Protein AF-A0A917XSL2-F1 (afdb_monomer_lite)

Sequence (457 aa):
MDDREVFEEFDVKAFSDDLQSTLEAFSRYLSEVQGLKAETVDQHVKRIFFYGGSYVEYIGGMIREFDADHIIEFLGDYYIRKVLDSTERDIGPYLTTFKRFAKFLYDNGDLREEDLTEINMVCKQKEYFHHRFETYFSSDDIEAWYFDNDLDHYLEEMERAYQLEESDALDVDPNFVRLLNERNVKAPIAVNAFTSFLEKIQQEKYAKLTSGRQNITRKFWQELDHALDLGLFTKPTLNQEDIGLFHFFYVAGIHLRLYRIKGNRLEPTEFLNAYQKLTDEEKFVLLMDVLWNQLSWKKVQPSNRGGRVEFTQSKRANIAEVLSQFPVDKEIKLREDRLGVMLVNQTFQGITDYVFKYIMPIMEYFGLFQLKLWYTEDDKQYYMGIDSIRINSFGLFVFNQLKKMGNQLPEHTPTDPMTELFMQMTERSTPIIKENKVGRNDPCPCGSGKKYKRCCM

pLDDT: mean 79.96, std 18.3, range [29.22, 98.5]

Organism: NCBI:txid1004261

Secondary structure (DSSP, 8-state):
--TTGGGS-S------HHHHHHHHHHHHIIIIIS---HHHHHHHHHHHHHHIIIIIHHHT--TTS--HHHHHHIIIIIHHHH-TT--GGGHHHHHHHHHHHHHHHHHTTSS-HHHHHHHHHHTT-HHHHHHHHHHHTT-S-HHHHHHT--HHHHHHHHHHHHHHT---S----HHHHHHHHTTTPPPPHHHHHHHHHHHHHHHHSSEEBPTTT-PBPHHHHHHHHHHHT-----STT--GGGSHHHHHHHHHHHHTTSEEE-SSEEEE-THHHHHHHS-HHHHHHHHHHIIIIIS-GGGGS-TT-----SHHHHTHHHHHHHHTTSPTT-EEETTTSHHHHHHHHHH--SS--HIIIIIHHHHHHTTSEEEEEEEEEETTEEEEEEEEEEE-HHHHHHHHHHTTS---S-S-PPPPHHHHHHHHHHTT--------PPPTTSBPTTSSSSBGGGTT-

Structure (mmCIF, N/CA/C/O backbone):
data_AF-A0A917XSL2-F1
#
_entry.id   AF-A0A917XSL2-F1
#
loop_
_atom_site.group_PDB
_atom_site.id
_atom_site.type_symbol
_atom_site.label_atom_id
_atom_site.label_alt_id
_atom_site.label_comp_id
_atom_site.label_asym_id
_atom_site.label_entity_id
_atom_site.label_seq_id
_atom_site.pdbx_PDB_ins_code
_atom_site.Cartn_x
_atom_site.Cartn_y
_atom_site.Cartn_z
_atom_site.occupancy
_atom_site.B_iso_or_equiv
_atom_site.auth_seq_id
_atom_site.auth_comp_id
_atom_site.auth_asym_id
_atom_site.auth_atom_id
_atom_site.pdbx_PDB_model_num
ATOM 1 N N . MET A 1 1 ? 16.273 30.776 38.670 1.00 34.25 1 MET A N 1
ATOM 2 C CA . MET A 1 1 ? 14.804 30.883 38.679 1.00 34.25 1 MET A CA 1
ATOM 3 C C . MET A 1 1 ? 14.402 30.479 37.278 1.00 34.25 1 MET A C 1
ATOM 5 O O . MET A 1 1 ? 14.597 31.280 36.384 1.00 34.25 1 MET A O 1
ATOM 9 N N . ASP A 1 2 ? 14.538 29.189 36.980 1.00 31.36 2 ASP A N 1
ATOM 10 C CA . ASP A 1 2 ? 13.557 28.097 37.150 1.00 31.36 2 ASP A CA 1
ATOM 11 C C . ASP A 1 2 ? 12.396 28.263 36.164 1.00 31.36 2 ASP A C 1
ATOM 13 O O . ASP A 1 2 ? 11.429 28.963 36.435 1.00 31.36 2 ASP A O 1
ATOM 17 N N . ASP A 1 3 ? 12.544 27.610 35.009 1.00 35.84 3 ASP A N 1
ATOM 18 C CA . ASP A 1 3 ? 11.613 27.550 33.873 1.00 35.84 3 ASP A CA 1
ATOM 19 C C . ASP A 1 3 ? 10.332 26.742 34.189 1.00 35.84 3 ASP A C 1
ATOM 21 O O . ASP A 1 3 ? 9.747 26.100 33.318 1.00 35.84 3 ASP A O 1
ATOM 25 N N . ARG A 1 4 ? 9.901 26.734 35.456 1.00 30.84 4 ARG A N 1
ATOM 26 C CA . ARG A 1 4 ? 8.682 26.059 35.928 1.00 30.84 4 ARG A CA 1
ATOM 27 C C . ARG A 1 4 ? 7.478 26.985 36.046 1.00 30.84 4 ARG A C 1
ATOM 29 O O . ARG A 1 4 ? 6.365 26.484 36.088 1.00 30.84 4 ARG A O 1
ATOM 36 N N . GLU A 1 5 ? 7.678 28.300 36.032 1.00 32.31 5 GLU A N 1
ATOM 37 C CA . GLU A 1 5 ? 6.580 29.267 36.199 1.00 32.31 5 GLU A CA 1
ATOM 38 C C . GLU A 1 5 ? 5.858 29.619 34.884 1.00 32.31 5 GLU A C 1
ATOM 40 O O . GLU A 1 5 ? 4.766 30.168 34.919 1.00 32.31 5 GLU A O 1
ATOM 45 N N . VAL A 1 6 ? 6.389 29.254 33.709 1.00 34.03 6 VAL A N 1
ATOM 46 C CA . VAL A 1 6 ? 5.734 29.572 32.415 1.00 34.03 6 VAL A CA 1
ATOM 47 C C . VAL A 1 6 ? 4.654 28.543 32.026 1.00 34.03 6 VAL A C 1
ATOM 49 O O . VAL A 1 6 ? 3.880 28.771 31.102 1.00 34.03 6 VAL A O 1
ATOM 52 N N . PHE A 1 7 ? 4.540 27.429 32.758 1.00 29.22 7 PHE A N 1
ATOM 53 C CA . PHE A 1 7 ? 3.478 26.429 32.566 1.00 29.22 7 PHE A CA 1
ATOM 54 C C . PHE A 1 7 ? 2.334 26.527 33.593 1.00 29.22 7 PHE A C 1
ATOM 56 O O . PHE A 1 7 ? 1.394 25.741 33.507 1.00 29.22 7 PHE A O 1
ATOM 63 N N . GLU A 1 8 ? 2.376 27.481 34.530 1.00 32.16 8 GLU A N 1
ATOM 64 C CA . GLU A 1 8 ? 1.337 27.660 35.563 1.00 32.16 8 GLU A CA 1
ATOM 65 C C . GLU A 1 8 ? 0.285 28.740 35.227 1.00 32.16 8 GLU A C 1
ATOM 67 O O . GLU A 1 8 ? -0.674 28.898 35.973 1.00 32.16 8 GLU A O 1
ATOM 72 N N . GLU A 1 9 ? 0.380 29.420 34.076 1.00 30.44 9 GLU A N 1
ATOM 73 C CA . GLU A 1 9 ? -0.571 30.476 33.658 1.00 30.44 9 GLU A CA 1
ATOM 74 C C . GLU A 1 9 ? -1.352 30.167 32.362 1.00 30.44 9 GLU A C 1
ATOM 76 O O . GLU A 1 9 ? -1.882 31.067 31.712 1.00 30.44 9 GLU A O 1
ATOM 81 N N . PHE A 1 10 ? -1.529 28.890 32.002 1.00 33.25 10 PHE A N 1
ATOM 82 C CA . PHE A 1 10 ? -2.764 28.507 31.299 1.00 33.25 10 PHE A CA 1
ATOM 83 C C . PHE A 1 10 ? -3.842 28.299 32.358 1.00 33.25 10 PHE A C 1
ATOM 85 O O . PHE A 1 10 ? -4.158 27.179 32.755 1.00 33.25 10 PHE A O 1
ATOM 92 N N . ASP A 1 11 ? -4.321 29.433 32.862 1.00 33.81 11 ASP A N 1
ATOM 93 C CA . ASP A 1 11 ? -5.403 29.542 33.824 1.00 33.81 11 ASP A CA 1
ATOM 94 C C . ASP A 1 11 ? -6.568 28.655 33.370 1.00 33.81 11 ASP A C 1
ATOM 96 O O . ASP A 1 11 ? -7.123 28.812 32.274 1.00 33.81 11 ASP A O 1
ATOM 100 N N . VAL A 1 12 ? -6.868 27.665 34.210 1.00 38.72 12 VAL A N 1
ATOM 101 C CA . VAL A 1 12 ? -7.992 26.746 34.094 1.00 38.72 12 VAL A CA 1
ATOM 102 C C . VAL A 1 12 ? -9.249 27.597 34.197 1.00 38.72 12 VAL A C 1
ATOM 104 O O . VAL A 1 12 ? -9.817 27.801 35.269 1.00 38.72 12 VAL A O 1
ATOM 107 N N . LYS A 1 13 ? -9.685 28.121 33.051 1.00 44.59 13 LYS A N 1
ATOM 108 C CA . LYS A 1 13 ? -11.057 28.567 32.847 1.00 44.59 13 LYS A CA 1
ATOM 109 C C . LYS A 1 13 ? -11.922 27.426 33.364 1.00 44.59 13 LYS A C 1
ATOM 111 O O . LYS A 1 13 ? -11.718 26.296 32.933 1.00 44.59 13 LYS A O 1
ATOM 116 N N . ALA A 1 14 ? -12.785 27.699 34.340 1.00 47.91 14 ALA A N 1
ATOM 117 C CA . ALA A 1 14 ? -13.661 26.694 34.923 1.00 47.91 14 ALA A CA 1
ATOM 118 C C . ALA A 1 14 ? -14.331 25.901 33.790 1.00 47.91 14 ALA A C 1
ATOM 120 O O . ALA A 1 14 ? -15.192 26.439 33.091 1.00 47.91 14 ALA A O 1
ATOM 121 N N . PHE A 1 15 ? -13.854 24.673 33.560 1.00 59.59 15 PHE A N 1
ATOM 122 C CA . PHE A 1 15 ? -14.454 23.751 32.605 1.00 59.59 15 PHE A CA 1
ATOM 123 C C . PHE A 1 15 ? -15.908 23.563 33.011 1.00 59.59 15 PHE A C 1
ATOM 125 O O . PHE A 1 15 ? -16.226 23.627 34.203 1.00 59.59 15 PHE A O 1
ATOM 132 N N . SER A 1 16 ? -16.798 23.354 32.044 1.00 72.06 16 SER A N 1
ATOM 133 C CA . SER A 1 16 ? -18.202 23.149 32.399 1.00 72.06 16 SER A CA 1
ATOM 134 C C . SER A 1 16 ? -18.340 21.985 33.395 1.00 72.06 16 SER A C 1
ATOM 136 O O . SER A 1 16 ? -17.720 20.929 33.228 1.00 72.06 16 SER A O 1
ATOM 138 N N . ASP A 1 17 ? -19.168 22.162 34.430 1.00 81.44 17 ASP A N 1
ATOM 139 C CA . ASP A 1 17 ? -19.463 21.105 35.413 1.00 81.44 17 ASP A CA 1
ATOM 140 C C . ASP A 1 17 ? -19.966 19.817 34.718 1.00 81.44 17 ASP A C 1
ATOM 142 O O . ASP A 1 17 ? -19.748 18.693 35.188 1.00 81.44 17 ASP A O 1
ATOM 146 N N . ASP A 1 18 ? -20.602 19.970 33.551 1.00 84.38 18 ASP A N 1
ATOM 147 C CA . ASP A 1 18 ? -21.044 18.875 32.687 1.00 84.38 18 ASP A CA 1
ATOM 148 C C . ASP A 1 18 ? -19.872 18.063 32.105 1.00 84.38 18 ASP A C 1
ATOM 150 O O . ASP A 1 18 ? -19.880 16.833 32.197 1.00 84.38 18 ASP A O 1
ATOM 154 N N . LEU A 1 19 ? -18.819 18.710 31.587 1.00 87.88 19 LEU A N 1
ATOM 155 C CA . LEU A 1 19 ? -17.634 18.017 31.071 1.00 87.88 19 LEU A CA 1
ATOM 156 C C . LEU A 1 19 ? -16.941 17.209 32.170 1.00 87.88 19 LEU A C 1
ATOM 158 O O . LEU A 1 19 ? -16.639 16.029 31.979 1.00 87.88 19 LEU A O 1
ATOM 162 N N . GLN A 1 20 ? -16.720 17.818 33.336 1.00 89.19 20 GLN A N 1
ATOM 163 C CA . GLN A 1 20 ? -16.033 17.148 34.437 1.00 89.19 20 GLN A CA 1
ATOM 164 C C . GLN A 1 20 ? -16.830 15.939 34.944 1.00 89.19 20 GLN A C 1
ATOM 166 O O . GLN A 1 20 ? -16.293 14.830 35.031 1.00 89.19 20 GLN A O 1
ATOM 171 N N . SER A 1 21 ? -18.123 16.125 35.222 1.00 92.56 21 SER A N 1
ATOM 172 C CA . SER A 1 21 ? -18.981 15.037 35.703 1.00 92.56 21 SER A CA 1
ATOM 173 C C . SER A 1 21 ? -19.116 13.903 34.677 1.00 92.56 21 SER A C 1
ATOM 175 O O . SER A 1 21 ? -19.112 12.722 35.046 1.00 92.56 21 SER A O 1
ATOM 177 N N . THR A 1 22 ? -19.153 14.234 33.383 1.00 95.00 22 THR A N 1
ATOM 178 C CA . THR A 1 22 ? -19.191 13.253 32.293 1.00 95.00 22 THR A CA 1
ATOM 179 C C . THR A 1 22 ? -17.882 12.467 32.187 1.00 95.00 22 THR A C 1
ATOM 181 O O . THR A 1 22 ? -17.918 11.244 32.049 1.00 95.00 22 THR A O 1
ATOM 184 N N . LEU A 1 23 ? -16.718 13.112 32.324 1.00 95.62 23 LEU A N 1
ATOM 185 C CA . LEU A 1 23 ? -15.415 12.433 32.307 1.00 95.62 23 LEU A CA 1
ATOM 186 C C . LEU A 1 23 ? -15.237 11.476 33.490 1.00 95.62 23 LEU A C 1
ATOM 188 O O . LEU A 1 23 ? -14.718 10.371 33.316 1.00 95.62 23 LEU A O 1
ATOM 192 N N . GLU A 1 24 ? -15.695 11.859 34.682 1.00 95.81 24 GLU A N 1
ATOM 193 C CA . GLU A 1 24 ? -15.670 10.994 35.866 1.00 95.81 24 GLU A CA 1
ATOM 194 C C . GLU A 1 24 ? -16.569 9.762 35.692 1.00 95.81 24 GLU A C 1
ATOM 196 O O . GLU A 1 24 ? -16.186 8.645 36.058 1.00 95.81 24 GLU A O 1
ATOM 201 N N . ALA A 1 25 ? -17.760 9.943 35.116 1.00 97.31 25 ALA A N 1
ATOM 202 C CA . ALA A 1 25 ? -18.666 8.845 34.792 1.00 97.31 25 ALA A CA 1
ATOM 203 C C . ALA A 1 25 ? -18.091 7.931 33.699 1.00 97.31 25 ALA A C 1
ATOM 205 O O . ALA A 1 25 ? -18.114 6.707 33.848 1.00 97.31 25 ALA A O 1
ATOM 206 N N . PHE A 1 26 ? -17.509 8.506 32.645 1.00 98.12 26 PHE A N 1
ATOM 207 C CA . PHE A 1 26 ? -16.883 7.752 31.564 1.00 98.12 26 PHE A CA 1
ATOM 208 C C . PHE A 1 26 ? -15.672 6.950 32.052 1.00 98.12 26 PHE A C 1
ATOM 210 O O . PHE A 1 26 ? -15.530 5.774 31.718 1.00 98.12 26 PHE A O 1
ATOM 217 N N . SER A 1 27 ? -14.833 7.541 32.907 1.00 97.62 27 SER A N 1
ATOM 218 C CA . SER A 1 27 ? -13.691 6.863 33.531 1.00 97.62 27 SER A CA 1
ATOM 219 C C . SER A 1 27 ? -14.124 5.624 34.324 1.00 97.62 27 SER A C 1
ATOM 221 O O . SER A 1 27 ? -13.582 4.536 34.110 1.00 97.62 27 SER A O 1
ATOM 223 N N . ARG A 1 28 ? -15.159 5.759 35.172 1.00 97.62 28 ARG A N 1
ATOM 224 C CA . ARG A 1 28 ? -15.756 4.635 35.920 1.00 97.62 28 ARG A CA 1
ATOM 225 C C . ARG A 1 28 ? -16.340 3.574 34.996 1.00 97.62 28 ARG A C 1
ATOM 227 O O . ARG A 1 28 ? -16.113 2.389 35.201 1.00 97.62 28 ARG A O 1
ATOM 234 N N . TYR A 1 29 ? -17.036 3.980 33.940 1.00 98.25 29 TYR A N 1
ATOM 235 C CA . TYR A 1 29 ? -17.575 3.046 32.957 1.00 98.25 29 TYR A CA 1
ATOM 236 C C . TYR A 1 29 ? -16.466 2.220 32.276 1.00 98.25 29 TYR A C 1
ATOM 238 O O . TYR A 1 29 ? -16.565 0.995 32.167 1.00 98.25 29 TYR A O 1
ATOM 246 N N . LEU A 1 30 ? -15.366 2.853 31.861 1.00 97.25 30 LEU A N 1
ATOM 247 C CA . LEU A 1 30 ? -14.255 2.146 31.224 1.00 97.25 30 LEU A CA 1
ATOM 248 C C . LEU A 1 30 ? -13.554 1.155 32.168 1.00 97.25 30 LEU A C 1
ATOM 250 O O . LEU A 1 30 ? -13.126 0.086 31.721 1.00 97.25 30 LEU A O 1
ATOM 254 N N . SER A 1 31 ? -13.421 1.490 33.451 1.00 96.50 31 SER A N 1
ATOM 255 C CA . SER A 1 31 ? -12.752 0.635 34.435 1.00 96.50 31 SER A CA 1
ATOM 256 C C . SER A 1 31 ? -13.659 -0.477 34.969 1.00 96.50 31 SER A C 1
ATOM 258 O O . SER A 1 31 ? -13.252 -1.637 34.983 1.00 96.50 31 SER A O 1
ATOM 260 N N . GLU A 1 32 ? -14.885 -0.152 35.374 1.00 96.00 32 GLU A N 1
ATOM 261 C CA . GLU A 1 32 ? -15.792 -1.062 36.083 1.00 96.00 32 GLU A CA 1
ATOM 262 C C . GLU A 1 32 ? -16.650 -1.895 35.127 1.00 96.00 32 GLU A C 1
ATOM 264 O O . GLU A 1 32 ? -16.868 -3.080 35.375 1.00 96.00 32 GLU A O 1
ATOM 269 N N . VAL A 1 33 ? -17.105 -1.306 34.014 1.00 94.50 33 VAL A N 1
ATOM 270 C CA . VAL A 1 33 ? -17.979 -1.987 33.043 1.00 94.50 33 VAL A CA 1
ATOM 271 C C . VAL A 1 33 ? -17.160 -2.636 31.931 1.00 94.50 33 VAL A C 1
ATOM 273 O O . VAL A 1 33 ? -17.368 -3.804 31.608 1.00 94.50 33 VAL A O 1
ATOM 276 N N . GLN A 1 34 ? -16.201 -1.909 31.346 1.00 93.19 34 GLN A N 1
ATOM 277 C CA . GLN A 1 34 ? -15.366 -2.445 30.261 1.00 93.19 34 GLN A CA 1
ATOM 278 C C . GLN A 1 34 ? -14.090 -3.153 30.743 1.00 93.19 34 GLN A C 1
ATOM 280 O O . GLN A 1 34 ? -13.403 -3.776 29.929 1.00 93.19 34 GLN A O 1
ATOM 285 N N . GLY A 1 35 ? -13.767 -3.087 32.040 1.00 94.81 35 GLY A N 1
ATOM 286 C CA . GLY A 1 35 ? -12.642 -3.816 32.633 1.00 94.81 35 GLY A CA 1
ATOM 287 C C . GLY A 1 35 ? -11.268 -3.394 32.103 1.00 94.81 35 GLY A C 1
ATOM 288 O O . GLY A 1 35 ? -10.349 -4.216 32.051 1.00 94.81 35 GLY A O 1
ATOM 289 N N . LEU A 1 36 ? -11.116 -2.148 31.639 1.00 95.31 36 LEU A N 1
ATOM 290 C CA . LEU A 1 36 ? -9.862 -1.674 31.054 1.00 95.31 36 LEU A CA 1
ATOM 291 C C . LEU A 1 36 ? -8.808 -1.363 32.125 1.00 95.31 36 LEU A C 1
ATOM 293 O O . LEU A 1 36 ? -9.106 -0.952 33.244 1.00 95.31 36 LEU A O 1
ATOM 297 N N . LYS A 1 37 ? -7.532 -1.521 31.753 1.00 96.31 37 LYS A N 1
ATOM 298 C CA . LYS A 1 37 ? -6.398 -1.142 32.608 1.00 96.31 37 LYS A CA 1
ATOM 299 C C . LYS A 1 37 ? -6.358 0.374 32.799 1.00 96.31 37 LYS A C 1
ATOM 301 O O . LYS A 1 37 ? -6.605 1.108 31.846 1.00 96.31 37 LYS A O 1
ATOM 306 N N . ALA A 1 38 ? -5.933 0.824 33.980 1.00 93.00 38 ALA A N 1
ATOM 307 C CA . ALA A 1 38 ? -5.879 2.242 34.349 1.00 93.00 38 ALA A CA 1
ATOM 308 C C . ALA A 1 38 ? -5.164 3.130 33.312 1.00 93.00 38 ALA A C 1
ATOM 310 O O . ALA A 1 38 ? -5.682 4.177 32.947 1.00 93.00 38 ALA A O 1
ATOM 311 N N . GLU A 1 39 ? -4.025 2.685 32.772 1.00 90.19 39 GLU A N 1
ATOM 312 C CA . GLU A 1 39 ? -3.295 3.422 31.727 1.00 90.19 39 GLU A CA 1
ATOM 313 C C . GLU A 1 39 ? -4.123 3.587 30.441 1.00 90.19 39 GLU A C 1
ATOM 315 O O . GLU A 1 39 ? -4.133 4.647 29.827 1.00 90.19 39 GLU A O 1
ATOM 320 N N . THR A 1 40 ? -4.872 2.557 30.042 1.00 90.50 40 THR A N 1
ATOM 321 C CA . THR A 1 40 ? -5.766 2.624 28.878 1.00 90.50 40 THR A CA 1
ATOM 322 C C . THR A 1 40 ? -6.972 3.526 29.144 1.00 90.50 40 THR A C 1
ATOM 324 O O . THR A 1 40 ? -7.387 4.258 28.248 1.00 90.50 40 THR A O 1
ATOM 327 N N . VAL A 1 41 ? -7.516 3.502 30.365 1.00 94.06 41 VAL A N 1
ATOM 328 C CA . VAL A 1 41 ? -8.599 4.405 30.792 1.00 94.06 41 VAL A CA 1
ATOM 329 C C . VAL A 1 41 ? -8.136 5.859 30.707 1.00 94.06 41 VAL A C 1
ATOM 331 O O . VAL A 1 41 ? -8.786 6.658 30.041 1.00 94.06 41 VAL A O 1
ATOM 334 N N . ASP A 1 42 ? -6.981 6.181 31.292 1.00 89.38 42 ASP A N 1
ATOM 335 C CA . ASP A 1 42 ? -6.384 7.523 31.275 1.00 89.38 42 ASP A CA 1
ATOM 336 C C . ASP A 1 42 ? -6.221 8.062 29.845 1.00 89.38 42 ASP A C 1
ATOM 338 O O . ASP A 1 42 ? -6.599 9.192 29.546 1.00 89.38 42 ASP A O 1
ATOM 342 N N . GLN A 1 43 ? -5.752 7.222 28.922 1.00 92.31 43 GLN A N 1
ATOM 343 C CA . GLN A 1 43 ? -5.595 7.585 27.513 1.00 92.31 43 GLN A CA 1
ATOM 344 C C . GLN A 1 43 ? -6.918 7.901 26.801 1.00 92.31 43 GLN A C 1
ATOM 346 O O . GLN A 1 43 ? -6.953 8.781 25.937 1.00 92.31 43 GLN A O 1
ATOM 351 N N . HIS A 1 44 ? -7.998 7.193 27.126 1.00 97.12 44 HIS A N 1
ATOM 352 C CA . HIS A 1 44 ? -9.323 7.477 26.573 1.00 97.12 44 HIS A CA 1
ATOM 353 C C . HIS A 1 44 ? -9.933 8.739 27.194 1.00 97.12 44 HIS A C 1
ATOM 355 O O . HIS A 1 44 ? -10.434 9.594 26.467 1.00 97.12 44 HIS A O 1
ATOM 361 N N . VAL A 1 45 ? -9.828 8.892 28.515 1.00 95.69 45 VAL A N 1
ATOM 362 C CA . VAL A 1 45 ? -10.326 10.068 29.243 1.00 95.69 45 VAL A CA 1
ATOM 363 C C . VAL A 1 45 ? -9.626 11.338 28.762 1.00 95.69 45 VAL A C 1
ATOM 365 O O . VAL A 1 45 ? -10.303 12.311 28.455 1.00 95.69 45 VAL A O 1
ATOM 368 N N . LYS A 1 46 ? -8.298 11.320 28.586 1.00 93.94 46 LYS A N 1
ATOM 369 C CA . LYS A 1 46 ? -7.533 12.463 28.054 1.00 93.94 46 LYS A CA 1
ATOM 370 C C . LYS A 1 46 ? -7.991 12.903 26.666 1.00 93.94 46 LYS A C 1
ATOM 372 O O . LYS A 1 46 ? -8.019 14.096 26.389 1.00 93.94 46 LYS A O 1
ATOM 377 N N . ARG A 1 47 ? -8.363 11.957 25.800 1.00 96.75 47 ARG A N 1
ATOM 378 C CA . ARG A 1 47 ? -8.861 12.263 24.451 1.00 96.75 47 ARG A CA 1
ATOM 379 C C . ARG A 1 47 ? -10.247 12.896 24.478 1.00 96.75 47 ARG A C 1
ATOM 381 O O . ARG A 1 47 ? -10.452 13.870 23.767 1.00 96.75 47 ARG A O 1
ATOM 388 N N . ILE A 1 48 ? -11.166 12.391 25.308 1.00 97.56 48 ILE A N 1
ATOM 389 C CA . ILE A 1 48 ? -12.489 13.020 25.478 1.00 97.56 48 ILE A CA 1
ATOM 390 C C . ILE A 1 48 ? -12.368 14.374 26.174 1.00 97.56 48 ILE A C 1
ATOM 392 O O . ILE A 1 48 ? -13.040 15.312 25.771 1.00 97.56 48 ILE A O 1
ATOM 396 N N . PHE A 1 49 ? -11.471 14.508 27.151 1.00 93.62 49 PHE A N 1
ATOM 397 C CA . PHE A 1 49 ? -11.173 15.791 27.784 1.00 93.62 49 PHE A CA 1
ATOM 398 C C . PHE A 1 49 ? -10.673 16.809 26.759 1.00 93.62 49 PHE A C 1
ATOM 400 O O . PHE A 1 49 ? -11.192 17.917 26.700 1.00 93.62 49 PHE A O 1
ATOM 407 N N . PHE A 1 50 ? -9.712 16.423 25.916 1.00 90.50 50 PHE A N 1
ATOM 408 C CA . PHE A 1 50 ? -9.210 17.299 24.866 1.00 90.50 50 PHE A CA 1
ATOM 409 C C . PHE A 1 50 ? -10.306 17.651 23.855 1.00 90.50 50 PHE A C 1
ATOM 411 O O . PHE A 1 50 ? -10.507 18.824 23.571 1.00 90.50 50 PHE A O 1
ATOM 418 N N . TYR A 1 51 ? -11.046 16.667 23.346 1.00 94.69 51 TYR A N 1
ATOM 419 C CA . TYR A 1 51 ? -12.165 16.893 22.429 1.00 94.69 51 TYR A CA 1
ATOM 420 C C . TYR A 1 51 ? -13.217 17.847 23.028 1.00 94.69 51 TYR A C 1
ATOM 422 O O . TYR A 1 51 ? -13.564 18.851 22.409 1.00 94.69 51 TYR A O 1
ATOM 430 N N . GLY A 1 52 ? -13.655 17.594 24.262 1.00 89.38 52 GLY A N 1
ATOM 431 C CA . GLY A 1 52 ? -14.655 18.410 24.942 1.00 89.38 52 GLY A CA 1
ATOM 432 C C . GLY A 1 52 ? -14.166 19.824 25.245 1.00 89.38 52 GLY A C 1
ATOM 433 O O . GLY A 1 52 ? -14.802 20.797 24.854 1.00 89.38 52 GLY A O 1
ATOM 434 N N . GLY A 1 53 ? -13.000 19.942 25.879 1.00 84.62 53 GLY A N 1
ATOM 435 C CA . GLY A 1 53 ? -12.448 21.231 26.298 1.00 84.62 53 GLY A CA 1
ATOM 436 C C . GLY A 1 53 ? -11.881 22.078 25.156 1.00 84.62 53 GLY A C 1
ATOM 437 O O . GLY A 1 53 ? -11.765 23.288 25.304 1.00 84.62 53 GLY A O 1
ATOM 438 N N . SER A 1 54 ? -11.512 21.480 24.017 1.00 82.38 54 SER A N 1
ATOM 439 C CA . SER A 1 54 ? -10.977 22.242 22.877 1.00 82.38 54 SER A CA 1
ATOM 440 C C . SER A 1 54 ? -12.006 22.521 21.793 1.00 82.38 54 SER A C 1
ATOM 442 O O . SER A 1 54 ? -11.979 23.612 21.234 1.00 82.38 54 SER A O 1
ATOM 444 N N . TYR A 1 55 ? -12.879 21.567 21.465 1.00 88.06 55 TYR A N 1
ATOM 445 C CA . TYR A 1 55 ? -13.782 21.679 20.321 1.00 88.06 55 TYR A CA 1
ATOM 446 C C . TYR A 1 55 ? -15.233 21.880 20.746 1.00 88.06 55 TYR A C 1
ATOM 448 O O . TYR A 1 55 ? -15.843 22.846 20.299 1.00 88.06 55 TYR A O 1
ATOM 456 N N . VAL A 1 56 ? -15.766 21.058 21.657 1.00 88.50 56 VAL A N 1
ATOM 457 C CA . VAL A 1 56 ? -17.170 21.196 22.097 1.00 88.50 56 VAL A CA 1
ATOM 458 C C . VAL A 1 56 ? -17.404 22.552 22.766 1.00 88.50 56 VAL A C 1
ATOM 460 O O . VAL A 1 56 ? -18.356 23.254 22.433 1.00 88.50 56 VAL A O 1
ATOM 463 N N . GLU A 1 57 ? -16.491 22.986 23.638 1.00 83.94 57 GLU A N 1
ATOM 464 C CA . GLU A 1 57 ? -16.554 24.330 24.225 1.00 83.94 57 GLU A CA 1
ATOM 465 C C . GLU A 1 57 ? -16.366 25.445 23.182 1.00 83.94 57 GLU A C 1
ATOM 467 O O . GLU A 1 57 ? -16.980 26.505 23.300 1.00 83.94 57 GLU A O 1
ATOM 472 N N . TYR A 1 58 ? -15.554 25.215 22.142 1.00 80.31 58 TYR A N 1
ATOM 473 C CA . TYR A 1 58 ? -15.331 26.187 21.065 1.00 80.31 58 TYR A CA 1
ATOM 474 C C . TYR A 1 58 ? -16.596 26.429 20.232 1.00 80.31 58 TYR A C 1
ATOM 476 O O . TYR A 1 58 ? -16.881 27.576 19.886 1.00 80.31 58 TYR A O 1
ATOM 484 N N . ILE A 1 59 ? -17.370 25.376 19.956 1.00 82.88 59 ILE A N 1
ATOM 485 C CA . ILE A 1 59 ? -18.659 25.478 19.253 1.00 82.88 59 ILE A CA 1
ATOM 486 C C . ILE A 1 59 ? -19.827 25.833 20.190 1.00 82.88 59 ILE A C 1
ATOM 488 O O . ILE A 1 59 ? -20.942 26.046 19.724 1.00 82.88 59 ILE A O 1
ATOM 492 N N . GLY A 1 60 ? -19.584 25.929 21.503 1.00 83.25 60 GLY A N 1
ATOM 493 C CA . GLY A 1 60 ? -20.610 26.223 22.508 1.00 83.25 60 GLY A CA 1
ATOM 494 C C . GLY A 1 60 ? -21.616 25.087 22.730 1.00 83.25 60 GLY A C 1
ATOM 495 O O . GLY A 1 60 ? -22.748 25.364 23.123 1.00 83.25 60 GLY A O 1
ATOM 496 N N . GLY A 1 61 ? -21.223 23.840 22.455 1.00 84.88 61 GLY A N 1
ATOM 497 C CA . GLY A 1 61 ? -22.064 22.647 22.587 1.00 84.88 61 GLY A CA 1
ATOM 498 C C . GLY A 1 61 ? -22.001 21.990 23.970 1.00 84.88 61 GLY A C 1
ATOM 499 O O . GLY A 1 61 ? -21.292 22.445 24.872 1.00 84.88 61 GLY A O 1
ATOM 500 N N . MET A 1 62 ? -22.728 20.882 24.128 1.00 88.25 62 MET A N 1
ATOM 501 C CA . MET A 1 62 ? -22.698 20.028 25.322 1.00 88.25 62 MET A CA 1
ATOM 502 C C . MET A 1 62 ? -22.040 18.683 25.007 1.00 88.25 62 MET A C 1
ATOM 504 O O . MET A 1 62 ? -22.350 18.055 24.001 1.00 88.25 62 MET A O 1
ATOM 508 N N . ILE A 1 63 ? -21.161 18.184 25.888 1.00 91.75 63 ILE A N 1
ATOM 509 C CA . ILE A 1 63 ? -20.381 16.959 25.610 1.00 91.75 63 ILE A CA 1
ATOM 510 C C . ILE A 1 63 ? -21.265 15.713 25.447 1.00 91.75 63 ILE A C 1
ATOM 512 O O . ILE A 1 63 ? -20.852 14.727 24.838 1.00 91.75 63 ILE A O 1
ATOM 516 N N . ARG A 1 64 ? -22.477 15.747 26.013 1.00 89.56 64 ARG A N 1
ATOM 517 C CA . ARG A 1 64 ? -23.469 14.671 25.912 1.00 89.56 64 ARG A CA 1
ATOM 518 C C . ARG A 1 64 ? -24.271 14.695 24.615 1.00 89.56 64 ARG A C 1
ATOM 520 O O . ARG A 1 64 ? -24.822 13.662 24.262 1.00 89.56 64 ARG A O 1
ATOM 527 N N . GLU A 1 65 ? -24.287 15.808 23.886 1.00 89.44 65 GLU A N 1
ATOM 528 C CA . GLU A 1 65 ? -24.893 15.914 22.548 1.00 89.44 65 GLU A CA 1
ATOM 529 C C . GLU A 1 65 ? -23.954 15.350 21.467 1.00 89.44 65 GLU A C 1
ATOM 531 O O . GLU A 1 65 ? -23.894 15.839 20.350 1.00 89.44 65 GLU A O 1
ATOM 536 N N . PHE A 1 66 ? -23.178 14.322 21.815 1.00 94.75 66 PHE A N 1
ATOM 537 C CA . PHE A 1 66 ? -22.184 13.715 20.945 1.00 94.75 66 PHE A CA 1
ATOM 538 C C . PHE A 1 66 ? -22.849 12.897 19.835 1.00 94.75 66 PHE A C 1
ATOM 540 O O . PHE A 1 66 ? -23.520 11.902 20.115 1.00 94.75 66 PHE A O 1
ATOM 547 N N . ASP A 1 67 ? -22.588 13.265 18.586 1.00 91.56 67 ASP A N 1
ATOM 548 C CA . ASP A 1 67 ? -23.117 12.600 17.394 1.00 91.56 67 ASP A CA 1
ATOM 549 C C . ASP A 1 67 ? -22.013 12.310 16.356 1.00 91.56 67 ASP A C 1
ATOM 551 O O . ASP A 1 67 ? -20.808 12.391 16.629 1.00 91.56 67 ASP A O 1
ATOM 555 N N . ALA A 1 68 ? -22.434 11.878 15.170 1.00 90.12 68 ALA A N 1
ATOM 556 C CA . ALA A 1 68 ? -21.552 11.548 14.064 1.00 90.12 68 ALA A CA 1
ATOM 557 C C . ALA A 1 68 ? -20.877 12.789 13.447 1.00 90.12 68 ALA A C 1
ATOM 559 O O . ALA A 1 68 ? -19.672 12.742 13.169 1.00 90.12 68 ALA A O 1
ATOM 560 N N . ASP A 1 69 ? -21.608 13.896 13.310 1.00 89.12 69 ASP A N 1
ATOM 561 C CA . ASP A 1 69 ? -21.119 15.154 12.735 1.00 89.12 69 ASP A CA 1
ATOM 562 C C . ASP A 1 69 ? -20.005 15.749 13.587 1.00 89.12 69 ASP A C 1
ATOM 564 O O . ASP A 1 69 ? -18.952 16.122 13.068 1.00 89.12 69 ASP A O 1
ATOM 568 N N . HIS A 1 70 ? -20.147 15.702 14.911 1.00 95.44 70 HIS A N 1
ATOM 569 C CA . HIS A 1 70 ? -19.093 16.125 15.824 1.00 95.44 70 HIS A CA 1
ATOM 570 C C . HIS A 1 70 ? -17.764 15.391 15.590 1.00 95.44 70 HIS A C 1
ATOM 572 O O . HIS A 1 70 ? -16.695 15.957 15.821 1.00 95.44 70 HIS A O 1
ATOM 578 N N . ILE A 1 71 ? -17.792 14.126 15.158 1.00 97.38 71 ILE A N 1
ATOM 579 C CA . ILE A 1 71 ? -16.576 13.363 14.842 1.00 97.38 71 ILE A CA 1
ATOM 580 C C . ILE A 1 71 ? -15.997 13.827 13.506 1.00 97.38 71 ILE A C 1
ATOM 582 O O . ILE A 1 71 ? -14.778 13.992 13.404 1.00 97.38 71 ILE A O 1
ATOM 586 N N . ILE A 1 72 ? -16.852 14.020 12.498 1.00 91.75 72 ILE A N 1
ATOM 587 C CA . ILE A 1 72 ? -16.473 14.481 11.156 1.00 91.75 72 ILE A CA 1
ATOM 588 C C . ILE A 1 72 ? -15.841 15.871 11.235 1.00 91.75 72 ILE A C 1
ATOM 590 O O . ILE A 1 72 ? -14.739 16.081 10.730 1.00 91.75 72 ILE A O 1
ATOM 594 N N . GLU A 1 73 ? -16.483 16.800 11.930 1.00 90.94 73 GLU A N 1
ATOM 595 C CA . GLU A 1 73 ? -15.999 18.162 12.118 1.00 90.94 73 GLU A CA 1
ATOM 596 C C . GLU A 1 73 ? -14.777 18.223 13.034 1.00 90.94 73 GLU A C 1
ATOM 598 O O . GLU A 1 73 ? -13.811 18.927 12.739 1.00 90.94 73 GLU A O 1
ATOM 603 N N . PHE A 1 74 ? -14.754 17.468 14.135 1.00 96.19 74 PHE A N 1
ATOM 604 C CA . PHE A 1 74 ? -13.585 17.486 15.002 1.00 96.19 74 PHE A CA 1
ATOM 605 C C . PHE A 1 74 ? -12.372 16.862 14.317 1.00 96.19 74 PHE A C 1
ATOM 607 O O . PHE A 1 74 ? -11.333 17.501 14.196 1.00 96.19 74 PHE A O 1
ATOM 614 N N . LEU A 1 75 ? -12.465 15.602 13.895 1.00 95.56 75 LEU A N 1
ATOM 615 C CA . LEU A 1 75 ? -11.300 14.837 13.455 1.00 95.56 75 LEU A CA 1
ATOM 616 C C . LEU A 1 75 ? -10.980 15.044 11.969 1.00 95.56 75 LEU A C 1
ATOM 618 O O . LEU A 1 75 ? -9.820 14.915 11.585 1.00 95.56 75 LEU A O 1
ATOM 622 N N . GLY A 1 76 ? -11.986 15.358 11.149 1.00 90.50 76 GLY A N 1
ATOM 623 C CA . GLY A 1 76 ? -11.836 15.644 9.718 1.00 90.50 76 GLY A CA 1
ATOM 624 C C . GLY A 1 76 ? -11.502 17.103 9.409 1.00 90.50 76 GLY A C 1
ATOM 625 O O . GLY A 1 76 ? -11.104 17.397 8.280 1.00 90.50 76 GLY A O 1
ATOM 626 N N . ASP A 1 77 ? -11.609 17.994 10.403 1.00 88.12 77 ASP A N 1
ATOM 627 C CA . ASP A 1 77 ? -11.403 19.425 10.204 1.00 88.12 77 ASP A CA 1
ATOM 628 C C . ASP A 1 77 ? -10.701 20.150 11.376 1.00 88.12 77 ASP A C 1
ATOM 630 O O . ASP A 1 77 ? -9.531 20.535 11.254 1.00 88.12 77 ASP A O 1
ATOM 634 N N . TYR A 1 78 ? -11.365 20.337 12.522 1.00 88.38 78 TYR A N 1
ATOM 635 C CA . TYR A 1 78 ? -10.857 21.160 13.631 1.00 88.38 78 TYR A CA 1
ATOM 636 C C . TYR A 1 78 ? -9.491 20.686 14.141 1.00 88.38 78 TYR A C 1
ATOM 638 O O . TYR A 1 78 ? -8.560 21.479 14.281 1.00 88.38 78 TYR A O 1
ATOM 646 N N . TYR A 1 79 ? -9.349 19.384 14.383 1.00 89.44 79 TYR A N 1
ATOM 647 C CA . TYR A 1 79 ? -8.123 18.759 14.864 1.00 89.44 79 TYR A CA 1
ATOM 648 C C . TYR A 1 79 ? -6.965 18.995 13.893 1.00 89.44 79 TYR A C 1
ATOM 650 O O . TYR A 1 79 ? -5.860 19.309 14.315 1.00 89.44 79 TYR A O 1
ATOM 658 N N . ILE A 1 80 ? -7.224 18.918 12.590 1.00 87.31 80 ILE A N 1
ATOM 659 C CA . ILE A 1 80 ? -6.203 19.088 11.554 1.00 87.31 80 ILE A CA 1
ATOM 660 C C . ILE A 1 80 ? -5.743 20.551 11.491 1.00 87.31 80 ILE A C 1
ATOM 662 O O . ILE A 1 80 ? -4.545 20.828 11.487 1.00 87.31 80 ILE A O 1
ATOM 666 N N . ARG A 1 81 ? -6.686 21.501 11.487 1.00 83.31 81 ARG A N 1
ATOM 667 C CA . ARG A 1 81 ? -6.385 22.925 11.262 1.00 83.31 81 ARG A CA 1
ATOM 668 C C . ARG A 1 81 ? -5.990 23.707 12.505 1.00 83.31 81 ARG A C 1
ATOM 670 O O . ARG A 1 81 ? -5.272 24.701 12.397 1.00 83.31 81 ARG A O 1
ATOM 677 N N . LYS A 1 82 ? -6.559 23.361 13.660 1.00 80.12 82 LYS A N 1
ATOM 678 C CA . LYS A 1 82 ? -6.515 24.194 14.875 1.00 80.12 82 LYS A CA 1
ATOM 679 C C . LYS A 1 82 ? -5.618 23.625 15.964 1.00 80.12 82 LYS A C 1
ATOM 681 O O . LYS A 1 82 ? -5.218 24.373 16.852 1.00 80.12 82 LYS A O 1
ATOM 686 N N . VAL A 1 83 ? -5.266 22.342 15.894 1.00 78.00 83 VAL A N 1
ATOM 687 C CA . VAL A 1 83 ? -4.386 21.709 16.880 1.00 78.00 83 VAL A CA 1
ATOM 688 C C . VAL A 1 83 ? -2.961 21.691 16.347 1.00 78.00 83 VAL A C 1
ATOM 690 O O . VAL A 1 83 ? -2.667 21.036 15.352 1.00 78.00 83 VAL A O 1
ATOM 693 N N . LEU A 1 84 ? -2.078 22.425 17.029 1.00 71.88 84 LEU A N 1
ATOM 694 C CA . LEU A 1 84 ? -0.695 22.658 16.601 1.00 71.88 84 LEU A CA 1
ATOM 695 C C . LEU A 1 84 ? 0.106 21.361 16.413 1.00 71.88 84 LEU A C 1
ATOM 697 O O . LEU A 1 84 ? 0.849 21.235 15.446 1.00 71.88 84 LEU A O 1
ATOM 701 N N . ASP A 1 85 ? -0.077 20.401 17.321 1.00 75.06 85 ASP A N 1
ATOM 702 C CA . ASP A 1 85 ? 0.628 19.115 17.323 1.00 75.06 85 ASP A CA 1
ATOM 703 C C . ASP A 1 85 ? -0.258 17.970 16.804 1.00 75.06 85 ASP A C 1
ATOM 705 O O . ASP A 1 85 ? -0.147 16.828 17.257 1.00 75.06 85 ASP A O 1
ATOM 709 N N . SER A 1 86 ? -1.191 18.263 15.893 1.00 79.25 86 SER A N 1
ATOM 710 C CA . SER A 1 86 ? -2.035 17.226 15.304 1.00 79.25 86 SER A CA 1
ATOM 711 C C . SER A 1 86 ? -1.198 16.219 14.516 1.00 79.25 86 SER A C 1
ATOM 713 O O . SER A 1 86 ? -0.276 16.574 13.776 1.00 79.25 86 SER A O 1
ATOM 715 N N . THR A 1 87 ? -1.497 14.927 14.680 1.00 83.69 87 THR A N 1
ATOM 716 C CA . THR A 1 87 ? -0.825 13.881 13.907 1.00 83.69 87 THR A CA 1
ATOM 717 C C . THR A 1 87 ? -1.806 12.883 13.323 1.00 83.69 87 THR A C 1
ATOM 719 O O . THR A 1 87 ? -2.742 12.423 13.974 1.00 83.69 87 THR A O 1
ATOM 722 N N . GLU A 1 88 ? -1.517 12.453 12.099 1.00 84.75 88 GLU A N 1
ATOM 723 C CA . GLU A 1 88 ? -2.254 11.401 11.402 1.00 84.75 88 GLU A CA 1
ATOM 724 C C . GLU A 1 88 ? -2.340 10.095 12.230 1.00 84.75 88 GLU A C 1
ATOM 726 O O . GLU A 1 88 ? -3.295 9.322 12.143 1.00 84.75 88 GLU A O 1
ATOM 731 N N . ARG A 1 89 ? -1.348 9.840 13.097 1.00 85.31 89 ARG A N 1
ATOM 732 C CA . ARG A 1 89 ? -1.298 8.636 13.944 1.00 85.31 89 ARG A CA 1
ATOM 733 C C . ARG A 1 89 ? -2.353 8.640 15.047 1.00 85.31 89 ARG A C 1
ATOM 735 O O . ARG A 1 89 ? -2.688 7.564 15.547 1.00 85.31 89 ARG A O 1
ATOM 742 N N . ASP A 1 90 ? -2.866 9.809 15.420 1.00 87.50 90 ASP A N 1
ATOM 743 C CA . ASP A 1 90 ? -3.854 9.957 16.485 1.00 87.50 90 ASP A CA 1
ATOM 744 C C . ASP A 1 90 ? -5.280 9.630 16.029 1.00 87.50 90 ASP A C 1
ATOM 746 O O . ASP A 1 90 ? -6.114 9.289 16.871 1.00 87.50 90 ASP A O 1
ATOM 750 N N . ILE A 1 91 ? -5.538 9.611 14.713 1.00 91.69 91 ILE A N 1
ATOM 751 C CA . ILE A 1 91 ? -6.851 9.315 14.115 1.00 91.69 91 ILE A CA 1
ATOM 752 C C . ILE A 1 91 ? -7.422 7.999 14.658 1.00 91.69 91 ILE A C 1
ATOM 754 O O . ILE A 1 91 ? -8.498 7.967 15.252 1.00 91.69 91 ILE A O 1
ATOM 758 N N . GLY A 1 92 ? -6.683 6.893 14.525 1.00 91.50 92 GLY A N 1
ATOM 759 C CA . GLY A 1 92 ? -7.135 5.576 14.994 1.00 91.50 92 GLY A CA 1
ATOM 760 C C . GLY A 1 92 ? -7.468 5.529 16.499 1.00 91.50 92 GLY A C 1
ATOM 761 O O . GLY A 1 92 ? -8.546 5.048 16.875 1.00 91.50 92 GLY A O 1
ATOM 762 N N . PRO A 1 93 ? -6.571 6.014 17.380 1.00 95.94 93 PRO A N 1
ATOM 763 C CA . PRO A 1 93 ? -6.847 6.172 18.807 1.00 95.94 93 PRO A CA 1
ATOM 764 C C . PRO A 1 93 ? -8.066 7.050 19.143 1.00 95.94 93 PRO A C 1
ATOM 766 O O . PRO A 1 93 ? -8.830 6.683 20.042 1.00 95.94 93 PRO A O 1
ATOM 769 N N . TYR A 1 94 ? -8.290 8.162 18.434 1.00 98.00 94 TYR A N 1
ATOM 770 C CA . TYR A 1 94 ? -9.488 8.994 18.609 1.00 98.00 94 TYR A CA 1
ATOM 771 C C . TYR A 1 94 ? -10.758 8.243 18.214 1.00 98.00 94 TYR A C 1
ATOM 773 O O . TYR A 1 94 ? -11.639 8.090 19.055 1.00 98.00 94 TYR A O 1
ATOM 781 N N . LEU A 1 95 ? -10.812 7.648 17.018 1.00 97.00 95 LEU A N 1
ATOM 782 C CA . LEU A 1 95 ? -11.969 6.861 16.564 1.00 97.00 95 LEU A CA 1
ATOM 783 C C . LEU A 1 95 ? -12.305 5.707 17.520 1.00 97.00 95 LEU A C 1
ATOM 785 O O . LEU A 1 95 ? -13.468 5.404 17.776 1.00 97.00 95 LEU A O 1
ATOM 789 N N . THR A 1 96 ? -11.286 5.065 18.096 1.00 97.00 96 THR A N 1
ATOM 790 C CA . THR A 1 96 ? -11.489 4.021 19.114 1.00 97.00 96 THR A CA 1
ATOM 791 C C . THR A 1 96 ? -12.092 4.592 20.396 1.00 97.00 96 THR A C 1
ATOM 793 O O . THR A 1 96 ? -12.962 3.968 21.001 1.00 97.00 96 THR A O 1
ATOM 796 N N . THR A 1 97 ? -11.630 5.769 20.817 1.00 98.31 97 THR A N 1
ATOM 797 C CA . THR A 1 97 ? -12.150 6.465 21.998 1.00 98.31 97 THR A CA 1
ATOM 798 C C . THR A 1 97 ? -13.598 6.897 21.784 1.00 98.31 97 THR A C 1
ATOM 800 O O . THR A 1 97 ? -14.432 6.608 22.637 1.00 98.31 97 THR A O 1
ATOM 803 N N . PHE A 1 98 ? -13.916 7.487 20.632 1.00 98.44 98 PHE A N 1
ATOM 804 C CA . PHE A 1 98 ? -15.265 7.923 20.278 1.00 98.44 98 PHE A CA 1
ATOM 805 C C . PHE A 1 98 ? -16.266 6.771 20.235 1.00 98.44 98 PHE A C 1
ATOM 807 O O . PHE A 1 98 ? -17.326 6.880 20.842 1.00 98.44 98 PHE A O 1
ATOM 814 N N . LYS A 1 99 ? -15.902 5.606 19.675 1.00 97.56 99 LYS A N 1
ATOM 815 C CA . LYS A 1 99 ? -16.749 4.398 19.764 1.00 97.56 99 LYS A CA 1
ATOM 816 C C . LYS A 1 99 ? -17.067 4.003 21.207 1.00 97.56 99 LYS A C 1
ATOM 818 O O . LYS A 1 99 ? -18.190 3.605 21.512 1.00 97.56 99 LYS A O 1
ATOM 823 N N . ARG A 1 100 ? -16.078 4.072 22.107 1.00 98.25 100 ARG A N 1
ATOM 824 C CA . ARG A 1 100 ? -16.285 3.745 23.528 1.00 98.25 100 ARG A CA 1
ATOM 825 C C . ARG A 1 100 ? -17.147 4.790 24.227 1.00 98.25 100 ARG A C 1
ATOM 827 O O . ARG A 1 100 ? -17.975 4.409 25.046 1.00 98.25 100 ARG A O 1
ATOM 834 N N . PHE A 1 101 ? -16.947 6.064 23.906 1.00 98.50 101 PHE A N 1
ATOM 835 C CA . PHE A 1 101 ? -17.706 7.171 24.473 1.00 98.50 101 PHE A CA 1
ATOM 836 C C . PHE A 1 101 ? -19.174 7.140 24.032 1.00 98.50 101 PHE A C 1
ATOM 838 O O . PHE A 1 101 ? -20.058 7.172 24.878 1.00 98.50 101 PHE A O 1
ATOM 845 N N . ALA A 1 102 ? -19.439 6.909 22.745 1.00 98.06 102 ALA A N 1
ATOM 846 C CA . ALA A 1 102 ? -20.790 6.706 22.228 1.00 98.06 102 ALA A CA 1
ATOM 847 C C . ALA A 1 102 ? -21.499 5.530 22.910 1.00 98.06 102 ALA A C 1
ATOM 849 O O . ALA A 1 102 ? -22.647 5.643 23.331 1.00 98.06 102 ALA A O 1
ATOM 850 N N . LYS A 1 103 ? -20.797 4.402 23.097 1.00 97.69 103 LYS A N 1
ATOM 851 C CA . LYS A 1 103 ? -21.360 3.264 23.832 1.00 97.69 103 LYS A CA 1
ATOM 852 C C . LYS A 1 103 ? -21.684 3.617 25.290 1.00 97.69 103 LYS A C 1
ATOM 854 O O . LYS A 1 103 ? -22.701 3.165 25.802 1.00 97.69 103 LYS A O 1
ATOM 859 N N . PHE A 1 104 ? -20.829 4.395 25.947 1.00 98.44 104 PHE A N 1
ATOM 860 C CA . PHE A 1 104 ? -21.074 4.888 27.301 1.00 98.44 104 PHE A CA 1
ATOM 861 C C . PHE A 1 104 ? -22.343 5.748 27.374 1.00 98.44 104 PHE A C 1
ATOM 863 O O . PHE A 1 104 ? -23.178 5.501 28.239 1.00 98.44 104 PHE A O 1
ATOM 870 N N . LEU A 1 105 ? -22.515 6.702 26.454 1.00 97.50 105 LEU A N 1
ATOM 871 C CA . LEU A 1 105 ? -23.712 7.546 26.406 1.00 97.50 105 LEU A CA 1
ATOM 872 C C . LEU A 1 105 ? -24.972 6.713 26.133 1.00 97.50 105 LEU A C 1
ATOM 874 O O . LEU A 1 105 ? -25.980 6.878 26.814 1.00 97.50 105 LEU A O 1
ATOM 878 N N . TYR A 1 106 ? -24.895 5.751 25.211 1.00 97.38 106 TYR A N 1
ATOM 879 C CA . TYR A 1 106 ? -26.001 4.837 24.919 1.00 97.38 106 TYR A CA 1
ATOM 880 C C . TYR A 1 106 ? -26.396 3.986 26.130 1.00 97.38 106 TYR A C 1
ATOM 882 O O . TYR A 1 106 ? -27.571 3.926 26.486 1.00 97.38 106 TYR A O 1
ATOM 890 N N . ASP A 1 107 ? -25.423 3.359 26.799 1.00 96.44 107 ASP A N 1
ATOM 891 C CA . ASP A 1 107 ? -25.686 2.511 27.967 1.00 96.44 107 ASP A CA 1
ATOM 892 C C . ASP A 1 107 ? -26.298 3.322 29.136 1.00 96.44 107 ASP A C 1
ATOM 894 O O . ASP A 1 107 ? -27.007 2.753 29.968 1.00 96.44 107 ASP A O 1
ATOM 898 N N . ASN A 1 108 ? -26.071 4.642 29.181 1.00 94.44 108 ASN A N 1
ATOM 899 C CA . ASN A 1 108 ? -26.666 5.561 30.159 1.00 94.44 108 ASN A CA 1
ATOM 900 C C . ASN A 1 108 ? -28.008 6.173 29.720 1.00 94.44 108 ASN A C 1
ATOM 902 O O . ASN A 1 108 ? -28.648 6.853 30.521 1.00 94.44 108 ASN A O 1
ATOM 906 N N . GLY A 1 109 ? -28.452 5.931 28.483 1.00 94.06 109 GLY A N 1
ATOM 907 C CA . GLY A 1 109 ? -29.678 6.506 27.925 1.00 94.06 109 GLY A CA 1
ATOM 908 C C . GLY A 1 109 ? -29.545 7.946 27.417 1.00 94.06 109 GLY A C 1
ATOM 909 O O . GLY A 1 109 ? -30.563 8.568 27.129 1.00 94.06 109 GLY A O 1
ATOM 910 N N . ASP A 1 110 ? -28.319 8.459 27.289 1.00 92.25 110 ASP A N 1
ATOM 911 C CA . ASP A 1 110 ? -28.018 9.793 26.753 1.00 92.25 110 ASP A CA 1
ATOM 912 C C . ASP A 1 110 ? -27.910 9.797 25.209 1.00 92.25 110 ASP A C 1
ATOM 914 O O . ASP A 1 110 ? -27.879 10.860 24.599 1.00 92.25 110 ASP A O 1
ATOM 918 N N . LEU A 1 111 ? -27.865 8.623 24.562 1.00 94.69 111 LEU A N 1
ATOM 919 C CA . LEU A 1 111 ? -27.720 8.469 23.107 1.00 94.69 111 LEU A CA 1
ATOM 920 C C . LEU A 1 111 ? -28.720 7.441 22.562 1.00 94.69 111 LEU A C 1
ATOM 922 O O . LEU A 1 111 ? -28.902 6.376 23.159 1.00 94.69 111 LEU A O 1
ATOM 926 N N . ARG A 1 112 ? -29.353 7.721 21.415 1.00 91.06 112 ARG A N 1
ATOM 927 C CA . ARG A 1 112 ? -30.281 6.772 20.776 1.00 91.06 112 ARG A CA 1
ATOM 928 C C . ARG A 1 112 ? -29.507 5.667 20.052 1.00 91.06 112 ARG A C 1
ATOM 930 O O . ARG A 1 112 ? -28.352 5.828 19.670 1.00 91.06 112 ARG A O 1
ATOM 937 N N . GLU A 1 113 ? -30.157 4.526 19.833 1.00 86.88 113 GLU A N 1
ATOM 938 C CA . GLU A 1 113 ? -29.548 3.394 19.112 1.00 86.88 113 GLU A CA 1
ATOM 939 C C . GLU A 1 113 ? -29.195 3.738 17.654 1.00 86.88 113 GLU A C 1
ATOM 941 O O . GLU A 1 113 ? -28.184 3.267 17.127 1.00 86.88 113 GLU A O 1
ATOM 946 N N . GLU A 1 114 ? -30.013 4.580 17.018 1.00 79.06 114 GLU A N 1
ATOM 947 C CA . GLU A 1 114 ? -29.790 5.093 15.661 1.00 79.06 114 GLU A CA 1
ATOM 948 C C . GLU A 1 114 ? -28.498 5.925 15.604 1.00 79.06 114 GLU A C 1
ATOM 950 O O . GLU A 1 114 ? -27.602 5.594 14.828 1.00 79.06 114 GLU A O 1
ATOM 955 N N . ASP A 1 115 ? -28.337 6.885 16.521 1.00 84.44 115 ASP A N 1
ATOM 956 C CA . ASP A 1 115 ? -27.137 7.733 16.617 1.00 84.44 115 ASP A CA 1
ATOM 957 C C . ASP A 1 115 ? -25.882 6.897 16.935 1.00 84.44 115 ASP A C 1
ATOM 959 O O . ASP A 1 115 ? -24.817 7.078 16.344 1.00 84.44 115 ASP A O 1
ATOM 963 N N . LEU A 1 116 ? -25.996 5.903 17.830 1.00 89.25 116 LEU A N 1
ATOM 964 C CA . LEU A 1 116 ? -24.902 4.965 18.110 1.00 89.25 116 LEU A CA 1
ATOM 965 C C . LEU A 1 116 ? -24.495 4.183 16.852 1.00 89.25 116 LEU A C 1
ATOM 967 O O . LEU A 1 116 ? -23.310 3.889 16.650 1.00 89.25 116 LEU A O 1
ATOM 971 N N . THR A 1 117 ? -25.464 3.789 16.027 1.00 78.94 117 THR A N 1
ATOM 972 C CA . THR A 1 117 ? -25.213 3.065 14.778 1.00 78.94 117 THR A CA 1
ATOM 973 C C . THR A 1 117 ? -24.463 3.950 13.790 1.00 78.94 117 THR A C 1
ATOM 975 O O . THR A 1 117 ? -23.445 3.513 13.249 1.00 78.94 117 THR A O 1
ATOM 978 N N . GLU A 1 118 ? -24.905 5.192 13.626 1.00 75.00 118 GLU A N 1
ATOM 979 C CA . GLU A 1 118 ? -24.297 6.192 12.750 1.00 75.00 118 GLU A CA 1
ATOM 980 C C . GLU A 1 118 ? -22.864 6.540 13.178 1.00 75.00 118 GLU A C 1
ATOM 982 O O . GLU A 1 118 ? -21.924 6.387 12.395 1.00 75.00 118 GLU A O 1
ATOM 987 N N . ILE A 1 119 ? -22.643 6.840 14.463 1.00 91.62 119 ILE A N 1
ATOM 988 C CA . ILE A 1 119 ? -21.300 7.060 15.022 1.00 91.62 119 ILE A CA 1
ATOM 989 C C . ILE A 1 119 ? -20.385 5.862 14.738 1.00 91.62 119 ILE A C 1
ATOM 991 O O . ILE A 1 119 ? -19.220 6.013 14.352 1.00 91.62 119 ILE A O 1
ATOM 995 N N . ASN A 1 120 ? -20.889 4.639 14.916 1.00 82.44 120 ASN A N 1
ATOM 996 C CA . ASN A 1 120 ? -20.116 3.437 14.624 1.00 82.44 120 ASN A CA 1
ATOM 997 C C . ASN A 1 120 ? -19.808 3.275 13.130 1.00 82.44 120 ASN A C 1
ATOM 999 O O . ASN A 1 120 ? -18.772 2.680 12.810 1.00 82.44 120 ASN A O 1
ATOM 1003 N N . MET A 1 121 ? -20.679 3.749 12.234 1.00 73.31 121 MET A N 1
ATOM 1004 C CA . MET A 1 121 ? -20.426 3.797 10.792 1.00 73.31 121 MET A CA 1
ATOM 1005 C C . MET A 1 121 ? -19.319 4.802 10.476 1.00 73.31 121 MET A C 1
ATOM 1007 O O . MET A 1 121 ? -18.302 4.388 9.919 1.00 73.31 121 MET A O 1
ATOM 1011 N N . VAL A 1 122 ? -19.432 6.052 10.933 1.00 83.31 122 VAL A N 1
ATOM 1012 C CA . VAL A 1 122 ? -18.397 7.089 10.757 1.00 83.31 122 VAL A CA 1
ATOM 1013 C C . VAL A 1 122 ? -17.053 6.630 11.311 1.00 83.31 122 VAL A C 1
ATOM 1015 O O . VAL A 1 122 ? -16.033 6.677 10.629 1.00 83.31 122 VAL A O 1
ATOM 1018 N N . CYS A 1 123 ? -17.027 6.045 12.510 1.00 87.50 123 CYS A N 1
ATOM 1019 C CA . CYS A 1 123 ? -15.778 5.581 13.105 1.00 87.50 123 CYS A CA 1
ATOM 1020 C C . CYS A 1 123 ? -15.175 4.327 12.429 1.00 87.50 123 CYS A C 1
ATOM 1022 O O . CYS A 1 123 ? -14.143 3.814 12.885 1.00 87.50 123 CYS A O 1
ATOM 1024 N N . LYS A 1 124 ? -15.818 3.745 11.408 1.00 81.44 124 LYS A N 1
ATOM 1025 C CA . LYS A 1 124 ? -15.197 2.752 10.509 1.00 81.44 124 LYS A CA 1
ATOM 1026 C C . LYS A 1 124 ? -14.523 3.413 9.307 1.00 81.44 124 LYS A C 1
ATOM 1028 O O . LYS A 1 124 ? -13.611 2.799 8.762 1.00 81.44 124 LYS A O 1
ATOM 1033 N N . GLN A 1 125 ? -14.897 4.644 8.958 1.00 83.56 125 GLN A N 1
ATOM 1034 C CA . GLN A 1 125 ? -14.345 5.413 7.840 1.00 83.56 125 GLN A CA 1
ATOM 1035 C C . GLN A 1 125 ? -13.010 6.060 8.203 1.00 83.56 125 GLN A C 1
ATOM 1037 O O . GLN A 1 125 ? -12.789 7.249 8.033 1.00 83.56 125 GLN A O 1
ATOM 1042 N N . LYS A 1 126 ? -12.082 5.263 8.730 1.00 86.94 126 LYS A N 1
ATOM 1043 C CA . LYS A 1 126 ? -10.747 5.731 9.110 1.00 86.94 126 LYS A CA 1
ATOM 1044 C C . LYS A 1 126 ? -10.007 6.365 7.916 1.00 86.94 126 LYS A C 1
ATOM 1046 O O . LYS A 1 126 ? -9.268 7.332 8.091 1.00 86.94 126 LYS A O 1
ATOM 1051 N N . GLU A 1 127 ? -10.274 5.862 6.716 1.00 79.44 127 GLU A N 1
ATOM 1052 C CA . GLU A 1 127 ? -9.561 6.233 5.496 1.00 79.44 127 GLU A CA 1
ATOM 1053 C C . GLU A 1 127 ? -10.001 7.606 4.982 1.00 79.44 127 GLU A C 1
ATOM 1055 O O . GLU A 1 127 ? -9.169 8.344 4.461 1.00 79.44 127 GLU A O 1
ATOM 1060 N N . TYR A 1 128 ? -11.249 7.995 5.259 1.00 86.25 128 TYR A N 1
ATOM 1061 C CA . TYR A 1 128 ? -11.728 9.364 5.089 1.00 86.25 128 TYR A CA 1
ATOM 1062 C C . TYR A 1 128 ? -10.881 10.350 5.901 1.00 86.25 128 TYR A C 1
ATOM 1064 O O . TYR A 1 128 ? -10.293 11.271 5.346 1.00 86.25 128 TYR A O 1
ATOM 1072 N N . PHE A 1 129 ? -10.723 10.121 7.208 1.00 89.81 129 PHE A N 1
ATOM 1073 C CA . PHE A 1 129 ? -9.952 11.024 8.073 1.00 89.81 129 PHE A CA 1
ATOM 1074 C C . PHE A 1 129 ? -8.468 11.091 7.690 1.00 89.81 129 PHE A C 1
ATOM 1076 O O . PHE A 1 129 ? -7.858 12.156 7.768 1.00 89.81 129 PHE A O 1
ATOM 1083 N N . HIS A 1 130 ? -7.883 9.972 7.249 1.00 83.06 130 HIS A N 1
ATOM 1084 C CA . HIS A 1 130 ? -6.527 9.967 6.694 1.00 83.06 130 HIS A CA 1
ATOM 1085 C C . HIS A 1 130 ? -6.434 10.801 5.420 1.00 83.06 130 HIS A C 1
ATOM 1087 O O . HIS A 1 130 ? -5.535 11.628 5.306 1.00 83.06 130 HIS A O 1
ATOM 1093 N N . HIS A 1 131 ? -7.383 10.629 4.497 1.00 83.19 131 HIS A N 1
ATOM 1094 C CA . HIS A 1 131 ? -7.451 11.411 3.270 1.00 83.19 131 HIS A CA 1
ATOM 1095 C C . HIS A 1 131 ? -7.567 12.913 3.562 1.00 83.19 131 HIS A C 1
ATOM 1097 O O . HIS A 1 131 ? -6.824 13.704 2.987 1.00 83.19 131 HIS A O 1
ATOM 1103 N N . ARG A 1 132 ? -8.418 13.309 4.516 1.00 88.00 132 ARG A N 1
ATOM 1104 C CA . ARG A 1 132 ? -8.527 14.695 5.003 1.00 88.00 132 ARG A CA 1
ATOM 1105 C C . ARG A 1 132 ? -7.186 15.219 5.523 1.00 88.00 132 ARG A C 1
ATOM 1107 O O . ARG A 1 132 ? -6.745 16.292 5.122 1.00 88.00 132 ARG A O 1
ATOM 1114 N N . PHE A 1 133 ? -6.512 14.444 6.375 1.00 86.69 133 PHE A N 1
ATOM 1115 C CA . PHE A 1 133 ? -5.210 14.819 6.929 1.00 86.69 133 PHE A CA 1
ATOM 1116 C C . PHE A 1 133 ? -4.154 14.989 5.831 1.00 86.69 133 PHE A C 1
ATOM 1118 O O . PHE A 1 133 ? -3.451 15.993 5.822 1.00 86.69 133 PHE A O 1
ATOM 1125 N N . GLU A 1 134 ? -4.056 14.045 4.891 1.00 81.31 134 GLU A N 1
ATOM 1126 C CA . GLU A 1 134 ? -3.108 14.114 3.773 1.00 81.31 134 GLU A CA 1
ATOM 1127 C C . GLU A 1 134 ? -3.393 15.325 2.865 1.00 81.31 134 GLU A C 1
ATOM 1129 O O . GLU A 1 134 ? -2.469 16.066 2.533 1.00 81.31 134 GLU A O 1
ATOM 1134 N N . THR A 1 135 ? -4.661 15.559 2.507 1.00 82.31 135 THR A N 1
ATOM 1135 C CA . THR A 1 135 ? -5.054 16.615 1.558 1.00 82.31 135 THR A CA 1
ATOM 1136 C C . THR A 1 135 ? -4.914 18.027 2.114 1.00 82.31 135 THR A C 1
ATOM 1138 O O . THR A 1 135 ? -4.561 18.926 1.355 1.00 82.31 135 THR A O 1
ATOM 1141 N N . TYR A 1 136 ? -5.114 18.240 3.419 1.00 81.25 136 TYR A N 1
ATOM 1142 C CA . TYR A 1 136 ? -4.974 19.565 4.032 1.00 81.25 136 TYR A CA 1
ATOM 1143 C C . TYR A 1 136 ? -3.577 20.161 3.831 1.00 81.25 136 TYR A C 1
ATOM 1145 O O . TYR A 1 136 ? -3.438 21.308 3.413 1.00 81.25 136 TYR A O 1
ATOM 1153 N N . PHE A 1 137 ? -2.529 19.372 4.095 1.00 73.19 137 PHE A N 1
ATOM 1154 C CA . PHE A 1 137 ? -1.142 19.837 3.976 1.00 73.19 137 PHE A CA 1
ATOM 1155 C C . PHE A 1 137 ? -0.672 19.980 2.523 1.00 73.19 137 PHE A C 1
ATOM 1157 O O . PHE A 1 137 ? 0.400 20.539 2.290 1.00 73.19 137 PHE A O 1
ATOM 1164 N N . SER A 1 138 ? -1.456 19.483 1.562 1.00 70.50 138 SER A N 1
ATOM 1165 C CA . SER A 1 138 ? -1.180 19.585 0.129 1.00 70.50 138 SER A CA 1
ATOM 1166 C C . SER A 1 138 ? -2.145 20.498 -0.633 1.00 70.50 138 SER A C 1
ATOM 1168 O O . SER A 1 138 ? -2.000 20.607 -1.845 1.00 70.50 138 SER A O 1
ATOM 1170 N N . SER A 1 139 ? -3.151 21.095 0.019 1.00 70.50 139 SER A N 1
ATOM 1171 C CA . SER A 1 139 ? -4.162 21.904 -0.671 1.00 70.50 139 SER A CA 1
ATOM 1172 C C . SER A 1 139 ? -3.673 23.332 -0.911 1.00 70.50 139 SER A C 1
ATOM 1174 O O . SER A 1 139 ? -3.262 24.018 0.026 1.00 70.50 139 SER A O 1
ATOM 1176 N N . ASP A 1 140 ? -3.796 23.800 -2.153 1.00 69.06 140 ASP A N 1
ATOM 1177 C CA . ASP A 1 140 ? -3.595 25.208 -2.520 1.00 69.06 140 ASP A CA 1
ATOM 1178 C C . ASP A 1 140 ? -4.823 26.078 -2.175 1.00 69.06 140 ASP A C 1
ATOM 1180 O O . ASP A 1 140 ? -4.717 27.303 -2.093 1.00 69.06 140 ASP A O 1
ATOM 1184 N N . ASP A 1 141 ? -5.981 25.447 -1.937 1.00 77.88 141 ASP A N 1
ATOM 1185 C CA . ASP A 1 141 ? -7.241 26.090 -1.562 1.00 77.88 141 ASP A CA 1
ATOM 1186 C C . ASP A 1 141 ? -7.785 25.474 -0.264 1.00 77.88 141 ASP A C 1
ATOM 1188 O O . ASP A 1 141 ? -8.456 24.437 -0.236 1.00 77.88 141 ASP A O 1
ATOM 1192 N N . ILE A 1 142 ? -7.435 26.108 0.855 1.00 71.31 142 ILE A N 1
ATOM 1193 C CA . ILE A 1 142 ? -7.854 25.675 2.195 1.00 71.31 142 ILE A CA 1
ATOM 1194 C C . ILE A 1 142 ? -9.353 25.933 2.414 1.00 71.31 142 ILE A C 1
ATOM 1196 O O . ILE A 1 142 ? -9.979 25.254 3.229 1.00 71.31 142 ILE A O 1
ATOM 1200 N N . GLU A 1 143 ? -9.928 26.911 1.712 1.00 73.00 143 GLU A N 1
ATOM 1201 C CA . GLU A 1 143 ? -11.345 27.245 1.828 1.00 73.00 143 GLU A CA 1
ATOM 1202 C C . GLU A 1 143 ? -12.194 26.169 1.145 1.00 73.00 143 GLU A C 1
ATOM 1204 O O . GLU A 1 143 ? -13.090 25.623 1.786 1.00 73.00 143 GLU A O 1
ATOM 1209 N N . ALA A 1 144 ? -11.838 25.772 -0.081 1.00 72.88 144 ALA A N 1
ATOM 1210 C CA . ALA A 1 144 ? -12.449 24.625 -0.754 1.00 72.88 144 ALA A CA 1
ATOM 1211 C C . ALA A 1 144 ? -12.314 23.345 0.084 1.00 72.88 144 ALA A C 1
ATOM 1213 O O . ALA A 1 144 ? -13.316 22.717 0.408 1.00 72.88 144 ALA A O 1
ATOM 1214 N N . TRP A 1 145 ? -11.105 23.033 0.569 1.00 81.88 145 TRP A N 1
ATOM 1215 C CA . TRP A 1 145 ? -10.870 21.855 1.415 1.00 81.88 145 TRP A CA 1
ATOM 1216 C C . TRP A 1 145 ? -11.768 21.818 2.664 1.00 81.88 145 TRP A C 1
ATOM 1218 O O . TRP A 1 145 ? -12.244 20.758 3.079 1.00 81.88 145 TRP A O 1
ATOM 1228 N N . TYR A 1 146 ? -12.002 22.974 3.290 1.00 71.88 146 TYR A N 1
ATOM 1229 C CA . TYR A 1 146 ? -12.893 23.084 4.442 1.00 71.88 146 TYR A CA 1
ATOM 1230 C C . TYR A 1 146 ? -14.345 22.761 4.069 1.00 71.88 146 TYR A C 1
ATOM 1232 O O . TYR A 1 146 ? -14.994 21.996 4.780 1.00 71.88 146 TYR A O 1
ATOM 1240 N N . PHE A 1 147 ? -14.839 23.298 2.951 1.00 75.81 147 PHE A N 1
ATOM 1241 C CA . PHE A 1 147 ? -16.210 23.063 2.492 1.00 75.81 147 PHE A CA 1
ATOM 1242 C C . PHE A 1 147 ? -16.430 21.675 1.882 1.00 75.81 147 PHE A C 1
ATOM 1244 O O . PHE A 1 147 ? -17.543 21.165 1.962 1.00 75.81 147 PHE A O 1
ATOM 1251 N N . ASP A 1 148 ? -15.369 21.008 1.427 1.00 79.25 148 ASP A N 1
ATOM 1252 C CA . ASP A 1 148 ? -15.385 19.599 1.005 1.00 79.25 148 ASP A CA 1
ATOM 1253 C C . ASP A 1 148 ? -15.423 18.621 2.212 1.00 79.25 148 ASP A C 1
ATOM 1255 O O . ASP A 1 148 ? -15.156 17.426 2.081 1.00 79.25 148 ASP A O 1
ATOM 1259 N N . ASN A 1 149 ? -15.730 19.164 3.404 1.00 81.25 149 ASN A N 1
ATOM 1260 C CA . ASN A 1 149 ? -16.181 18.615 4.702 1.00 81.25 149 ASN A CA 1
ATOM 1261 C C . ASN A 1 149 ? -17.021 17.337 4.792 1.00 81.25 149 ASN A C 1
ATOM 1263 O O . ASN A 1 149 ? -17.529 17.049 5.871 1.00 81.25 149 ASN A O 1
ATOM 1267 N N . ASP A 1 150 ? -17.309 16.683 3.676 1.00 83.69 150 ASP A N 1
ATOM 1268 C CA . ASP A 1 150 ? -18.519 15.890 3.507 1.00 83.69 150 ASP A CA 1
ATOM 1269 C C . ASP A 1 150 ? -18.173 14.411 3.319 1.00 83.69 150 ASP A C 1
ATOM 1271 O O . ASP A 1 150 ? -17.639 13.980 2.290 1.00 83.69 150 ASP A O 1
ATOM 1275 N N . LEU A 1 151 ? -18.469 13.627 4.356 1.00 72.81 151 LEU A N 1
ATOM 1276 C CA . LEU A 1 151 ? -18.237 12.192 4.342 1.00 72.81 151 LEU A CA 1
ATOM 1277 C C . LEU A 1 151 ? -19.125 11.494 3.310 1.00 72.81 151 LEU A C 1
ATOM 1279 O O . LEU A 1 151 ? -18.647 10.566 2.664 1.00 72.81 151 LEU A O 1
ATOM 1283 N N . ASP A 1 152 ? -20.376 11.919 3.142 1.00 73.75 152 ASP A N 1
ATOM 1284 C CA . ASP A 1 152 ? -21.283 11.312 2.171 1.00 73.75 152 ASP A CA 1
ATOM 1285 C C . ASP A 1 152 ? -20.801 11.607 0.757 1.00 73.75 152 ASP A C 1
ATOM 1287 O O . ASP A 1 152 ? -20.724 10.692 -0.058 1.00 73.75 152 ASP A O 1
ATOM 1291 N N . HIS A 1 153 ? -20.358 12.837 0.484 1.00 73.88 153 HIS A N 1
ATOM 1292 C CA . HIS A 1 153 ? -19.727 13.169 -0.789 1.00 73.88 153 HIS A CA 1
ATOM 1293 C C . HIS A 1 153 ? -18.466 12.335 -1.036 1.00 73.88 153 HIS A C 1
ATOM 1295 O O . HIS A 1 153 ? -18.333 11.740 -2.101 1.00 73.88 153 HIS A O 1
ATOM 1301 N N . TYR A 1 154 ? -17.570 12.219 -0.052 1.00 74.31 154 TYR A N 1
ATOM 1302 C CA . TYR A 1 154 ? -16.381 11.371 -0.166 1.00 74.31 154 TYR A CA 1
ATOM 1303 C C . TYR A 1 154 ? -16.742 9.904 -0.417 1.00 74.31 154 TYR A C 1
ATOM 1305 O O . TYR A 1 154 ? -16.116 9.240 -1.242 1.00 74.31 154 TYR A O 1
ATOM 1313 N N . LEU A 1 155 ? -17.739 9.372 0.293 1.00 66.12 155 LEU A N 1
ATOM 1314 C CA . LEU A 1 155 ? -18.194 7.999 0.115 1.00 66.12 155 LEU A CA 1
ATOM 1315 C C . LEU A 1 155 ? -18.860 7.814 -1.245 1.00 66.12 155 LEU A C 1
ATOM 1317 O O . LEU A 1 155 ? -18.603 6.798 -1.876 1.00 66.12 155 LEU A O 1
ATOM 1321 N N . GLU A 1 156 ? -19.630 8.786 -1.731 1.00 68.44 156 GLU A N 1
ATOM 1322 C CA . GLU A 1 156 ? -20.184 8.799 -3.083 1.00 68.44 156 GLU A CA 1
ATOM 1323 C C . GLU A 1 156 ? -19.092 8.896 -4.143 1.00 68.44 156 GLU A C 1
ATOM 1325 O O . GLU A 1 156 ? -19.198 8.239 -5.168 1.00 68.44 156 GLU A O 1
ATOM 1330 N N . GLU A 1 157 ? -18.047 9.697 -3.947 1.00 63.69 157 GLU A N 1
ATOM 1331 C CA . GLU A 1 157 ? -16.907 9.772 -4.859 1.00 63.69 157 GLU A CA 1
ATOM 1332 C C . GLU A 1 157 ? -16.103 8.481 -4.840 1.00 63.69 157 GLU A C 1
ATOM 1334 O O . GLU A 1 157 ? -15.655 8.022 -5.887 1.00 63.69 157 GLU A O 1
ATOM 1339 N N . MET A 1 158 ? -15.958 7.855 -3.675 1.00 56.88 158 MET A N 1
ATOM 1340 C CA . MET A 1 158 ? -15.276 6.576 -3.551 1.00 56.88 158 MET A CA 1
ATOM 1341 C C . MET A 1 158 ? -16.105 5.430 -4.102 1.00 56.88 158 MET A C 1
ATOM 1343 O O . MET A 1 158 ? -15.558 4.548 -4.758 1.00 56.88 158 MET A O 1
ATOM 1347 N N . GLU A 1 159 ? -17.417 5.470 -3.914 1.00 50.31 159 GLU A N 1
ATOM 1348 C CA . GLU A 1 159 ? -18.364 4.546 -4.511 1.00 50.31 159 GLU A CA 1
ATOM 1349 C C . GLU A 1 159 ? -18.481 4.790 -6.014 1.00 50.31 159 GLU A C 1
ATOM 1351 O O . GLU A 1 159 ? -18.509 3.827 -6.760 1.00 50.31 159 GLU A O 1
ATOM 1356 N N . ARG A 1 160 ? -18.442 6.033 -6.503 1.00 50.78 160 ARG A N 1
ATOM 1357 C CA . ARG A 1 160 ? -18.363 6.351 -7.935 1.00 50.78 160 ARG A CA 1
ATOM 1358 C C . ARG A 1 160 ? -17.025 5.954 -8.516 1.00 50.78 160 ARG A C 1
ATOM 1360 O O . ARG A 1 160 ? -17.029 5.446 -9.616 1.00 50.78 160 ARG A O 1
ATOM 1367 N N . ALA A 1 161 ? -15.901 6.130 -7.833 1.00 49.47 161 ALA A N 1
ATOM 1368 C CA . ALA A 1 161 ? -14.615 5.603 -8.284 1.00 49.47 161 ALA A CA 1
ATOM 1369 C C . ALA A 1 161 ? -14.662 4.069 -8.342 1.00 49.47 161 ALA A C 1
ATOM 1371 O O . ALA A 1 161 ? -14.179 3.471 -9.295 1.00 49.47 161 ALA A O 1
ATOM 1372 N N . TYR A 1 162 ? -15.339 3.442 -7.378 1.00 44.72 162 TYR A N 1
ATOM 1373 C CA . TYR A 1 162 ? -15.575 2.001 -7.342 1.00 44.72 162 TYR A CA 1
ATOM 1374 C C . TYR A 1 162 ? -16.572 1.513 -8.416 1.00 44.72 162 TYR A C 1
ATOM 1376 O O . TYR A 1 162 ? -16.394 0.429 -8.964 1.00 44.72 162 TYR A O 1
ATOM 1384 N N . GLN A 1 163 ? -17.595 2.307 -8.754 1.00 38.09 163 GLN A N 1
ATOM 1385 C CA . GLN A 1 163 ? -18.626 2.017 -9.763 1.00 38.09 163 GLN A CA 1
ATOM 1386 C C . GLN A 1 163 ? -18.178 2.415 -11.183 1.00 38.09 163 GLN A C 1
ATOM 1388 O O . GLN A 1 163 ? -18.532 1.753 -12.149 1.00 38.09 163 GLN A O 1
ATOM 1393 N N . LEU A 1 164 ? -17.343 3.446 -11.341 1.00 43.97 164 LEU A N 1
ATOM 1394 C CA . LEU A 1 164 ? -16.631 3.793 -12.582 1.00 43.97 164 LEU A CA 1
ATOM 1395 C C . LEU A 1 164 ? -15.512 2.781 -12.878 1.00 43.97 164 LEU A C 1
ATOM 1397 O O . LEU A 1 164 ? -15.044 2.699 -14.011 1.00 43.97 164 LEU A O 1
ATOM 1401 N N . GLU A 1 165 ? -15.137 1.962 -11.891 1.00 46.22 165 GLU A N 1
ATOM 1402 C CA . GLU A 1 165 ? -14.362 0.734 -12.063 1.00 46.22 165 GLU A CA 1
ATOM 1403 C C . GLU A 1 165 ? -15.223 -0.488 -12.482 1.00 46.22 165 GLU A C 1
ATOM 1405 O O . GLU A 1 165 ? -14.715 -1.614 -12.487 1.00 46.22 165 GLU A O 1
ATOM 1410 N N . GLU A 1 166 ? -16.481 -0.325 -12.917 1.00 42.50 166 GLU A N 1
ATOM 1411 C CA . GLU A 1 166 ? -17.192 -1.323 -13.745 1.00 42.50 166 GLU A CA 1
ATOM 1412 C C . GLU A 1 166 ? -16.819 -1.171 -15.232 1.00 42.50 166 GLU A C 1
ATOM 1414 O O . GLU A 1 166 ? -17.627 -0.893 -16.116 1.00 42.50 166 GLU A O 1
ATOM 1419 N N . SER A 1 167 ? -15.543 -1.411 -15.521 1.00 46.31 167 SER A N 1
ATOM 1420 C CA . SER A 1 167 ? -15.182 -2.173 -16.712 1.00 46.31 167 SER A CA 1
ATOM 1421 C C . SER A 1 167 ? -14.946 -3.604 -16.239 1.00 46.31 167 SER A C 1
ATOM 1423 O O . SER A 1 167 ? -13.970 -3.875 -15.541 1.00 46.31 167 SER A O 1
ATOM 1425 N N . ASP A 1 168 ? -15.844 -4.516 -16.618 1.00 51.88 168 ASP A N 1
ATOM 1426 C CA . ASP A 1 168 ? -15.844 -5.956 -16.296 1.00 51.88 168 ASP A CA 1
ATOM 1427 C C . ASP A 1 168 ? -14.609 -6.739 -16.797 1.00 51.88 168 ASP A C 1
ATOM 1429 O O . ASP A 1 168 ? -14.542 -7.967 -16.698 1.00 51.88 168 ASP A O 1
ATOM 1433 N N . ALA A 1 169 ? -13.606 -6.060 -17.351 1.00 63.31 169 ALA A N 1
ATOM 1434 C CA . ALA A 1 169 ? -12.418 -6.679 -17.906 1.00 63.31 169 ALA A CA 1
ATOM 1435 C C . ALA A 1 169 ? -11.153 -6.149 -17.232 1.00 63.31 169 ALA A C 1
ATOM 1437 O O . ALA A 1 169 ? -10.987 -4.949 -17.022 1.00 63.31 169 ALA A O 1
ATOM 1438 N N . LEU A 1 170 ? -10.229 -7.071 -16.952 1.00 77.50 170 LEU A N 1
ATOM 1439 C CA . LEU A 1 170 ? -8.826 -6.726 -16.755 1.00 77.50 170 LEU A CA 1
ATOM 1440 C C . LEU A 1 170 ? -8.362 -6.021 -18.032 1.00 77.50 170 LEU A C 1
ATOM 1442 O O . LEU A 1 170 ? -8.303 -6.654 -19.087 1.00 77.50 170 LEU A O 1
ATOM 1446 N N . ASP A 1 171 ? -8.115 -4.717 -17.943 1.00 80.88 171 ASP A N 1
ATOM 1447 C CA . ASP A 1 171 ? -7.712 -3.915 -19.093 1.00 80.88 171 ASP A CA 1
ATOM 1448 C C . ASP A 1 171 ? -6.245 -4.194 -19.420 1.00 80.88 171 ASP A C 1
ATOM 1450 O O . ASP A 1 171 ? -5.349 -3.986 -18.600 1.00 80.88 171 ASP A O 1
ATOM 1454 N N . VAL A 1 172 ? -6.010 -4.734 -20.611 1.00 84.94 172 VAL A N 1
ATOM 1455 C CA . VAL A 1 172 ? -4.683 -5.104 -21.095 1.00 84.94 172 VAL A CA 1
ATOM 1456 C C . VAL A 1 172 ? -4.462 -4.389 -22.414 1.00 84.94 172 VAL A C 1
ATOM 1458 O O . VAL A 1 172 ? -5.214 -4.619 -23.357 1.00 84.94 172 VAL A O 1
ATOM 1461 N N . ASP A 1 173 ? -3.404 -3.576 -22.513 1.00 86.69 173 ASP A N 1
ATOM 1462 C CA . ASP A 1 173 ? -3.077 -2.857 -23.749 1.00 86.69 173 ASP A CA 1
ATOM 1463 C C . ASP A 1 173 ? -2.827 -3.848 -24.910 1.00 86.69 173 ASP A C 1
ATOM 1465 O O . ASP A 1 173 ? -1.765 -4.492 -24.972 1.00 86.69 173 ASP A O 1
ATOM 1469 N N . PRO A 1 174 ? -3.754 -3.953 -25.886 1.00 86.25 174 PRO A N 1
ATOM 1470 C CA . PRO A 1 174 ? -3.657 -4.939 -26.955 1.00 86.25 174 PRO A CA 1
ATOM 1471 C C . PRO A 1 174 ? -2.507 -4.627 -27.920 1.00 86.25 174 PRO A C 1
ATOM 1473 O O . PRO A 1 174 ? -1.980 -5.530 -28.577 1.00 86.25 174 PRO A O 1
ATOM 1476 N N . ASN A 1 175 ? -2.074 -3.364 -28.012 1.00 87.75 175 ASN A N 1
ATOM 1477 C CA . ASN A 1 175 ? -0.923 -3.001 -28.828 1.00 87.75 175 ASN A CA 1
ATOM 1478 C C . ASN A 1 175 ? 0.367 -3.512 -28.199 1.00 87.75 175 ASN A C 1
ATOM 1480 O O . ASN A 1 175 ? 1.221 -4.034 -28.921 1.00 87.75 175 ASN A O 1
ATOM 1484 N N . PHE A 1 176 ? 0.508 -3.398 -26.877 1.00 89.00 176 PHE A N 1
ATOM 1485 C CA . PHE A 1 176 ? 1.688 -3.912 -26.191 1.00 89.00 176 PHE A CA 1
ATOM 1486 C C . PHE A 1 176 ? 1.739 -5.446 -26.272 1.00 89.00 176 PHE A C 1
ATOM 1488 O O . PHE A 1 176 ? 2.776 -6.003 -26.641 1.00 89.00 176 PHE A O 1
ATOM 1495 N N . VAL A 1 177 ? 0.605 -6.128 -26.078 1.00 89.69 177 VAL A N 1
ATOM 1496 C CA . VAL A 1 177 ? 0.495 -7.589 -26.259 1.00 89.69 177 VAL A CA 1
ATOM 1497 C C . VAL A 1 177 ? 0.904 -8.010 -27.673 1.00 89.69 177 VAL A C 1
ATOM 1499 O O . VAL A 1 177 ? 1.718 -8.919 -27.845 1.00 89.69 177 VAL A O 1
ATOM 1502 N N . ARG A 1 178 ? 0.411 -7.322 -28.711 1.00 90.12 178 ARG A N 1
ATOM 1503 C CA . ARG A 1 178 ? 0.797 -7.602 -30.104 1.00 90.12 178 ARG A CA 1
ATOM 1504 C C . ARG A 1 178 ? 2.309 -7.488 -30.317 1.00 90.12 178 ARG A C 1
ATOM 1506 O O . ARG A 1 178 ? 2.909 -8.388 -30.900 1.00 90.12 178 ARG A O 1
ATOM 1513 N N . LEU A 1 179 ? 2.928 -6.414 -29.825 1.00 87.81 179 LEU A N 1
ATOM 1514 C CA . LEU A 1 179 ? 4.371 -6.189 -29.968 1.00 87.81 179 LEU A CA 1
ATOM 1515 C C . LEU A 1 179 ? 5.218 -7.224 -29.206 1.00 87.81 179 LEU A C 1
ATOM 1517 O O . LEU A 1 179 ? 6.350 -7.500 -29.608 1.00 87.81 179 LEU A O 1
ATOM 1521 N N . LEU A 1 180 ? 4.698 -7.784 -28.109 1.00 87.62 180 LEU A N 1
ATOM 1522 C CA . LEU A 1 180 ? 5.334 -8.886 -27.383 1.00 87.62 180 LEU A CA 1
ATOM 1523 C C . LEU A 1 180 ? 5.255 -10.197 -28.162 1.00 87.62 180 LEU A C 1
ATOM 1525 O O . LEU A 1 180 ? 6.278 -10.863 -28.334 1.00 87.62 180 LEU A O 1
ATOM 1529 N N . ASN A 1 181 ? 4.075 -10.519 -28.693 1.00 87.12 181 ASN A N 1
ATOM 1530 C CA . ASN A 1 181 ? 3.849 -11.719 -29.499 1.00 87.12 181 ASN A CA 1
ATOM 1531 C C . ASN A 1 181 ? 4.762 -11.764 -30.734 1.00 87.12 181 ASN A C 1
ATOM 1533 O O . ASN A 1 181 ? 5.366 -12.794 -31.026 1.00 87.12 181 ASN A O 1
ATOM 1537 N N . GLU A 1 182 ? 4.954 -10.629 -31.414 1.00 87.44 182 GLU A N 1
ATOM 1538 C CA . GLU A 1 182 ? 5.880 -10.505 -32.553 1.00 87.44 182 GLU A CA 1
ATOM 1539 C C . GLU A 1 182 ? 7.343 -10.839 -32.195 1.00 87.44 182 GLU A C 1
ATOM 1541 O O . GLU A 1 182 ? 8.143 -11.164 -33.074 1.00 87.44 182 GLU A O 1
ATOM 1546 N N . ARG A 1 183 ? 7.710 -10.773 -30.909 1.00 84.25 183 ARG A N 1
ATOM 1547 C CA . ARG A 1 183 ? 9.068 -11.029 -30.407 1.00 84.25 183 ARG A CA 1
ATOM 1548 C C . ARG A 1 183 ? 9.259 -12.424 -29.814 1.00 84.25 183 ARG A C 1
ATOM 1550 O O . ARG A 1 183 ? 10.399 -12.763 -29.499 1.00 84.25 183 ARG A O 1
ATOM 1557 N N . ASN A 1 184 ? 8.193 -13.221 -29.689 1.00 79.06 184 ASN A N 1
ATOM 1558 C CA . ASN A 1 184 ? 8.223 -14.585 -29.148 1.00 79.06 184 ASN A CA 1
ATOM 1559 C C . ASN A 1 184 ? 8.947 -14.673 -27.785 1.00 79.06 184 ASN A C 1
ATOM 1561 O O . ASN A 1 184 ? 9.856 -15.486 -27.582 1.00 79.06 184 ASN A O 1
ATOM 1565 N N . VAL A 1 185 ? 8.603 -13.757 -26.876 1.00 74.81 185 VAL A N 1
ATOM 1566 C CA . VAL A 1 185 ? 9.223 -13.647 -25.550 1.00 74.81 185 VAL A CA 1
ATOM 1567 C C . VAL A 1 185 ? 8.611 -14.689 -24.617 1.00 74.81 185 VAL A C 1
ATOM 1569 O O . VAL A 1 185 ? 7.400 -14.836 -24.561 1.00 74.81 185 VAL A O 1
ATOM 1572 N N . LYS A 1 186 ? 9.439 -15.399 -23.846 1.00 77.88 186 LYS A N 1
ATOM 1573 C CA . LYS A 1 186 ? 8.939 -16.311 -22.808 1.00 77.88 186 LYS A CA 1
ATOM 1574 C C . LYS A 1 186 ? 8.402 -15.541 -21.603 1.00 77.88 186 LYS A C 1
ATOM 1576 O O . LYS A 1 186 ? 8.986 -14.529 -21.219 1.00 77.88 186 LYS A O 1
ATOM 1581 N N . ALA A 1 187 ? 7.381 -16.100 -20.956 1.00 77.62 187 ALA A N 1
ATOM 1582 C CA . ALA A 1 187 ? 6.847 -15.615 -19.687 1.00 77.62 187 ALA A CA 1
ATOM 1583 C C . ALA A 1 187 ? 7.968 -15.353 -18.659 1.00 77.62 187 ALA A C 1
ATOM 1585 O O . ALA A 1 187 ? 8.733 -16.274 -18.339 1.00 77.62 187 ALA A O 1
ATOM 1586 N N . PRO A 1 188 ? 8.091 -14.122 -18.131 1.00 89.56 188 PRO A N 1
ATOM 1587 C CA . PRO A 1 188 ? 9.077 -13.827 -17.099 1.00 89.56 188 PRO A CA 1
ATOM 1588 C C . PRO A 1 188 ? 8.792 -14.543 -15.779 1.00 89.56 188 PRO A C 1
ATOM 1590 O O . PRO A 1 188 ? 7.659 -14.929 -15.486 1.00 89.56 188 PRO A O 1
ATOM 1593 N N . ILE A 1 189 ? 9.822 -14.658 -14.935 1.00 93.19 189 ILE A N 1
ATOM 1594 C CA . ILE A 1 189 ? 9.730 -15.324 -13.626 1.00 93.19 189 ILE A CA 1
ATOM 1595 C C . ILE A 1 189 ? 8.619 -14.696 -12.774 1.00 93.19 189 ILE A C 1
ATOM 1597 O O . ILE A 1 189 ? 7.852 -15.424 -12.150 1.00 93.19 189 ILE A O 1
ATOM 1601 N N . ALA A 1 190 ? 8.478 -13.366 -12.801 1.00 95.44 190 ALA A N 1
ATOM 1602 C CA . ALA A 1 190 ? 7.426 -12.650 -12.080 1.00 95.44 190 ALA A CA 1
ATOM 1603 C C . ALA A 1 190 ? 6.008 -13.127 -12.447 1.00 95.44 190 ALA A C 1
ATOM 1605 O O . ALA A 1 190 ? 5.183 -13.291 -11.552 1.00 95.44 190 ALA A O 1
ATOM 1606 N N . VAL A 1 191 ? 5.730 -13.397 -13.729 1.00 96.00 191 VAL A N 1
ATOM 1607 C CA . VAL A 1 191 ? 4.404 -13.844 -14.200 1.00 96.00 191 VAL A CA 1
ATOM 1608 C C . VAL A 1 191 ? 4.090 -15.247 -13.685 1.00 96.00 191 VAL A C 1
ATOM 1610 O O . VAL A 1 191 ? 3.011 -15.486 -13.134 1.00 96.00 191 VAL A O 1
ATOM 1613 N N . ASN A 1 192 ? 5.054 -16.163 -13.794 1.00 94.81 192 ASN A N 1
ATOM 1614 C CA . ASN A 1 192 ? 4.902 -17.541 -13.320 1.00 94.81 192 ASN A CA 1
ATOM 1615 C C . ASN A 1 192 ? 4.768 -17.599 -11.792 1.00 94.81 192 ASN A C 1
ATOM 1617 O O . ASN A 1 192 ? 3.914 -18.310 -11.257 1.00 94.81 192 ASN A O 1
ATOM 1621 N N . ALA A 1 193 ? 5.575 -16.808 -11.082 1.00 96.94 193 ALA A N 1
ATOM 1622 C CA . ALA A 1 193 ? 5.545 -16.727 -9.629 1.00 96.94 193 ALA A CA 1
ATOM 1623 C C . ALA A 1 193 ? 4.242 -16.098 -9.115 1.00 96.94 193 ALA A C 1
ATOM 1625 O O . ALA A 1 193 ? 3.662 -16.606 -8.155 1.00 96.94 193 ALA A O 1
ATOM 1626 N N . PHE A 1 194 ? 3.736 -15.048 -9.773 1.00 97.69 194 PHE A N 1
ATOM 1627 C CA . PHE A 1 194 ? 2.447 -14.456 -9.419 1.00 97.69 194 PHE A CA 1
ATOM 1628 C C . PHE A 1 194 ? 1.284 -15.414 -9.696 1.00 97.69 194 PHE A C 1
ATOM 1630 O O . PHE A 1 194 ? 0.393 -15.556 -8.864 1.00 97.69 194 PHE A O 1
ATOM 1637 N N . THR A 1 195 ? 1.323 -16.145 -10.813 1.00 96.31 195 THR A N 1
ATOM 1638 C CA . THR A 1 195 ? 0.323 -17.181 -11.117 1.00 96.31 195 THR A CA 1
ATOM 1639 C C . THR A 1 195 ? 0.312 -18.268 -10.038 1.00 96.31 195 THR A C 1
ATOM 1641 O O . THR A 1 195 ? -0.741 -18.570 -9.482 1.00 96.31 195 THR A O 1
ATOM 1644 N N . SER A 1 196 ? 1.487 -18.765 -9.641 1.00 96.62 196 SER A N 1
ATOM 1645 C CA . SER A 1 196 ? 1.621 -19.778 -8.581 1.00 96.62 196 SER A CA 1
ATOM 1646 C C . SER A 1 196 ? 1.161 -19.265 -7.209 1.00 96.62 196 SER A C 1
ATOM 1648 O O . SER A 1 196 ? 0.564 -19.999 -6.420 1.00 96.62 196 SER A O 1
ATOM 1650 N N . PHE A 1 197 ? 1.402 -17.983 -6.918 1.00 97.44 197 PHE A N 1
ATOM 1651 C CA . PHE A 1 197 ? 0.877 -17.310 -5.730 1.00 97.44 197 PHE A CA 1
ATOM 1652 C C . PHE A 1 197 ? -0.659 -17.319 -5.700 1.00 97.44 197 PHE A C 1
ATOM 1654 O O . PHE A 1 197 ? -1.251 -17.698 -4.685 1.00 97.44 197 PHE A O 1
ATOM 1661 N N . LEU A 1 198 ? -1.303 -16.943 -6.810 1.00 96.50 198 LEU A N 1
ATOM 1662 C CA . LEU A 1 198 ? -2.762 -16.935 -6.933 1.00 96.50 198 LEU A CA 1
ATOM 1663 C C . LEU A 1 198 ? -3.351 -18.348 -6.827 1.00 96.50 198 LEU A C 1
ATOM 1665 O O . LEU A 1 198 ? -4.339 -18.549 -6.120 1.00 96.50 198 LEU A O 1
ATOM 1669 N N . GLU A 1 199 ? -2.722 -19.336 -7.464 1.00 95.44 199 GLU A N 1
ATOM 1670 C CA . GLU A 1 199 ? -3.121 -20.744 -7.371 1.00 95.44 199 GLU A CA 1
ATOM 1671 C C . GLU A 1 199 ? -3.050 -21.261 -5.932 1.00 95.44 199 GLU A C 1
ATOM 1673 O O . GLU A 1 199 ? -3.981 -21.926 -5.477 1.00 95.44 199 GLU A O 1
ATOM 1678 N N . LYS A 1 200 ? -2.003 -20.906 -5.174 1.00 96.19 200 LYS A N 1
ATOM 1679 C CA . LYS A 1 200 ? -1.893 -21.272 -3.754 1.00 96.19 200 LYS A CA 1
ATOM 1680 C C . LYS A 1 200 ? -3.035 -20.674 -2.926 1.00 96.19 200 LYS A C 1
ATOM 1682 O O . LYS A 1 200 ? -3.633 -21.389 -2.125 1.00 96.19 200 LYS A O 1
ATOM 1687 N N . ILE A 1 201 ? -3.394 -19.402 -3.143 1.00 94.12 201 ILE A N 1
ATOM 1688 C CA . ILE A 1 201 ? -4.556 -18.776 -2.478 1.00 94.12 201 ILE A CA 1
ATOM 1689 C C . ILE A 1 201 ? -5.850 -19.515 -2.832 1.00 94.12 201 ILE A C 1
ATOM 1691 O O . ILE A 1 201 ? -6.664 -19.794 -1.950 1.00 94.12 201 ILE A O 1
ATOM 1695 N N . GLN A 1 202 ? -6.040 -19.844 -4.110 1.00 92.94 202 GLN A N 1
ATOM 1696 C CA . GLN A 1 202 ? -7.239 -20.529 -4.589 1.00 92.94 202 GLN A CA 1
ATOM 1697 C C . GLN A 1 202 ? -7.359 -21.940 -3.988 1.00 92.94 202 GLN A C 1
ATOM 1699 O O . GLN A 1 202 ? -8.437 -22.323 -3.531 1.00 92.94 202 GLN A O 1
ATOM 1704 N N . GLN A 1 203 ? -6.250 -22.683 -3.912 1.00 93.75 203 GLN A N 1
ATOM 1705 C CA . GLN A 1 203 ? -6.179 -24.013 -3.297 1.00 93.75 203 GLN A CA 1
ATOM 1706 C C . GLN A 1 203 ? -6.468 -23.970 -1.788 1.00 93.75 203 GLN A C 1
ATOM 1708 O O . GLN A 1 203 ? -7.217 -24.802 -1.273 1.00 93.75 203 GLN A O 1
ATOM 1713 N N . GLU A 1 204 ? -5.923 -22.981 -1.075 1.00 93.62 204 GLU A N 1
ATOM 1714 C CA . GLU A 1 204 ? -6.139 -22.792 0.368 1.00 93.62 204 GLU A CA 1
ATOM 1715 C C . GLU A 1 204 ? -7.487 -22.125 0.699 1.00 93.62 204 GLU A C 1
ATOM 1717 O O . GLU A 1 204 ? -7.849 -22.002 1.872 1.00 93.62 204 GLU A O 1
ATOM 1722 N N . LYS A 1 205 ? -8.259 -21.719 -0.322 1.00 91.06 205 LYS A N 1
ATOM 1723 C CA . LYS A 1 205 ? -9.493 -20.907 -0.269 1.00 91.06 205 LYS A CA 1
ATOM 1724 C C . LYS A 1 205 ? -9.306 -19.487 0.269 1.00 91.06 205 LYS A C 1
ATOM 1726 O O . LYS A 1 205 ? -10.124 -18.626 -0.038 1.00 91.06 205 LYS A O 1
ATOM 1731 N N . TYR A 1 206 ? -8.289 -19.245 1.088 1.00 91.94 206 TYR A N 1
ATOM 1732 C CA . TYR A 1 206 ? -7.876 -17.926 1.547 1.00 91.94 206 TYR A CA 1
ATOM 1733 C C . TYR A 1 206 ? -6.433 -17.960 2.061 1.00 91.94 206 TYR A C 1
ATOM 1735 O O . TYR A 1 206 ? -5.986 -18.976 2.590 1.00 91.94 206 TYR A O 1
ATOM 1743 N N . ALA A 1 207 ? -5.734 -16.823 2.025 1.00 93.88 207 ALA A N 1
ATOM 1744 C CA . ALA A 1 207 ? -4.489 -16.648 2.776 1.00 93.88 207 ALA A CA 1
ATOM 1745 C C . ALA A 1 207 ? -4.758 -15.983 4.133 1.00 93.88 207 ALA A C 1
ATOM 1747 O O . ALA A 1 207 ? -5.554 -15.049 4.252 1.00 93.88 207 ALA A O 1
ATOM 1748 N N . LYS A 1 208 ? -4.093 -16.458 5.191 1.00 94.19 208 LYS A N 1
ATOM 1749 C CA . LYS A 1 208 ? -4.197 -15.856 6.529 1.00 94.19 208 LYS A CA 1
ATOM 1750 C C . LYS A 1 208 ? -3.411 -14.544 6.589 1.00 94.19 208 LYS A C 1
ATOM 1752 O O . LYS A 1 208 ? -2.235 -14.514 6.221 1.00 94.19 208 LYS A O 1
ATOM 1757 N N . LEU A 1 209 ? -4.036 -13.508 7.141 1.00 85.25 209 LEU A N 1
ATOM 1758 C CA . LEU A 1 209 ? -3.427 -12.200 7.370 1.00 85.25 209 LEU A CA 1
ATOM 1759 C C . LEU A 1 209 ? -3.035 -12.005 8.842 1.00 85.25 209 LEU A C 1
ATOM 1761 O O . LEU A 1 209 ? -3.595 -12.618 9.758 1.00 85.25 209 LEU A O 1
ATOM 1765 N N . THR A 1 210 ? -2.032 -11.163 9.072 1.00 82.56 210 THR A N 1
ATOM 1766 C CA . THR A 1 210 ? -1.608 -10.728 10.410 1.00 82.56 210 THR A CA 1
ATOM 1767 C C . THR A 1 210 ? -2.558 -9.661 10.951 1.00 82.56 210 THR A C 1
ATOM 1769 O O . THR A 1 210 ? -2.952 -8.759 10.226 1.00 82.56 210 THR A O 1
ATOM 1772 N N . SER A 1 211 ? -2.894 -9.712 12.242 1.00 67.06 211 SER A N 1
ATOM 1773 C CA . SER A 1 211 ? -3.870 -8.787 12.846 1.00 67.06 211 SER A CA 1
ATOM 1774 C C . SER A 1 211 ? -3.441 -7.316 12.832 1.00 67.06 211 SER A C 1
ATOM 1776 O O . SER A 1 211 ? -4.297 -6.443 12.895 1.00 67.06 211 SER A O 1
ATOM 1778 N N . GLY A 1 212 ? -2.132 -7.045 12.778 1.00 69.81 212 GLY A N 1
ATOM 1779 C CA . GLY A 1 212 ? -1.579 -5.691 12.769 1.00 69.81 212 GLY A CA 1
ATOM 1780 C C . GLY A 1 212 ? -1.607 -5.051 11.383 1.00 69.81 212 GLY A C 1
ATOM 1781 O O . GLY A 1 212 ? -2.444 -4.204 11.107 1.00 69.81 212 GLY A O 1
ATOM 1782 N N . ARG A 1 213 ? -0.674 -5.451 10.510 1.00 66.50 213 ARG A N 1
ATOM 1783 C CA . ARG A 1 213 ? -0.490 -4.837 9.181 1.00 66.50 213 ARG A CA 1
ATOM 1784 C C . ARG A 1 213 ? -1.347 -5.458 8.078 1.00 66.50 213 ARG A C 1
ATOM 1786 O O . ARG A 1 213 ? -1.202 -5.075 6.929 1.00 66.50 213 ARG A O 1
ATOM 1793 N N . GLN A 1 214 ? -2.168 -6.460 8.401 1.00 79.69 214 GLN A N 1
ATOM 1794 C CA . GLN A 1 214 ? -2.940 -7.232 7.418 1.00 79.69 214 GLN A CA 1
ATOM 1795 C C . GLN A 1 214 ? -2.080 -7.853 6.302 1.00 79.69 214 GLN A C 1
ATOM 1797 O O . GLN A 1 214 ? -2.583 -8.209 5.250 1.00 79.69 214 GLN A O 1
ATOM 1802 N N . ASN A 1 215 ? -0.786 -8.076 6.552 1.00 86.50 215 ASN A N 1
ATOM 1803 C CA . ASN A 1 215 ? 0.091 -8.795 5.625 1.00 86.50 215 ASN A CA 1
ATOM 1804 C C . ASN A 1 215 ? -0.150 -10.302 5.693 1.00 86.50 215 ASN A C 1
ATOM 1806 O O . ASN A 1 215 ? -0.445 -10.831 6.773 1.00 86.50 215 ASN A O 1
ATOM 1810 N N . ILE A 1 216 ? 0.076 -11.000 4.581 1.00 92.25 216 ILE A N 1
ATOM 1811 C CA . ILE A 1 216 ? 0.090 -12.461 4.539 1.00 92.25 216 ILE A CA 1
ATOM 1812 C C . ILE A 1 216 ? 1.225 -12.984 5.432 1.00 92.25 216 ILE A C 1
ATOM 1814 O O . ILE A 1 216 ? 2.313 -12.406 5.525 1.00 92.25 216 ILE A O 1
ATOM 1818 N N . THR A 1 217 ? 0.959 -14.082 6.142 1.00 93.12 217 THR A N 1
ATOM 1819 C CA . THR A 1 217 ? 1.922 -14.638 7.101 1.00 93.12 217 THR A CA 1
ATOM 1820 C C . THR A 1 217 ? 3.257 -15.033 6.461 1.00 93.12 217 THR A C 1
ATOM 1822 O O . THR A 1 217 ? 3.308 -15.532 5.340 1.00 93.12 217 THR A O 1
ATOM 1825 N N . ARG A 1 218 ? 4.348 -14.913 7.231 1.00 93.62 218 ARG A N 1
ATOM 1826 C CA . ARG A 1 218 ? 5.695 -15.338 6.812 1.00 93.62 218 ARG A CA 1
ATOM 1827 C C . ARG A 1 218 ? 5.735 -16.789 6.329 1.00 93.62 218 ARG A C 1
ATOM 1829 O O . ARG A 1 218 ? 6.371 -17.071 5.324 1.00 93.62 218 ARG A O 1
ATOM 1836 N N . LYS A 1 219 ? 5.029 -17.684 7.027 1.00 93.38 219 LYS A N 1
ATOM 1837 C CA . LYS A 1 219 ? 4.963 -19.112 6.693 1.00 93.38 219 LYS A CA 1
ATOM 1838 C C . LYS A 1 219 ? 4.475 -19.336 5.258 1.00 93.38 219 LYS A C 1
ATOM 1840 O O . LYS A 1 219 ? 5.109 -20.076 4.520 1.00 93.38 219 LYS A O 1
ATOM 1845 N N . PHE A 1 220 ? 3.393 -18.664 4.863 1.00 95.75 220 PHE A N 1
ATOM 1846 C CA . PHE A 1 220 ? 2.850 -18.767 3.507 1.00 95.75 220 PHE A CA 1
ATOM 1847 C C . PHE A 1 220 ? 3.897 -18.375 2.456 1.00 95.75 220 PHE A C 1
ATOM 1849 O O . PHE A 1 220 ? 4.103 -19.098 1.484 1.00 95.75 220 PHE A O 1
ATOM 1856 N N . TRP A 1 221 ? 4.593 -17.257 2.677 1.00 95.75 221 TRP A N 1
ATOM 1857 C CA . TRP A 1 221 ? 5.604 -16.773 1.742 1.00 95.75 221 TRP A CA 1
ATOM 1858 C C . TRP A 1 221 ? 6.842 -17.671 1.684 1.00 95.75 221 TRP A C 1
ATOM 1860 O O . TRP A 1 221 ? 7.377 -17.872 0.604 1.00 95.75 221 TRP A O 1
ATOM 1870 N N . GLN A 1 222 ? 7.276 -18.246 2.809 1.00 95.06 222 GLN A N 1
ATOM 1871 C CA . GLN A 1 222 ? 8.390 -19.203 2.839 1.00 95.06 222 GLN A CA 1
ATOM 1872 C C . GLN A 1 222 ? 8.073 -20.485 2.064 1.00 95.06 222 GLN A C 1
ATOM 1874 O O . GLN A 1 222 ? 8.929 -21.005 1.356 1.00 95.06 222 GLN A O 1
ATOM 1879 N N . GLU A 1 223 ? 6.845 -20.991 2.186 1.00 94.75 223 GLU A N 1
ATOM 1880 C CA . GLU A 1 223 ? 6.397 -22.155 1.416 1.00 94.75 223 GLU A CA 1
ATOM 1881 C C . GLU A 1 223 ? 6.375 -21.859 -0.085 1.00 94.75 223 GLU A C 1
ATOM 1883 O O . GLU A 1 223 ? 6.813 -22.695 -0.872 1.00 94.75 223 GLU A O 1
ATOM 1888 N N . LEU A 1 224 ? 5.902 -20.671 -0.479 1.00 95.50 224 LEU A N 1
ATOM 1889 C CA . LEU A 1 224 ? 5.891 -20.248 -1.878 1.00 95.50 224 LEU A CA 1
ATOM 1890 C C . LEU A 1 224 ? 7.314 -20.061 -2.430 1.00 95.50 224 LEU A C 1
ATOM 1892 O O . LEU A 1 224 ? 7.616 -20.562 -3.508 1.00 95.50 224 LEU A O 1
ATOM 1896 N N . ASP A 1 225 ? 8.188 -19.382 -1.684 1.00 95.88 225 ASP A N 1
ATOM 1897 C CA . ASP A 1 225 ? 9.593 -19.153 -2.044 1.00 95.88 225 ASP A CA 1
ATOM 1898 C C . ASP A 1 225 ? 10.338 -20.470 -2.294 1.00 95.88 225 ASP A C 1
ATOM 1900 O O . ASP A 1 225 ? 11.014 -20.622 -3.308 1.00 95.88 225 ASP A O 1
ATOM 1904 N N . HIS A 1 226 ? 10.147 -21.449 -1.403 1.00 95.19 226 HIS A N 1
ATOM 1905 C CA . HIS A 1 226 ? 10.718 -22.786 -1.537 1.00 95.19 226 HIS A CA 1
ATOM 1906 C C . HIS A 1 226 ? 10.120 -23.561 -2.719 1.00 95.19 226 HIS A C 1
ATOM 1908 O O . HIS A 1 226 ? 10.846 -24.244 -3.433 1.00 95.19 226 HIS A O 1
ATOM 1914 N N . ALA A 1 227 ? 8.803 -23.486 -2.933 1.00 95.31 227 ALA A N 1
ATOM 1915 C CA . ALA A 1 227 ? 8.145 -24.192 -4.034 1.00 95.31 227 ALA A CA 1
ATOM 1916 C C . ALA A 1 227 ? 8.590 -23.688 -5.417 1.00 95.31 227 ALA A C 1
ATOM 1918 O O . ALA A 1 227 ? 8.590 -24.459 -6.374 1.00 95.31 227 ALA A O 1
ATOM 1919 N N . LEU A 1 228 ? 8.961 -22.410 -5.509 1.00 94.75 228 LEU A N 1
ATOM 1920 C CA . LEU A 1 228 ? 9.379 -21.752 -6.745 1.00 94.75 228 LEU A CA 1
ATOM 1921 C C . LEU A 1 228 ? 10.900 -21.633 -6.910 1.00 94.75 228 LEU A C 1
ATOM 1923 O O . LEU A 1 228 ? 11.341 -21.137 -7.943 1.00 94.75 228 LEU A O 1
ATOM 1927 N N . ASP A 1 229 ? 11.680 -22.063 -5.914 1.00 94.94 229 ASP A N 1
ATOM 1928 C CA . ASP A 1 229 ? 13.145 -21.940 -5.879 1.00 94.94 229 ASP A CA 1
ATOM 1929 C C . ASP A 1 229 ? 13.641 -20.501 -6.147 1.00 94.94 229 ASP A C 1
ATOM 1931 O O . ASP A 1 229 ? 14.600 -20.270 -6.881 1.00 94.94 229 ASP A O 1
ATOM 1935 N N . LEU A 1 230 ? 12.955 -19.498 -5.576 1.00 92.56 230 LEU A N 1
ATOM 1936 C CA . LEU A 1 230 ? 13.302 -18.081 -5.794 1.00 92.56 230 LEU A CA 1
ATOM 1937 C C . LEU A 1 230 ? 14.439 -17.603 -4.877 1.00 92.56 230 LEU A C 1
ATOM 1939 O O . LEU A 1 230 ? 15.134 -16.641 -5.204 1.00 92.56 230 LEU A O 1
ATOM 1943 N N . GLY A 1 231 ? 14.627 -18.244 -3.720 1.00 91.44 231 GLY A N 1
ATOM 1944 C CA . GLY A 1 231 ? 15.695 -17.915 -2.770 1.00 91.44 231 GLY A CA 1
ATOM 1945 C C . GLY A 1 231 ? 15.579 -16.522 -2.136 1.00 91.44 231 GLY A C 1
ATOM 1946 O O . GLY A 1 231 ? 16.590 -15.940 -1.732 1.00 91.44 231 GLY A O 1
ATOM 1947 N N . LEU A 1 232 ? 14.370 -15.960 -2.041 1.00 89.69 232 LEU A N 1
ATOM 1948 C CA . LEU A 1 232 ? 14.132 -14.605 -1.537 1.00 89.69 232 LEU A CA 1
ATOM 1949 C C . LEU A 1 232 ? 14.176 -14.523 -0.005 1.00 89.69 232 LEU A C 1
ATOM 1951 O O . LEU A 1 232 ? 14.552 -13.482 0.549 1.00 89.69 232 LEU A O 1
ATOM 1955 N N . PHE A 1 233 ? 13.856 -15.606 0.712 1.00 88.25 233 PHE A N 1
ATOM 1956 C CA . PHE A 1 233 ? 13.996 -15.673 2.171 1.00 88.25 233 PHE A CA 1
ATOM 1957 C C . PHE A 1 233 ? 15.440 -15.924 2.614 1.00 88.25 233 PHE A C 1
ATOM 1959 O O . PHE A 1 233 ? 15.780 -16.949 3.201 1.00 88.25 233 PHE A O 1
ATOM 1966 N N . THR A 1 234 ? 16.298 -14.924 2.427 1.00 83.06 234 THR A N 1
ATOM 1967 C CA . THR A 1 234 ? 17.712 -14.994 2.841 1.00 83.06 234 THR A CA 1
ATOM 1968 C C . THR A 1 234 ? 17.913 -15.002 4.361 1.00 83.06 234 THR A C 1
ATOM 1970 O O . THR A 1 234 ? 18.967 -15.415 4.847 1.00 83.06 234 THR A O 1
ATOM 1973 N N . LYS A 1 235 ? 16.921 -14.538 5.140 1.00 82.31 235 LYS A N 1
ATOM 1974 C CA . LYS A 1 235 ? 16.946 -14.542 6.613 1.00 82.31 235 LYS A CA 1
ATOM 1975 C C . LYS A 1 235 ? 15.584 -14.951 7.188 1.00 82.31 235 LYS A C 1
ATOM 1977 O O . LYS A 1 235 ? 14.556 -14.500 6.681 1.00 82.31 235 LYS A O 1
ATOM 1982 N N . PRO A 1 236 ? 15.539 -15.686 8.318 1.00 76.31 236 PRO A N 1
ATOM 1983 C CA . PRO A 1 236 ? 14.279 -16.110 8.943 1.00 76.31 236 PRO A CA 1
ATOM 1984 C C . PRO A 1 236 ? 13.385 -14.964 9.441 1.00 76.31 236 PRO A C 1
ATOM 1986 O O . PRO A 1 236 ? 12.217 -15.185 9.761 1.00 76.31 236 PRO A O 1
ATOM 1989 N N . THR A 1 237 ? 13.938 -13.757 9.577 1.00 82.06 237 THR A N 1
ATOM 1990 C CA . THR A 1 237 ? 13.264 -12.580 10.139 1.00 82.06 237 THR A CA 1
ATOM 1991 C C . THR A 1 237 ? 12.552 -11.714 9.104 1.00 82.06 237 THR A C 1
ATOM 1993 O O . THR A 1 237 ? 11.783 -10.844 9.514 1.00 82.06 237 THR A O 1
ATOM 1996 N N . LEU A 1 238 ? 12.773 -11.943 7.802 1.00 84.38 238 LEU A N 1
ATOM 1997 C CA . LEU A 1 238 ? 12.142 -11.152 6.743 1.00 84.38 238 LEU A CA 1
ATOM 1998 C C . LEU A 1 238 ? 10.619 -11.323 6.771 1.00 84.38 238 LEU A C 1
ATOM 2000 O O . LEU A 1 238 ? 10.096 -12.406 7.044 1.00 84.38 238 LEU A O 1
ATOM 2004 N N . ASN A 1 239 ? 9.895 -10.240 6.516 1.00 87.81 239 ASN A N 1
ATOM 2005 C CA . ASN A 1 239 ? 8.4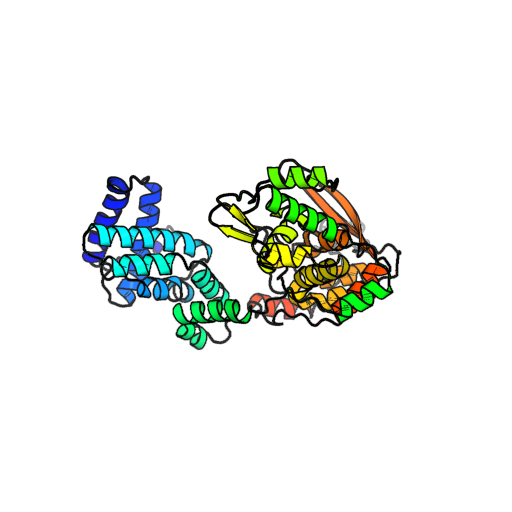46 -10.242 6.343 1.00 87.81 239 ASN A CA 1
ATOM 2006 C C . ASN A 1 239 ? 8.092 -9.888 4.896 1.00 87.81 239 ASN A C 1
ATOM 2008 O O . ASN A 1 239 ? 8.965 -9.520 4.118 1.00 87.81 239 ASN A O 1
ATOM 2012 N N . GLN A 1 240 ? 6.804 -9.971 4.549 1.00 90.81 240 GLN A N 1
ATOM 2013 C CA . GLN A 1 240 ? 6.301 -9.655 3.206 1.00 90.81 240 GLN A CA 1
ATOM 2014 C C . GLN A 1 240 ? 6.857 -8.330 2.664 1.00 90.81 240 GLN A C 1
ATOM 2016 O O . GLN A 1 240 ? 7.417 -8.312 1.580 1.00 90.81 240 GLN A O 1
ATOM 2021 N N . GLU A 1 241 ? 6.753 -7.244 3.435 1.00 85.88 241 GLU A N 1
ATOM 2022 C CA . GLU A 1 241 ? 7.241 -5.907 3.053 1.00 85.88 241 GLU A CA 1
ATOM 2023 C C . GLU A 1 241 ? 8.760 -5.839 2.828 1.00 85.88 241 GLU A C 1
ATOM 2025 O O . GLU A 1 241 ? 9.235 -4.983 2.088 1.00 85.88 241 GLU A O 1
ATOM 2030 N N . ASP A 1 242 ? 9.541 -6.720 3.458 1.00 85.81 242 ASP A N 1
ATOM 2031 C CA . ASP A 1 242 ? 10.995 -6.735 3.285 1.00 85.81 242 ASP A CA 1
ATOM 2032 C C . ASP A 1 242 ? 11.410 -7.354 1.935 1.00 85.81 242 ASP A C 1
ATOM 2034 O O . ASP A 1 242 ? 12.552 -7.170 1.511 1.00 85.81 242 ASP A O 1
ATOM 2038 N N . ILE A 1 243 ? 10.496 -8.063 1.258 1.00 89.94 243 ILE A N 1
ATOM 2039 C CA . ILE A 1 243 ? 10.711 -8.730 -0.030 1.00 89.94 243 ILE A CA 1
ATOM 2040 C C . ILE A 1 243 ? 9.814 -8.066 -1.081 1.00 89.94 243 ILE A C 1
ATOM 2042 O O . ILE A 1 243 ? 8.633 -8.393 -1.208 1.00 89.94 243 ILE A O 1
ATOM 2046 N N . GLY A 1 244 ? 10.391 -7.148 -1.866 1.00 89.81 244 GLY A N 1
ATOM 2047 C CA . GLY A 1 244 ? 9.653 -6.308 -2.820 1.00 89.81 244 GLY A CA 1
ATOM 2048 C C . GLY A 1 244 ? 8.731 -7.089 -3.762 1.00 89.81 244 GLY A C 1
ATOM 2049 O O . GLY A 1 244 ? 7.585 -6.695 -3.939 1.00 89.81 244 GLY A O 1
ATOM 2050 N N . LEU A 1 245 ? 9.180 -8.235 -4.292 1.00 94.44 245 LEU A N 1
ATOM 2051 C CA . LEU A 1 245 ? 8.374 -9.070 -5.193 1.00 94.44 245 LEU A CA 1
ATOM 2052 C C . LEU A 1 245 ? 7.094 -9.601 -4.527 1.00 94.44 245 LEU A C 1
ATOM 2054 O O . LEU A 1 245 ? 6.012 -9.483 -5.093 1.00 94.44 245 LEU A O 1
ATOM 2058 N N . PHE A 1 246 ? 7.190 -10.137 -3.308 1.00 95.12 246 PHE A N 1
ATOM 2059 C CA . PHE A 1 246 ? 6.025 -10.659 -2.585 1.00 95.12 246 PHE A CA 1
ATOM 2060 C C . PHE A 1 246 ? 5.084 -9.550 -2.132 1.00 95.12 246 PHE A C 1
ATOM 2062 O O . PHE A 1 246 ? 3.864 -9.706 -2.204 1.00 95.12 246 PHE A O 1
ATOM 2069 N N . HIS A 1 247 ? 5.627 -8.414 -1.692 1.00 93.75 247 HIS A N 1
ATOM 2070 C CA . HIS A 1 247 ? 4.783 -7.277 -1.355 1.00 93.75 247 HIS A CA 1
ATOM 2071 C C . HIS A 1 247 ? 4.074 -6.716 -2.591 1.00 93.75 247 HIS A C 1
ATOM 2073 O O . HIS A 1 247 ? 2.877 -6.453 -2.520 1.00 93.75 247 HIS A O 1
ATOM 2079 N N . PHE A 1 248 ? 4.765 -6.635 -3.733 1.00 95.25 248 PHE A N 1
ATOM 2080 C CA . PHE A 1 248 ? 4.167 -6.274 -5.015 1.00 95.25 248 PHE A CA 1
ATOM 2081 C C . PHE A 1 248 ? 3.035 -7.223 -5.404 1.00 95.25 248 PHE A C 1
ATOM 2083 O O . PHE A 1 248 ? 1.953 -6.746 -5.718 1.00 95.25 248 PHE A O 1
ATOM 2090 N N . PHE A 1 249 ? 3.230 -8.542 -5.309 1.00 96.94 249 PHE A N 1
ATOM 2091 C CA . PHE A 1 249 ? 2.166 -9.512 -5.583 1.00 96.94 249 PHE A CA 1
ATOM 2092 C C . PHE A 1 249 ? 0.925 -9.242 -4.742 1.00 96.94 249 PHE A C 1
ATOM 2094 O O . PHE A 1 249 ? -0.175 -9.210 -5.287 1.00 96.94 249 PHE A O 1
ATOM 2101 N N . TYR A 1 250 ? 1.109 -8.994 -3.444 1.00 93.50 250 TYR A N 1
ATOM 2102 C CA . TYR A 1 250 ? 0.023 -8.660 -2.529 1.00 93.50 250 TYR A CA 1
ATOM 2103 C C . TYR A 1 250 ? -0.717 -7.366 -2.908 1.00 93.50 250 TYR A C 1
ATOM 2105 O O . TYR A 1 250 ? -1.942 -7.333 -2.901 1.00 93.50 250 TYR A O 1
ATOM 2113 N N . VAL A 1 251 ? -0.012 -6.284 -3.245 1.00 87.88 251 VAL A N 1
ATOM 2114 C CA . VAL A 1 251 ? -0.694 -5.021 -3.582 1.00 87.88 251 VAL A CA 1
ATOM 2115 C C . VAL A 1 251 ? -1.284 -5.030 -4.989 1.00 87.88 251 VAL A C 1
ATOM 2117 O O . VAL A 1 251 ? -2.374 -4.502 -5.190 1.00 87.88 251 VAL A O 1
ATOM 2120 N N . ALA A 1 252 ? -0.619 -5.681 -5.946 1.00 91.50 252 ALA A N 1
ATOM 2121 C CA . ALA A 1 252 ? -1.079 -5.806 -7.323 1.00 91.50 252 ALA A CA 1
ATOM 2122 C C . ALA A 1 252 ? -2.378 -6.606 -7.412 1.00 91.50 252 ALA A C 1
ATOM 2124 O O . ALA A 1 252 ? -3.284 -6.214 -8.135 1.00 91.50 252 ALA A O 1
ATOM 2125 N N . GLY A 1 253 ? -2.512 -7.701 -6.661 1.00 90.25 253 GLY A N 1
ATOM 2126 C CA . GLY A 1 253 ? -3.747 -8.479 -6.705 1.00 90.25 253 GLY A CA 1
ATOM 2127 C C . GLY A 1 253 ? -4.923 -7.837 -5.958 1.00 90.25 253 GLY A C 1
ATOM 2128 O O . GLY A 1 253 ? -6.054 -8.067 -6.374 1.00 90.25 253 GLY A O 1
ATOM 2129 N N . ILE A 1 254 ? -4.690 -6.995 -4.936 1.00 83.50 254 ILE A N 1
ATOM 2130 C CA . ILE A 1 254 ? -5.753 -6.129 -4.373 1.00 83.50 254 ILE A CA 1
ATOM 2131 C C . ILE A 1 254 ? -6.191 -5.111 -5.421 1.00 83.50 254 ILE A C 1
ATOM 2133 O O . ILE A 1 254 ? -7.384 -4.960 -5.660 1.00 83.50 254 ILE A O 1
ATOM 2137 N N . HIS A 1 255 ? -5.226 -4.439 -6.052 1.00 81.56 255 HIS A N 1
ATOM 2138 C CA . HIS A 1 255 ? -5.473 -3.422 -7.074 1.00 81.56 255 HIS A CA 1
ATOM 2139 C C . HIS A 1 255 ? -6.251 -3.981 -8.269 1.00 81.56 255 HIS A C 1
ATOM 2141 O O . HIS A 1 255 ? -7.235 -3.404 -8.704 1.00 81.56 255 HIS A O 1
ATOM 2147 N N . LEU A 1 256 ? -5.880 -5.175 -8.730 1.00 85.12 256 LEU A N 1
ATOM 2148 C CA . LEU A 1 256 ? -6.585 -5.913 -9.781 1.00 85.12 256 LEU A CA 1
ATOM 2149 C C . LEU A 1 256 ? -7.856 -6.623 -9.289 1.00 85.12 256 LEU A C 1
ATOM 2151 O O . LEU A 1 256 ? -8.456 -7.396 -10.035 1.00 85.12 256 LEU A O 1
ATOM 2155 N N . ARG A 1 257 ? -8.244 -6.420 -8.024 1.00 84.88 257 ARG A N 1
ATOM 2156 C CA . ARG A 1 257 ? -9.430 -7.012 -7.393 1.00 84.88 257 ARG A CA 1
ATOM 2157 C C . ARG A 1 257 ? -9.463 -8.541 -7.437 1.00 84.88 257 ARG A C 1
ATOM 2159 O O . ARG A 1 257 ? -10.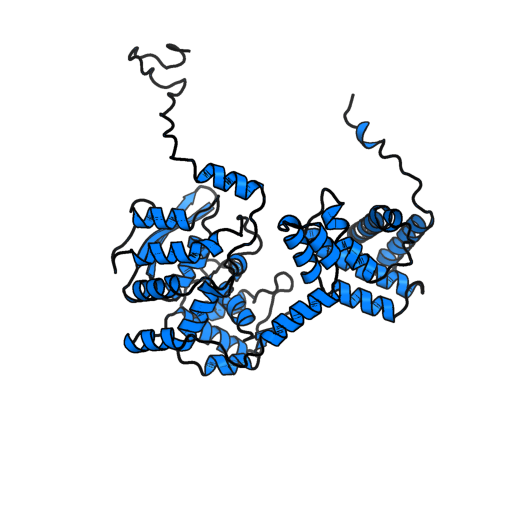527 -9.118 -7.259 1.00 84.88 257 ARG A O 1
ATOM 2166 N N . LEU A 1 258 ? -8.326 -9.222 -7.617 1.00 86.81 258 LEU A N 1
ATOM 2167 C CA . LEU A 1 258 ? -8.221 -10.693 -7.699 1.00 86.81 258 LEU A CA 1
ATOM 2168 C C . LEU A 1 258 ? -8.535 -11.371 -6.360 1.00 86.81 258 LEU A C 1
ATOM 2170 O O . LEU A 1 258 ? -8.894 -12.548 -6.298 1.00 86.81 258 LEU A O 1
ATOM 2174 N N . TYR A 1 259 ? -8.389 -10.625 -5.273 1.00 86.94 259 TYR A N 1
ATOM 2175 C CA . TYR A 1 259 ? -8.759 -11.031 -3.929 1.00 86.94 259 TYR A CA 1
ATOM 2176 C C . TYR A 1 259 ? -9.146 -9.810 -3.098 1.00 86.94 259 TYR A C 1
ATOM 2178 O O . TYR A 1 259 ? -8.781 -8.677 -3.403 1.00 86.94 259 TYR A O 1
ATOM 2186 N N . ARG A 1 260 ? -9.877 -10.058 -2.013 1.00 81.00 260 ARG A N 1
ATOM 2187 C CA . ARG A 1 260 ? -10.325 -9.039 -1.063 1.00 81.00 260 ARG A CA 1
ATOM 2188 C C . ARG A 1 260 ? -9.958 -9.416 0.362 1.00 81.00 260 ARG A C 1
ATOM 2190 O O . ARG A 1 260 ? -9.889 -10.595 0.715 1.00 81.00 260 ARG A O 1
ATOM 2197 N N . ILE A 1 261 ? -9.765 -8.405 1.197 1.00 78.88 261 ILE A N 1
ATOM 2198 C CA . ILE A 1 261 ? -9.537 -8.591 2.627 1.00 78.88 261 ILE A CA 1
ATOM 2199 C C . ILE A 1 261 ? -10.893 -8.725 3.327 1.00 78.88 261 ILE A C 1
ATOM 2201 O O . ILE A 1 261 ? -11.755 -7.860 3.200 1.00 78.88 261 ILE A O 1
ATOM 2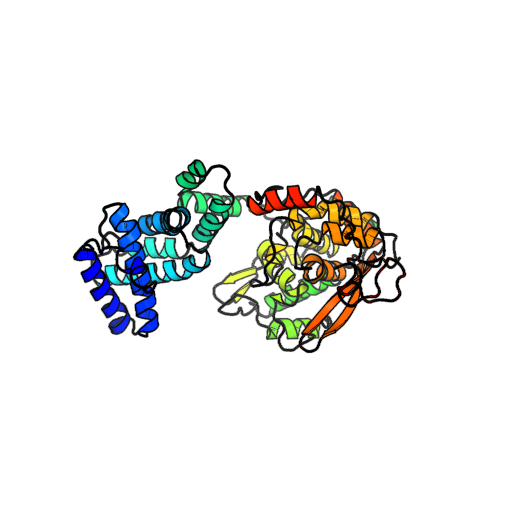205 N N . LYS A 1 262 ? -11.082 -9.803 4.091 1.00 76.56 262 LYS A N 1
ATOM 2206 C CA . LYS A 1 262 ? -12.264 -10.033 4.931 1.00 76.56 262 LYS A CA 1
ATOM 2207 C C . LYS A 1 262 ? -11.836 -10.468 6.329 1.00 76.56 262 LYS A C 1
ATOM 2209 O O . LYS A 1 262 ? -11.534 -11.635 6.584 1.00 76.56 262 LYS A O 1
ATOM 2214 N N . GLY A 1 263 ? -11.798 -9.514 7.259 1.00 77.88 263 GLY A N 1
ATOM 2215 C CA . GLY A 1 263 ? -11.169 -9.731 8.563 1.00 77.88 263 GLY A CA 1
ATOM 2216 C C . GLY A 1 263 ? -9.688 -10.076 8.383 1.00 77.88 263 GLY A C 1
ATOM 2217 O O . GLY A 1 263 ? -9.001 -9.422 7.616 1.00 77.88 263 GLY A O 1
ATOM 2218 N N . ASN A 1 264 ? -9.204 -11.142 9.027 1.00 82.94 264 ASN A N 1
ATOM 2219 C CA . ASN A 1 264 ? -7.807 -11.594 8.904 1.00 82.94 264 ASN A CA 1
ATOM 2220 C C . ASN A 1 264 ? -7.596 -12.615 7.767 1.00 82.94 264 ASN A C 1
ATOM 2222 O O . ASN A 1 264 ? -6.819 -13.568 7.915 1.00 82.94 264 ASN A O 1
ATOM 2226 N N . ARG A 1 265 ? -8.338 -12.484 6.665 1.00 87.31 265 ARG A N 1
ATOM 2227 C CA . ARG A 1 265 ? -8.280 -13.396 5.516 1.00 87.31 265 ARG A CA 1
ATOM 2228 C C . ARG A 1 265 ? -8.215 -12.617 4.214 1.00 87.31 265 ARG A C 1
ATOM 2230 O O . ARG A 1 265 ? -8.906 -11.617 4.064 1.00 87.31 265 ARG A O 1
ATOM 2237 N N . LEU A 1 266 ? -7.422 -13.129 3.285 1.00 86.94 266 LEU A N 1
ATOM 2238 C CA . LEU A 1 266 ? -7.374 -12.708 1.895 1.00 86.94 266 LEU A CA 1
ATOM 2239 C C . LEU A 1 266 ? -8.122 -13.751 1.064 1.00 86.94 266 LEU A C 1
ATOM 2241 O O . LEU A 1 266 ? -7.637 -14.873 0.920 1.00 86.94 266 LEU A O 1
ATOM 2245 N N . GLU A 1 267 ? -9.319 -13.416 0.598 1.00 88.25 267 GLU A N 1
ATOM 2246 C CA . GLU A 1 267 ? -10.219 -14.339 -0.104 1.00 88.25 267 GLU A CA 1
ATOM 2247 C C . GLU A 1 267 ? -10.227 -14.029 -1.610 1.00 88.25 267 GLU A C 1
ATOM 2249 O O . GLU A 1 267 ? -10.329 -12.853 -1.965 1.00 88.25 267 GLU A O 1
ATOM 2254 N N . PRO A 1 268 ? -10.140 -15.036 -2.500 1.00 91.19 268 PRO A N 1
ATOM 2255 C CA . PRO A 1 268 ? -10.203 -14.824 -3.943 1.00 91.19 268 PRO A CA 1
ATOM 2256 C C . PRO A 1 268 ? -11.575 -14.285 -4.369 1.00 91.19 268 PRO A C 1
ATOM 2258 O O . PRO A 1 268 ? -12.597 -14.577 -3.742 1.00 91.19 268 PRO A O 1
ATOM 2261 N N . THR A 1 269 ? -11.601 -13.512 -5.450 1.00 85.19 269 THR A N 1
ATOM 2262 C CA . THR A 1 269 ? -12.828 -13.013 -6.092 1.00 85.19 269 THR A CA 1
ATOM 2263 C C . THR A 1 269 ? -13.076 -13.727 -7.424 1.00 85.19 269 THR A C 1
ATOM 2265 O O . THR A 1 269 ? -12.304 -14.588 -7.849 1.00 85.19 269 THR A O 1
ATOM 2268 N N . GLU A 1 270 ? -14.149 -13.354 -8.121 1.00 81.88 270 GLU A N 1
ATOM 2269 C CA . GLU A 1 270 ? -14.412 -13.821 -9.485 1.00 81.88 270 GLU A CA 1
ATOM 2270 C C . GLU A 1 270 ? -13.380 -13.332 -10.517 1.00 81.88 270 GLU A C 1
ATOM 2272 O O . GLU A 1 270 ? -13.095 -14.056 -11.475 1.00 81.88 270 GLU A O 1
ATOM 2277 N N . PHE A 1 271 ? -12.736 -12.182 -10.279 1.00 85.31 271 PHE A N 1
ATOM 2278 C CA . PHE A 1 271 ? -11.701 -11.613 -11.152 1.00 85.31 271 PHE A CA 1
ATOM 2279 C C . PHE A 1 271 ? -10.443 -12.484 -11.234 1.00 85.31 271 PHE A C 1
ATOM 2281 O O . PHE A 1 271 ? -9.754 -12.480 -12.254 1.00 85.31 271 PHE A O 1
ATOM 2288 N N . LEU A 1 272 ? -10.168 -13.305 -10.213 1.00 89.69 272 LEU A N 1
ATOM 2289 C CA . LEU A 1 272 ? -9.072 -14.277 -10.262 1.00 89.69 272 LEU A CA 1
ATOM 2290 C C . LEU A 1 272 ? -9.242 -15.260 -11.430 1.00 89.69 272 LEU A C 1
ATOM 2292 O O . LEU A 1 272 ? -8.271 -15.570 -12.119 1.00 89.69 272 LEU A O 1
ATOM 2296 N N . ASN A 1 273 ? -10.474 -15.698 -11.707 1.00 86.75 273 ASN A N 1
ATOM 2297 C CA . ASN A 1 273 ? -10.750 -16.603 -12.824 1.00 86.75 273 ASN A CA 1
ATOM 2298 C C . ASN A 1 273 ? -10.568 -15.907 -14.179 1.00 86.75 273 ASN A C 1
ATOM 2300 O O . ASN A 1 273 ? -10.175 -16.553 -15.148 1.00 86.75 273 ASN A O 1
ATOM 2304 N N . ALA A 1 274 ? -10.869 -14.606 -14.265 1.00 88.25 274 ALA A N 1
ATOM 2305 C CA . ALA A 1 274 ? -10.611 -13.815 -15.466 1.00 88.25 274 ALA A CA 1
ATOM 2306 C C . ALA A 1 274 ? -9.101 -13.696 -15.719 1.00 88.25 274 ALA A C 1
ATOM 2308 O O . ALA A 1 274 ? -8.645 -13.988 -16.821 1.00 88.25 274 ALA A O 1
ATOM 2309 N N . TYR A 1 275 ? -8.316 -13.399 -14.678 1.00 93.19 275 TYR A N 1
ATOM 2310 C CA . TYR A 1 275 ? -6.855 -13.335 -14.762 1.00 93.19 275 TYR A CA 1
ATOM 2311 C C . TYR A 1 275 ? -6.234 -14.666 -15.202 1.00 93.19 275 TYR A C 1
ATOM 2313 O O . TYR A 1 275 ? -5.333 -14.697 -16.037 1.00 93.19 275 TYR A O 1
ATOM 2321 N N . GLN A 1 276 ? -6.726 -15.790 -14.675 1.00 91.31 276 GLN A N 1
ATOM 2322 C CA . GLN A 1 276 ? -6.218 -17.119 -15.029 1.00 91.31 276 GLN A CA 1
ATOM 2323 C C . GLN A 1 276 ? -6.405 -17.470 -16.512 1.00 91.31 276 GLN A C 1
ATOM 2325 O O . GLN A 1 276 ? -5.624 -18.260 -17.040 1.00 91.31 276 GLN A O 1
ATOM 2330 N N . LYS A 1 277 ? -7.406 -16.885 -17.184 1.00 92.38 277 LYS A N 1
ATOM 2331 C CA . LYS A 1 277 ? -7.664 -17.095 -18.618 1.00 92.38 277 LYS A CA 1
ATOM 2332 C C . LYS A 1 277 ? -6.737 -16.294 -19.529 1.00 92.38 277 LYS A C 1
ATOM 2334 O O . LYS A 1 277 ? -6.675 -16.611 -20.714 1.00 92.38 277 LYS A O 1
ATOM 2339 N N . LEU A 1 278 ? -6.052 -15.281 -19.000 1.00 93.06 278 LEU A N 1
ATOM 2340 C CA . LEU A 1 278 ? -5.101 -14.486 -19.767 1.00 93.06 278 LEU A CA 1
ATOM 2341 C C . LEU A 1 278 ? -3.898 -15.337 -20.192 1.00 93.06 278 LEU A C 1
ATOM 2343 O O . LEU A 1 278 ? -3.423 -16.207 -19.450 1.00 93.06 278 LEU A O 1
ATOM 2347 N N . THR A 1 279 ? -3.386 -15.042 -21.379 1.00 93.38 279 THR A N 1
ATOM 2348 C CA . THR A 1 279 ? -2.080 -15.502 -21.861 1.00 93.38 279 THR A CA 1
ATOM 2349 C C . THR A 1 279 ? -0.954 -14.938 -20.995 1.00 93.38 279 THR A C 1
ATOM 2351 O O . THR A 1 279 ? -1.1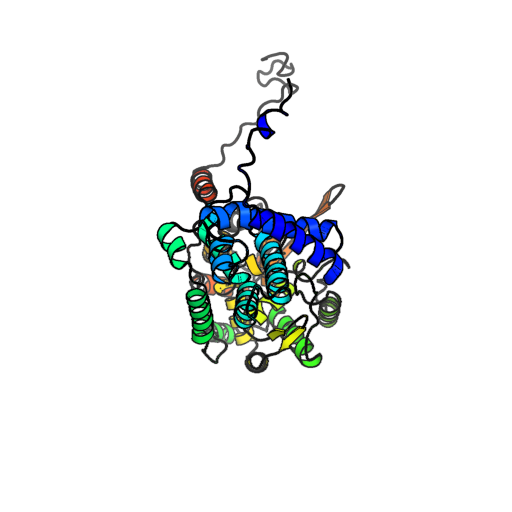39 -13.975 -20.245 1.00 93.38 279 THR A O 1
ATOM 2354 N N . ASP A 1 280 ? 0.236 -15.528 -21.071 1.00 93.12 280 ASP A N 1
ATOM 2355 C CA . ASP A 1 280 ? 1.370 -15.054 -20.275 1.00 93.12 280 ASP A CA 1
ATOM 2356 C C . ASP A 1 280 ? 1.828 -13.654 -20.708 1.00 93.12 280 ASP A C 1
ATOM 2358 O O . ASP A 1 280 ? 2.266 -12.858 -19.875 1.00 93.12 280 ASP A O 1
ATOM 2362 N N . GLU A 1 281 ? 1.668 -13.319 -21.988 1.00 92.69 281 GLU A N 1
ATOM 2363 C CA . GLU A 1 281 ? 1.918 -11.993 -22.544 1.00 92.69 281 GLU A CA 1
ATOM 2364 C C . GLU A 1 281 ? 0.923 -10.960 -22.004 1.00 92.69 281 GLU A C 1
ATOM 2366 O O . GLU A 1 281 ? 1.331 -9.874 -21.593 1.00 92.69 281 GLU A O 1
ATOM 2371 N N . GLU A 1 282 ? -0.367 -11.297 -21.940 1.00 93.50 282 GLU A N 1
ATOM 2372 C CA . GLU A 1 282 ? -1.389 -10.425 -21.347 1.00 93.50 282 GLU A CA 1
ATOM 2373 C C . GLU A 1 282 ? -1.148 -10.216 -19.849 1.00 93.50 282 GLU A C 1
ATOM 2375 O O . GLU A 1 282 ? -1.194 -9.085 -19.368 1.00 93.50 282 GLU A O 1
ATOM 2380 N N . LYS A 1 283 ? -0.806 -11.283 -19.115 1.00 95.44 283 LYS A N 1
ATOM 2381 C CA . LYS A 1 283 ? -0.430 -11.197 -17.695 1.00 95.44 283 LYS A CA 1
ATOM 2382 C C . LYS A 1 283 ? 0.800 -10.322 -17.489 1.00 95.44 283 LYS A C 1
ATOM 2384 O O . LYS A 1 283 ? 0.836 -9.531 -16.549 1.00 95.44 283 LYS A O 1
ATOM 2389 N N . PHE A 1 284 ? 1.804 -10.449 -18.357 1.00 95.19 284 PHE A N 1
ATOM 2390 C CA . PHE A 1 284 ? 2.987 -9.598 -18.318 1.00 95.19 284 PHE A CA 1
ATOM 2391 C C . PHE A 1 284 ? 2.617 -8.125 -18.504 1.00 95.19 284 PHE A C 1
ATOM 2393 O O . PHE A 1 284 ? 3.014 -7.305 -17.678 1.00 95.19 284 PHE A O 1
ATOM 2400 N N . VAL A 1 285 ? 1.859 -7.794 -19.557 1.00 92.75 285 VAL A N 1
ATOM 2401 C CA . VAL A 1 285 ? 1.451 -6.410 -19.848 1.00 92.75 285 VAL A CA 1
ATOM 2402 C C . VAL A 1 285 ? 0.650 -5.838 -18.689 1.00 92.75 285 VAL A C 1
ATOM 2404 O O . VAL A 1 285 ? 0.991 -4.765 -18.205 1.00 92.75 285 VAL A O 1
ATOM 2407 N N . LEU A 1 286 ? -0.341 -6.582 -18.195 1.00 93.06 286 LEU A N 1
ATOM 2408 C CA . LEU A 1 286 ? -1.177 -6.168 -17.073 1.00 93.06 286 LEU A CA 1
ATOM 2409 C C . LEU A 1 286 ? -0.343 -5.889 -15.820 1.00 93.06 286 LEU A C 1
ATOM 2411 O O . LEU A 1 286 ? -0.456 -4.827 -15.219 1.00 93.06 286 LEU A O 1
ATOM 2415 N N . LEU A 1 287 ? 0.527 -6.818 -15.419 1.00 95.00 287 LEU A N 1
ATOM 2416 C CA . LEU A 1 287 ? 1.341 -6.640 -14.217 1.00 95.00 287 LEU A CA 1
ATOM 2417 C C . LEU A 1 287 ? 2.377 -5.522 -14.365 1.00 95.00 287 LEU A C 1
ATOM 2419 O O . LEU A 1 287 ? 2.659 -4.820 -13.391 1.00 95.00 287 LEU A O 1
ATOM 2423 N N . MET A 1 288 ? 2.941 -5.347 -15.561 1.00 92.88 288 MET A N 1
ATOM 2424 C CA . MET A 1 288 ? 3.839 -4.232 -15.840 1.00 92.88 288 MET A CA 1
ATOM 2425 C C . MET A 1 288 ? 3.111 -2.897 -15.784 1.00 92.88 288 MET A C 1
ATOM 2427 O O . MET A 1 288 ? 3.646 -1.955 -15.203 1.00 92.88 288 MET A O 1
ATOM 2431 N N . ASP A 1 289 ? 1.900 -2.819 -16.328 1.00 90.00 289 ASP A N 1
ATOM 2432 C CA . ASP A 1 289 ? 1.075 -1.618 -16.270 1.00 90.00 289 ASP A CA 1
ATOM 2433 C C . ASP A 1 289 ? 0.659 -1.298 -14.827 1.00 90.00 289 ASP A C 1
ATOM 2435 O O . ASP A 1 289 ? 0.798 -0.167 -14.366 1.00 90.00 289 ASP A O 1
ATOM 2439 N N . VAL A 1 290 ? 0.301 -2.315 -14.040 1.00 89.88 290 VAL A N 1
ATOM 2440 C CA . VAL A 1 290 ? 0.040 -2.167 -12.602 1.00 89.88 290 VAL A CA 1
ATOM 2441 C C . VAL A 1 290 ? 1.266 -1.635 -11.861 1.00 89.88 290 VAL A C 1
ATOM 2443 O O . VAL A 1 290 ? 1.159 -0.665 -11.112 1.00 89.88 290 VAL A O 1
ATOM 2446 N N . LEU A 1 291 ? 2.447 -2.223 -12.070 1.00 90.75 291 LEU A N 1
ATOM 2447 C CA . LEU A 1 291 ? 3.685 -1.773 -11.427 1.00 90.75 291 LEU A CA 1
ATOM 2448 C C . LEU A 1 291 ? 4.082 -0.353 -11.852 1.00 90.75 291 LEU A C 1
ATOM 2450 O O . LEU A 1 291 ? 4.605 0.409 -11.034 1.00 90.75 291 LEU A O 1
ATOM 2454 N N . TRP A 1 292 ? 3.916 -0.024 -13.133 1.00 88.75 292 TRP A N 1
ATOM 2455 C CA . TRP A 1 292 ? 4.519 1.155 -13.749 1.00 88.75 292 TRP A CA 1
ATOM 2456 C C . TRP A 1 292 ? 3.574 2.342 -13.903 1.00 88.75 292 TRP A C 1
ATOM 2458 O O . TRP A 1 292 ? 4.042 3.475 -13.857 1.00 88.75 292 TRP A O 1
ATOM 2468 N N . ASN A 1 293 ? 2.270 2.129 -14.025 1.00 81.62 293 ASN A N 1
ATOM 2469 C CA . ASN A 1 293 ? 1.303 3.191 -14.301 1.00 81.62 293 ASN A CA 1
ATOM 2470 C C . ASN A 1 293 ? 0.194 3.273 -13.258 1.00 81.62 293 ASN A C 1
ATOM 2472 O O . ASN A 1 293 ? -0.163 4.382 -12.887 1.00 81.62 293 ASN A O 1
ATOM 2476 N N . GLN A 1 294 ? -0.301 2.147 -12.737 1.00 78.44 294 GLN A N 1
ATOM 2477 C CA . GLN A 1 294 ? -1.507 2.170 -11.898 1.00 78.44 294 GLN A CA 1
ATOM 2478 C C . GLN A 1 294 ? -1.214 2.245 -10.390 1.00 78.44 294 GLN A C 1
ATOM 2480 O O . GLN A 1 294 ? -1.940 2.891 -9.636 1.00 78.44 294 GLN A O 1
ATOM 2485 N N . LEU A 1 295 ? -0.131 1.620 -9.916 1.00 77.06 295 LEU A N 1
ATOM 2486 C CA . LEU A 1 295 ? 0.255 1.687 -8.507 1.00 77.06 295 LEU A CA 1
ATOM 2487 C C . LEU A 1 295 ? 1.235 2.817 -8.246 1.00 77.06 295 LEU A C 1
ATOM 2489 O O . LEU A 1 295 ? 2.260 2.930 -8.917 1.00 77.06 295 LEU A O 1
ATOM 2493 N N . SER A 1 296 ? 1.003 3.571 -7.170 1.00 77.00 296 SER A N 1
ATOM 2494 C CA . SER A 1 296 ? 2.066 4.363 -6.553 1.00 77.00 296 SER A CA 1
ATOM 2495 C C . SER A 1 296 ? 3.152 3.429 -6.027 1.00 77.00 296 SER A C 1
ATOM 2497 O O . SER A 1 296 ? 2.866 2.500 -5.264 1.00 77.00 296 SER A O 1
ATOM 2499 N N . TRP A 1 297 ? 4.418 3.701 -6.360 1.00 80.56 297 TRP A N 1
ATOM 2500 C CA . TRP A 1 297 ? 5.525 2.921 -5.797 1.00 80.56 297 TRP A CA 1
ATOM 2501 C C . TRP A 1 297 ? 5.614 3.056 -4.264 1.00 80.56 297 TRP A C 1
ATOM 2503 O O . TRP A 1 297 ? 6.210 2.176 -3.651 1.00 80.56 297 TRP A O 1
ATOM 2513 N N . LYS A 1 298 ? 4.950 4.040 -3.621 1.00 74.44 298 LYS A N 1
ATOM 2514 C CA . LYS A 1 298 ? 4.755 4.108 -2.151 1.00 74.44 298 LYS A CA 1
ATOM 2515 C C . LYS A 1 298 ? 4.123 2.823 -1.616 1.00 74.44 298 LYS A C 1
ATOM 2517 O O . LYS A 1 298 ? 4.539 2.327 -0.579 1.00 74.44 298 LYS A O 1
ATOM 2522 N N . LYS A 1 299 ? 3.139 2.261 -2.326 1.00 75.75 299 LYS A N 1
ATOM 2523 C CA . LYS A 1 299 ? 2.412 1.061 -1.881 1.00 75.75 299 LYS A CA 1
ATOM 2524 C C . LYS A 1 299 ? 3.276 -0.203 -1.914 1.00 75.75 299 LYS A C 1
ATOM 2526 O O . LYS A 1 299 ? 2.901 -1.194 -1.315 1.00 75.75 299 LYS A O 1
ATOM 2531 N N . VAL A 1 300 ? 4.424 -0.175 -2.596 1.00 79.75 300 VAL A N 1
ATOM 2532 C CA . VAL A 1 300 ? 5.352 -1.314 -2.683 1.00 79.75 300 VAL A CA 1
ATOM 2533 C C . VAL A 1 300 ? 6.411 -1.276 -1.555 1.00 79.75 300 VAL A C 1
ATOM 2535 O O . VAL A 1 300 ? 7.153 -2.240 -1.365 1.00 79.75 300 VAL A O 1
ATOM 2538 N N . GLN A 1 301 ? 6.465 -0.197 -0.760 1.00 71.94 301 GLN A N 1
ATOM 2539 C CA . GLN A 1 301 ? 7.474 0.008 0.286 1.00 71.94 301 GLN A CA 1
ATOM 2540 C C . GLN A 1 301 ? 7.011 -0.431 1.686 1.00 71.94 301 GLN A C 1
ATOM 2542 O O . GLN A 1 301 ? 5.825 -0.333 1.998 1.00 71.94 301 GLN A O 1
ATOM 2547 N N . PRO A 1 302 ? 7.935 -0.816 2.594 1.00 68.38 302 PRO A N 1
ATOM 2548 C CA . PRO A 1 302 ? 7.588 -1.067 3.991 1.00 68.38 302 PRO A CA 1
ATOM 2549 C C . PRO A 1 302 ? 7.031 0.178 4.685 1.00 68.38 302 PRO A C 1
ATOM 2551 O O . PRO A 1 302 ? 7.619 1.257 4.591 1.00 68.38 302 PRO A O 1
ATOM 2554 N N . SER A 1 303 ? 5.991 0.004 5.502 1.00 56.53 303 SER A N 1
ATOM 2555 C CA . SER A 1 303 ? 5.212 1.094 6.119 1.00 56.53 303 SER A CA 1
ATOM 2556 C C . SER A 1 303 ? 6.002 2.040 7.045 1.00 56.53 303 SER A C 1
ATOM 2558 O O . SER A 1 303 ? 5.498 3.085 7.438 1.00 56.53 303 SER A O 1
ATOM 2560 N N . ASN A 1 304 ? 7.232 1.678 7.431 1.00 51.03 304 ASN A N 1
ATOM 2561 C CA . ASN A 1 304 ? 8.006 2.342 8.488 1.00 51.03 304 ASN A CA 1
ATOM 2562 C C . ASN A 1 304 ? 9.360 2.907 8.019 1.00 51.03 304 ASN A C 1
ATOM 2564 O O . ASN A 1 304 ? 10.231 3.163 8.855 1.00 51.03 304 ASN A O 1
ATOM 2568 N N . ARG A 1 305 ? 9.606 3.058 6.712 1.00 50.12 305 ARG A N 1
ATOM 2569 C CA . ARG A 1 305 ? 10.875 3.621 6.219 1.00 50.12 305 ARG A CA 1
ATOM 2570 C C . ARG A 1 305 ? 10.630 4.977 5.565 1.00 50.12 305 ARG A C 1
ATOM 2572 O O . ARG A 1 305 ? 9.994 5.054 4.527 1.00 50.12 305 ARG A O 1
ATOM 2579 N N . GLY A 1 306 ? 11.129 6.031 6.211 1.00 38.56 306 GLY A N 1
ATOM 2580 C CA . GLY A 1 306 ? 11.012 7.407 5.735 1.00 38.56 306 GLY A CA 1
ATOM 2581 C C . GLY A 1 306 ? 11.652 7.640 4.361 1.00 38.56 306 GLY A C 1
ATOM 2582 O O . GLY A 1 306 ? 12.661 7.030 4.000 1.00 38.56 306 GLY A O 1
ATOM 2583 N N . GLY A 1 307 ? 11.045 8.563 3.626 1.00 44.06 307 GLY A N 1
ATOM 2584 C CA . GLY A 1 307 ? 11.445 9.094 2.325 1.00 44.06 307 GLY A CA 1
ATOM 2585 C C . GLY A 1 307 ? 10.330 10.032 1.858 1.00 44.06 307 GLY A C 1
ATOM 2586 O O . GLY A 1 307 ? 9.168 9.731 2.117 1.00 44.06 307 GLY A O 1
ATOM 2587 N N . ARG A 1 308 ? 10.660 11.185 1.261 1.00 45.12 308 ARG A N 1
ATOM 2588 C CA . ARG A 1 308 ? 9.644 12.087 0.688 1.00 45.12 308 ARG A CA 1
ATOM 2589 C C . ARG A 1 308 ? 9.081 11.435 -0.574 1.00 45.12 308 ARG A C 1
ATOM 2591 O O . ARG A 1 308 ? 9.843 10.948 -1.409 1.00 45.12 308 ARG A O 1
ATOM 2598 N N . VAL A 1 309 ? 7.762 11.315 -0.625 1.00 46.53 309 VAL A N 1
ATOM 2599 C CA . VAL A 1 309 ? 7.040 10.266 -1.359 1.00 46.53 309 VAL A CA 1
ATOM 2600 C C . VAL A 1 309 ? 6.608 10.730 -2.751 1.00 46.53 309 VAL A C 1
ATOM 2602 O O . VAL A 1 309 ? 6.395 9.906 -3.640 1.00 46.53 309 VAL A O 1
ATOM 2605 N N . GLU A 1 310 ? 6.532 12.040 -2.964 1.00 45.16 310 GLU A N 1
ATOM 2606 C CA . GLU A 1 310 ? 5.879 12.645 -4.124 1.00 45.16 310 GLU A CA 1
ATOM 2607 C C . GLU A 1 310 ? 6.737 12.585 -5.411 1.00 45.16 310 GLU A C 1
ATOM 2609 O O . GLU A 1 310 ? 6.220 12.726 -6.518 1.00 45.16 310 GLU A O 1
ATOM 2614 N N . PHE A 1 311 ? 8.049 12.320 -5.314 1.00 53.09 311 PHE A N 1
ATOM 2615 C CA . PHE A 1 311 ? 8.976 12.571 -6.431 1.00 53.09 311 PHE A CA 1
ATOM 2616 C C . PHE A 1 311 ? 9.226 11.434 -7.397 1.00 53.09 311 PHE A C 1
ATOM 2618 O O . PHE A 1 311 ? 9.401 11.669 -8.588 1.00 53.09 311 PHE A O 1
ATOM 2625 N N . THR A 1 312 ? 9.327 10.195 -6.928 1.00 60.31 312 THR A N 1
ATOM 2626 C CA . THR A 1 312 ? 9.781 9.118 -7.818 1.00 60.31 312 THR A CA 1
ATOM 2627 C C . THR A 1 312 ? 8.718 8.744 -8.850 1.00 60.31 312 THR A C 1
ATOM 2629 O O . THR A 1 312 ? 9.047 8.352 -9.969 1.00 60.31 312 THR A O 1
ATOM 2632 N N . GLN A 1 313 ? 7.445 8.913 -8.491 1.00 67.00 313 GLN A N 1
ATOM 2633 C CA . GLN A 1 313 ? 6.309 8.667 -9.370 1.00 67.00 313 GLN A CA 1
ATOM 2634 C C . GLN A 1 313 ? 6.386 9.517 -10.648 1.00 67.00 313 GLN A C 1
ATOM 2636 O O . GLN A 1 313 ? 6.343 8.974 -11.749 1.00 67.00 313 GLN A O 1
ATOM 2641 N N . SER A 1 314 ? 6.606 10.828 -10.508 1.00 67.38 314 SER A N 1
ATOM 2642 C CA . SER A 1 314 ? 6.732 11.760 -11.639 1.00 67.38 314 SER A CA 1
ATOM 2643 C C . SER A 1 314 ? 8.014 11.558 -12.456 1.00 67.38 314 SER A C 1
ATOM 2645 O O . SER A 1 314 ? 8.107 11.997 -13.600 1.00 67.38 314 SER A O 1
ATOM 2647 N N . LYS A 1 315 ? 9.015 10.848 -11.917 1.00 76.81 315 LYS A N 1
ATOM 2648 C CA . LYS A 1 315 ? 10.273 10.551 -12.621 1.00 76.81 315 LYS A CA 1
ATOM 2649 C C . LYS A 1 315 ? 10.250 9.244 -13.414 1.00 76.81 315 LYS A C 1
ATOM 2651 O O . LYS A 1 315 ? 11.231 8.976 -14.103 1.00 76.81 315 LYS A O 1
ATOM 2656 N N . ARG A 1 316 ? 9.172 8.446 -13.390 1.00 84.62 316 ARG A N 1
ATOM 2657 C CA . ARG A 1 316 ? 9.093 7.161 -14.121 1.00 84.62 316 ARG A CA 1
ATOM 2658 C C . ARG A 1 316 ? 9.456 7.299 -15.598 1.00 84.62 316 ARG A C 1
ATOM 2660 O O . ARG A 1 316 ? 10.333 6.579 -16.068 1.00 84.62 316 ARG A O 1
ATOM 2667 N N . ALA A 1 317 ? 8.884 8.274 -16.304 1.00 83.75 317 ALA A N 1
ATOM 2668 C CA . ALA A 1 317 ? 9.209 8.522 -17.711 1.00 83.75 317 ALA A CA 1
ATOM 2669 C C . ALA A 1 317 ? 10.707 8.812 -17.925 1.00 83.75 317 ALA A C 1
ATOM 2671 O O . ALA A 1 317 ? 11.326 8.238 -18.820 1.00 83.75 317 ALA A O 1
ATOM 2672 N N . ASN A 1 318 ? 11.325 9.614 -17.051 1.00 85.44 318 ASN A N 1
ATOM 2673 C CA . ASN A 1 318 ? 12.760 9.902 -17.112 1.00 85.44 318 ASN A CA 1
ATOM 2674 C C . ASN A 1 318 ? 13.616 8.666 -16.802 1.00 85.44 318 ASN A C 1
ATOM 2676 O O . ASN A 1 318 ? 14.655 8.464 -17.427 1.00 85.44 318 ASN A O 1
ATOM 2680 N N . ILE A 1 319 ? 13.192 7.832 -15.847 1.00 89.62 319 ILE A N 1
ATOM 2681 C CA . ILE A 1 319 ? 13.857 6.566 -15.516 1.00 89.62 319 ILE A CA 1
ATOM 2682 C C . ILE A 1 319 ? 13.820 5.634 -16.734 1.00 89.62 319 ILE A C 1
ATOM 2684 O O . ILE A 1 319 ? 14.865 5.120 -17.132 1.00 89.62 319 ILE A O 1
ATOM 2688 N N . ALA A 1 320 ? 12.653 5.461 -17.365 1.00 91.06 320 ALA A N 1
ATOM 2689 C CA . ALA A 1 320 ? 12.526 4.679 -18.595 1.00 91.06 320 ALA A CA 1
ATOM 2690 C C . ALA A 1 320 ? 13.364 5.262 -19.737 1.00 91.06 320 ALA A C 1
ATOM 2692 O O . ALA A 1 320 ? 14.013 4.503 -20.451 1.00 91.06 320 ALA A O 1
ATOM 2693 N N . GLU A 1 321 ? 13.402 6.586 -19.893 1.00 90.62 321 GLU A N 1
ATOM 2694 C CA . GLU A 1 321 ? 14.209 7.241 -20.923 1.00 90.62 321 GLU A CA 1
ATOM 2695 C C . GLU A 1 321 ? 15.700 6.943 -20.730 1.00 90.62 321 GLU A C 1
ATOM 2697 O O . GLU A 1 321 ? 16.351 6.479 -21.666 1.00 90.62 321 GLU A O 1
ATOM 2702 N N . VAL A 1 322 ? 16.224 7.100 -19.509 1.00 92.50 322 VAL A N 1
ATOM 2703 C CA . VAL A 1 322 ? 17.622 6.774 -19.193 1.00 92.50 322 VAL A CA 1
ATOM 2704 C C . VAL A 1 322 ? 17.913 5.291 -19.425 1.00 92.50 322 VAL A C 1
ATOM 2706 O O . VAL A 1 322 ? 18.890 4.970 -20.100 1.00 92.50 322 VAL A O 1
ATOM 2709 N N . LEU A 1 323 ? 17.067 4.383 -18.926 1.00 93.88 323 LEU A N 1
ATOM 2710 C CA . LEU A 1 323 ? 17.227 2.939 -19.140 1.00 93.88 323 LEU A CA 1
ATOM 2711 C C . LEU A 1 323 ? 17.152 2.574 -20.631 1.00 93.88 323 LEU A C 1
ATOM 2713 O O . LEU A 1 323 ? 17.880 1.696 -21.088 1.00 93.88 323 LEU A O 1
ATOM 2717 N N . SER A 1 324 ? 16.352 3.292 -21.424 1.00 93.56 324 SER A N 1
ATOM 2718 C CA . SER A 1 324 ? 16.239 3.068 -22.870 1.00 93.56 324 SER A CA 1
ATOM 2719 C C . SER A 1 324 ? 17.493 3.457 -23.667 1.00 93.56 324 SER A C 1
ATOM 2721 O O . SER A 1 324 ? 17.596 3.127 -24.848 1.00 93.56 324 SER A O 1
ATOM 2723 N N . GLN A 1 325 ? 18.455 4.134 -23.034 1.00 94.69 325 GLN A N 1
ATOM 2724 C CA . GLN A 1 325 ? 19.742 4.500 -23.631 1.00 94.69 325 GLN A CA 1
ATOM 2725 C C . GLN A 1 325 ? 20.862 3.510 -23.278 1.00 94.69 325 GLN A C 1
ATOM 2727 O O . GLN A 1 325 ? 21.983 3.652 -23.775 1.00 94.69 325 GLN A O 1
ATOM 2732 N N . PHE A 1 326 ? 20.601 2.515 -22.421 1.00 95.88 326 PHE A N 1
ATOM 2733 C CA . PHE A 1 326 ? 21.630 1.557 -22.026 1.00 95.88 326 PHE A CA 1
ATOM 2734 C C . PHE A 1 326 ? 21.993 0.645 -23.208 1.00 95.88 326 PHE A C 1
ATOM 2736 O O . PHE A 1 326 ? 21.107 0.116 -23.885 1.00 95.88 326 PHE A O 1
ATOM 2743 N N . PRO A 1 327 ? 23.293 0.418 -23.456 1.00 95.56 327 PRO A N 1
ATOM 2744 C CA . PRO A 1 327 ? 23.727 -0.563 -24.439 1.00 95.56 327 PRO A CA 1
ATOM 2745 C C . PRO A 1 327 ? 23.320 -1.978 -24.012 1.00 95.56 327 PRO A C 1
ATOM 2747 O O . PRO A 1 327 ? 23.562 -2.384 -22.874 1.00 95.56 327 PRO A O 1
ATOM 2750 N N . VAL A 1 328 ? 22.738 -2.729 -24.950 1.00 95.50 328 VAL A N 1
ATOM 2751 C CA . VAL A 1 328 ? 22.284 -4.109 -24.731 1.00 95.50 328 VAL A CA 1
ATOM 2752 C C . VAL A 1 328 ? 23.445 -4.996 -24.283 1.00 95.50 328 VAL A C 1
ATOM 2754 O O . VAL A 1 328 ? 24.534 -4.941 -24.853 1.00 95.50 328 VAL A O 1
ATOM 2757 N N . ASP A 1 329 ? 23.191 -5.801 -23.253 1.00 94.38 329 ASP A N 1
ATOM 2758 C CA . ASP A 1 329 ? 24.075 -6.813 -22.667 1.00 94.38 329 ASP A CA 1
ATOM 2759 C C . ASP A 1 329 ? 25.430 -6.293 -22.158 1.00 94.38 329 ASP A C 1
ATOM 2761 O O . ASP A 1 329 ? 26.294 -7.072 -21.747 1.00 94.38 329 ASP A O 1
ATOM 2765 N N . LYS A 1 330 ? 25.608 -4.970 -22.094 1.00 96.38 330 LYS A N 1
ATOM 2766 C CA . LYS A 1 330 ? 26.772 -4.343 -21.474 1.00 96.38 330 LYS A CA 1
ATOM 2767 C C . LYS A 1 330 ? 26.468 -4.012 -20.017 1.00 96.38 330 LYS A C 1
ATOM 2769 O O . LYS A 1 330 ? 25.427 -3.458 -19.680 1.00 96.38 330 LYS A O 1
ATOM 2774 N N . GLU A 1 331 ? 27.412 -4.351 -19.151 1.00 96.88 331 GLU A N 1
ATOM 2775 C CA . GLU A 1 331 ? 27.360 -3.989 -17.738 1.00 96.88 331 GLU A CA 1
ATOM 2776 C C . GLU A 1 331 ? 27.641 -2.490 -17.562 1.00 96.88 331 GLU A C 1
ATOM 2778 O O . GLU A 1 331 ? 28.647 -1.989 -18.066 1.00 96.88 331 GLU A O 1
ATOM 2783 N N . ILE A 1 332 ? 26.738 -1.794 -16.867 1.00 96.56 332 ILE A N 1
ATOM 2784 C CA . ILE A 1 332 ? 26.821 -0.364 -16.555 1.00 96.56 332 ILE A CA 1
ATOM 2785 C C . ILE A 1 332 ? 26.892 -0.191 -15.038 1.00 96.56 332 ILE A C 1
ATOM 2787 O O . ILE A 1 332 ? 25.968 -0.573 -14.319 1.00 96.56 332 ILE A O 1
ATOM 2791 N N . LYS A 1 333 ? 27.980 0.398 -14.550 1.00 94.88 333 LYS A N 1
ATOM 2792 C CA . LYS A 1 333 ? 28.235 0.712 -13.141 1.00 94.88 333 LYS A CA 1
ATOM 2793 C C . LYS A 1 333 ? 27.451 1.943 -12.709 1.00 94.88 333 LYS A C 1
ATOM 2795 O O . LYS A 1 333 ? 27.639 3.027 -13.258 1.00 94.88 333 LYS A O 1
ATOM 2800 N N . LEU A 1 334 ? 26.624 1.810 -11.672 1.00 89.06 334 LEU A N 1
ATOM 2801 C CA . LEU A 1 334 ? 25.718 2.883 -11.242 1.00 89.06 334 LEU A CA 1
ATOM 2802 C C . LEU A 1 334 ? 26.428 4.155 -10.766 1.00 89.06 334 LEU A C 1
ATOM 2804 O O . LEU A 1 334 ? 25.876 5.242 -10.883 1.00 89.06 334 LEU A O 1
ATOM 2808 N N . ARG A 1 335 ? 27.645 4.034 -10.229 1.00 87.50 335 ARG A N 1
ATOM 2809 C CA . ARG A 1 335 ? 28.384 5.159 -9.628 1.00 87.50 335 ARG A CA 1
ATOM 2810 C C . ARG A 1 335 ? 29.597 5.619 -10.436 1.00 87.50 335 ARG A C 1
ATOM 2812 O O . ARG A 1 335 ? 30.274 6.551 -10.017 1.00 87.50 335 ARG A O 1
ATOM 2819 N N . GLU A 1 336 ? 29.869 4.981 -11.571 1.00 90.12 336 GLU A N 1
ATOM 2820 C CA . GLU A 1 336 ? 31.072 5.235 -12.378 1.00 90.12 336 GLU A CA 1
ATOM 2821 C C . GLU A 1 336 ? 30.711 5.590 -13.821 1.00 90.12 336 GLU A C 1
ATOM 2823 O O . GLU A 1 336 ? 31.220 6.567 -14.372 1.00 90.12 336 GLU A O 1
ATOM 2828 N N . ASP A 1 337 ? 29.798 4.834 -14.434 1.00 92.44 337 ASP A N 1
ATOM 2829 C CA . ASP A 1 337 ? 29.396 5.067 -15.813 1.00 92.44 337 ASP A CA 1
ATOM 2830 C C . ASP A 1 337 ? 28.393 6.215 -15.910 1.00 92.44 337 ASP A C 1
ATOM 2832 O O . ASP A 1 337 ? 27.451 6.314 -15.124 1.00 92.44 337 ASP A O 1
ATOM 2836 N N . ARG A 1 338 ? 28.527 7.045 -16.953 1.00 93.56 338 ARG A N 1
ATOM 2837 C CA . ARG A 1 338 ? 27.651 8.206 -17.191 1.00 93.56 338 ARG A CA 1
ATOM 2838 C C . ARG A 1 338 ? 26.161 7.855 -17.112 1.00 93.56 338 ARG A C 1
ATOM 2840 O O . ARG A 1 338 ? 25.411 8.561 -16.449 1.00 93.56 338 ARG A O 1
ATOM 2847 N N . LEU A 1 339 ? 25.736 6.789 -17.792 1.00 90.69 339 LEU A N 1
ATOM 2848 C CA . LEU A 1 339 ? 24.335 6.352 -17.802 1.00 90.69 339 LEU A CA 1
ATOM 2849 C C . LEU A 1 339 ? 23.885 5.811 -16.437 1.00 90.69 339 LEU A C 1
ATOM 2851 O O . LEU A 1 339 ? 22.752 6.054 -16.031 1.00 90.69 339 LEU A O 1
ATOM 2855 N N . GLY A 1 340 ? 24.783 5.143 -15.707 1.00 88.88 340 GLY A N 1
ATOM 2856 C CA . GLY A 1 340 ? 24.538 4.701 -14.337 1.00 88.88 340 GLY A CA 1
ATOM 2857 C C . GLY A 1 340 ? 24.317 5.881 -13.392 1.00 88.88 340 GLY A C 1
ATOM 2858 O O . GLY A 1 340 ? 23.314 5.923 -12.686 1.00 88.88 340 GLY A O 1
ATOM 2859 N N . VAL A 1 341 ? 25.186 6.892 -13.460 1.00 89.00 341 VAL A N 1
ATOM 2860 C CA . VAL A 1 341 ? 25.067 8.119 -12.657 1.00 89.00 341 VAL A CA 1
ATOM 2861 C C . VAL A 1 341 ? 23.798 8.893 -13.018 1.00 89.00 341 VAL A C 1
ATOM 2863 O O . VAL A 1 341 ? 23.103 9.387 -12.134 1.00 89.00 341 VAL A O 1
ATOM 2866 N N . MET A 1 342 ? 23.449 8.970 -14.307 1.00 89.88 342 MET A N 1
ATOM 2867 C CA . MET A 1 342 ? 22.187 9.575 -14.747 1.00 89.88 342 MET A CA 1
ATOM 2868 C C . MET A 1 342 ? 20.978 8.854 -14.151 1.00 89.88 342 MET A C 1
ATOM 2870 O O . MET A 1 342 ? 20.063 9.519 -13.672 1.00 89.88 342 MET A O 1
ATOM 2874 N N . LEU A 1 343 ? 20.986 7.519 -14.147 1.00 89.06 343 LEU A N 1
ATOM 2875 C CA . LEU A 1 343 ? 19.916 6.719 -13.560 1.00 89.06 343 LEU A CA 1
ATOM 2876 C C . LEU A 1 343 ? 19.804 6.977 -12.058 1.00 89.06 343 LEU A C 1
ATOM 2878 O O . LEU A 1 343 ? 18.715 7.298 -11.588 1.00 89.06 343 LEU A O 1
ATOM 2882 N N . VAL A 1 344 ? 20.930 6.933 -11.335 1.00 86.69 344 VAL A N 1
ATOM 2883 C CA . VAL A 1 344 ? 20.984 7.280 -9.908 1.00 86.69 344 VAL A CA 1
ATOM 2884 C C . VAL A 1 344 ? 20.348 8.646 -9.680 1.00 86.69 344 VAL A C 1
ATOM 2886 O O . VAL A 1 344 ? 19.421 8.741 -8.888 1.00 86.69 344 VAL A O 1
ATOM 2889 N N . ASN A 1 345 ? 20.723 9.671 -10.443 1.00 84.38 345 ASN A N 1
ATOM 2890 C CA . ASN A 1 345 ? 20.169 11.018 -10.286 1.00 84.38 345 ASN A CA 1
ATOM 2891 C C . ASN A 1 345 ? 18.654 11.108 -10.544 1.00 84.38 345 ASN A C 1
ATOM 2893 O O . ASN A 1 345 ? 17.984 11.917 -9.910 1.00 84.38 345 ASN A O 1
ATOM 2897 N N . GLN A 1 346 ? 18.092 10.298 -11.450 1.00 82.19 346 GLN A N 1
ATOM 2898 C CA . GLN A 1 346 ? 16.634 10.268 -11.660 1.00 82.19 346 GLN A CA 1
ATOM 2899 C C . GLN A 1 346 ? 15.890 9.568 -10.518 1.00 82.19 346 GLN A C 1
ATOM 2901 O O . GLN A 1 346 ? 14.743 9.897 -10.225 1.00 82.19 346 GLN A O 1
ATOM 2906 N N . THR A 1 347 ? 16.540 8.597 -9.882 1.00 74.56 347 THR A N 1
ATOM 2907 C CA . THR A 1 347 ? 15.939 7.741 -8.847 1.00 74.56 347 THR A CA 1
ATOM 2908 C C . THR A 1 347 ? 16.216 8.190 -7.409 1.00 74.56 347 THR A C 1
ATOM 2910 O O . THR A 1 347 ? 15.467 7.823 -6.506 1.00 74.56 347 THR A O 1
ATOM 2913 N N . PHE A 1 348 ? 17.279 8.964 -7.180 1.00 67.69 348 PHE A N 1
ATOM 2914 C CA . PHE A 1 348 ? 17.801 9.295 -5.859 1.00 67.69 348 PHE A CA 1
ATOM 2915 C C . PHE A 1 348 ? 17.406 10.720 -5.470 1.00 67.69 348 PHE A C 1
ATOM 2917 O O . PHE A 1 348 ? 17.895 11.686 -6.051 1.00 67.69 348 PHE A O 1
ATOM 2924 N N . GLN A 1 349 ? 16.531 10.858 -4.471 1.00 56.00 349 GLN A N 1
ATOM 2925 C CA . GLN A 1 349 ? 16.055 12.157 -3.982 1.00 56.00 349 GLN A CA 1
ATOM 2926 C C . GLN A 1 349 ? 16.011 12.202 -2.450 1.00 56.00 349 GLN A C 1
ATOM 2928 O O . GLN A 1 349 ? 14.952 12.181 -1.828 1.00 56.00 349 GLN A O 1
ATOM 2933 N N . GLY A 1 350 ? 17.190 12.225 -1.824 1.00 52.66 350 GLY A N 1
ATOM 2934 C CA . GLY A 1 350 ? 17.330 12.328 -0.372 1.00 52.66 350 GLY A CA 1
ATOM 2935 C C . GLY A 1 350 ? 18.286 11.288 0.199 1.00 52.66 350 GLY A C 1
ATOM 2936 O O . GLY A 1 350 ? 19.419 11.176 -0.252 1.00 52.66 350 GLY A O 1
ATOM 2937 N N . ILE A 1 351 ? 17.854 10.566 1.235 1.00 44.22 351 ILE A N 1
ATOM 2938 C CA . ILE A 1 351 ? 18.729 9.708 2.057 1.00 44.22 351 ILE A CA 1
ATOM 2939 C C . ILE A 1 351 ? 18.508 8.205 1.781 1.00 44.22 351 ILE A C 1
ATOM 2941 O O . ILE A 1 351 ? 19.274 7.374 2.265 1.00 44.22 351 ILE A O 1
ATOM 2945 N N . THR A 1 352 ? 17.471 7.824 1.023 1.00 52.81 352 THR A N 1
ATOM 2946 C CA . THR A 1 352 ? 17.047 6.420 0.872 1.00 52.81 352 THR A CA 1
ATOM 2947 C C . THR A 1 352 ? 16.949 5.954 -0.583 1.00 52.81 352 THR A C 1
ATOM 2949 O O . THR A 1 352 ? 16.265 6.536 -1.416 1.00 52.81 352 THR A O 1
ATOM 2952 N N . ASP A 1 353 ? 17.614 4.828 -0.856 1.00 68.62 353 ASP A N 1
ATOM 2953 C CA . ASP A 1 353 ? 17.778 4.191 -2.171 1.00 68.62 353 ASP A CA 1
ATOM 2954 C C . ASP A 1 353 ? 16.577 3.297 -2.556 1.00 68.62 353 ASP A C 1
ATOM 2956 O O . ASP A 1 353 ? 16.720 2.127 -2.913 1.00 68.62 353 ASP A O 1
ATOM 2960 N N . TYR A 1 354 ? 15.354 3.804 -2.367 1.00 76.50 354 TYR A N 1
ATOM 2961 C CA . TYR A 1 354 ? 14.133 2.988 -2.382 1.00 76.50 354 TYR A CA 1
ATOM 2962 C C . TYR A 1 354 ? 13.898 2.258 -3.715 1.00 76.50 354 TYR A C 1
ATOM 2964 O O . TYR A 1 354 ? 13.637 1.052 -3.725 1.00 76.50 354 TYR A O 1
ATOM 2972 N N . VAL A 1 355 ? 14.037 2.971 -4.836 1.00 81.56 355 VAL A N 1
ATOM 2973 C CA . VAL A 1 355 ? 13.842 2.407 -6.181 1.00 81.56 355 VAL A CA 1
ATOM 2974 C C . VAL A 1 355 ? 14.773 1.228 -6.403 1.00 81.56 355 VAL A C 1
ATOM 2976 O O . VAL A 1 355 ? 14.333 0.146 -6.777 1.00 81.56 355 VAL A O 1
ATOM 2979 N N . PHE A 1 356 ? 16.053 1.408 -6.101 1.00 83.38 356 PHE A N 1
ATOM 2980 C CA . PHE A 1 356 ? 17.054 0.365 -6.254 1.00 83.38 356 PHE A CA 1
ATOM 2981 C C . PHE A 1 356 ? 16.847 -0.798 -5.285 1.00 83.38 356 PHE A C 1
ATOM 2983 O O . PHE A 1 356 ? 17.142 -1.937 -5.627 1.00 83.38 356 PHE A O 1
ATOM 2990 N N . LYS A 1 357 ? 16.300 -0.547 -4.095 1.00 80.94 357 LYS A N 1
ATOM 2991 C CA . LYS A 1 357 ? 16.094 -1.597 -3.099 1.00 80.94 357 LYS A CA 1
ATOM 2992 C C . LYS A 1 357 ? 14.845 -2.452 -3.332 1.00 80.94 357 LYS A C 1
ATOM 2994 O O . LYS A 1 357 ? 14.882 -3.636 -3.011 1.00 80.94 357 LYS A O 1
ATOM 2999 N N . TYR A 1 358 ? 13.751 -1.877 -3.827 1.00 84.50 358 TYR A N 1
ATOM 3000 C CA . TYR A 1 358 ? 12.468 -2.590 -3.907 1.00 84.50 358 TYR A CA 1
ATOM 3001 C C . TYR A 1 358 ? 11.907 -2.668 -5.320 1.00 84.50 358 TYR A C 1
ATOM 3003 O O . TYR A 1 358 ? 11.397 -3.714 -5.694 1.00 84.50 358 TYR A O 1
ATOM 3011 N N . ILE A 1 359 ? 12.046 -1.614 -6.122 1.00 89.19 359 ILE A N 1
ATOM 3012 C CA . ILE A 1 359 ? 11.438 -1.541 -7.455 1.00 89.19 359 ILE A CA 1
ATOM 3013 C C . ILE A 1 359 ? 12.306 -2.229 -8.516 1.00 89.19 359 ILE A C 1
ATOM 3015 O O . ILE A 1 359 ? 11.812 -3.059 -9.275 1.00 89.19 359 ILE A O 1
ATOM 3019 N N . MET A 1 360 ? 13.610 -1.944 -8.546 1.00 91.44 360 MET A N 1
ATOM 3020 C CA . MET A 1 360 ? 14.534 -2.543 -9.517 1.00 91.44 360 MET A CA 1
ATOM 3021 C C . MET A 1 360 ? 14.620 -4.071 -9.391 1.00 91.44 360 MET A C 1
ATOM 3023 O O . MET A 1 360 ? 14.583 -4.733 -10.425 1.00 91.44 360 MET A O 1
ATOM 3027 N N . PRO A 1 361 ? 14.656 -4.671 -8.182 1.00 92.06 361 PRO A N 1
ATOM 3028 C CA . PRO A 1 361 ? 14.622 -6.124 -8.058 1.00 92.06 361 PRO A CA 1
ATOM 3029 C C . PRO A 1 361 ? 13.340 -6.730 -8.628 1.00 92.06 361 PRO A C 1
ATOM 3031 O O . PRO A 1 361 ? 13.402 -7.756 -9.291 1.00 92.06 361 PRO A O 1
ATOM 3034 N N . ILE A 1 362 ? 12.180 -6.085 -8.451 1.00 94.56 362 ILE A N 1
ATOM 3035 C CA . ILE A 1 362 ? 10.931 -6.551 -9.074 1.00 94.56 362 ILE A CA 1
ATOM 3036 C C . ILE A 1 362 ? 11.085 -6.577 -10.602 1.00 94.56 362 ILE A C 1
ATOM 3038 O O . ILE A 1 362 ? 10.763 -7.579 -11.233 1.00 94.56 362 ILE A O 1
ATOM 3042 N N . MET A 1 363 ? 11.631 -5.513 -11.194 1.00 94.75 363 MET A N 1
ATOM 3043 C CA . MET A 1 363 ? 11.868 -5.413 -12.642 1.00 94.75 363 MET A CA 1
ATOM 3044 C C . MET A 1 363 ? 12.866 -6.451 -13.177 1.00 94.75 363 MET A C 1
ATOM 3046 O O . MET A 1 363 ? 12.710 -6.927 -14.302 1.00 94.75 363 MET A O 1
ATOM 3050 N N . GLU A 1 364 ? 13.858 -6.850 -12.381 1.00 95.38 364 GLU A N 1
ATOM 3051 C CA . GLU A 1 364 ? 14.735 -7.980 -12.708 1.00 95.38 364 GLU A CA 1
ATOM 3052 C C . GLU A 1 364 ? 13.944 -9.297 -12.813 1.00 95.38 364 GLU A C 1
ATOM 3054 O O . GLU A 1 364 ? 14.138 -10.045 -13.770 1.00 95.38 364 GLU A O 1
ATOM 3059 N N . TYR A 1 365 ? 12.967 -9.544 -11.929 1.00 95.62 365 TYR A N 1
ATOM 3060 C CA . TYR A 1 365 ? 12.065 -10.707 -12.032 1.00 95.62 365 TYR A CA 1
ATOM 3061 C C . TYR A 1 365 ? 11.102 -10.637 -13.228 1.00 95.62 365 TYR A C 1
ATOM 3063 O O . TYR A 1 365 ? 10.664 -11.677 -13.729 1.00 95.62 365 TYR A O 1
ATOM 3071 N N . PHE A 1 366 ? 10.812 -9.436 -13.736 1.00 95.62 366 PHE A N 1
ATOM 3072 C CA . PHE A 1 366 ? 10.164 -9.243 -15.039 1.00 95.62 366 PHE A CA 1
ATOM 3073 C C . PHE A 1 366 ? 11.108 -9.487 -16.227 1.00 95.62 366 PHE A C 1
ATOM 3075 O O . PHE A 1 366 ? 10.686 -9.402 -17.377 1.00 95.62 366 PHE A O 1
ATOM 3082 N N . GLY A 1 367 ? 12.373 -9.832 -15.974 1.00 94.00 367 GLY A N 1
ATOM 3083 C CA . GLY A 1 367 ? 13.350 -10.184 -16.997 1.00 94.00 367 GLY A CA 1
ATOM 3084 C C . GLY A 1 367 ? 13.886 -8.984 -17.773 1.00 94.00 367 GLY A C 1
ATOM 3085 O O . GLY A 1 367 ? 14.434 -9.171 -18.858 1.00 94.00 367 GLY A O 1
ATOM 3086 N N . LEU A 1 368 ? 13.734 -7.758 -17.260 1.00 94.69 368 LEU A N 1
ATOM 3087 C CA . LEU A 1 368 ? 14.118 -6.543 -17.990 1.00 94.69 368 LEU A CA 1
ATOM 3088 C C . LEU A 1 368 ? 15.641 -6.324 -17.992 1.00 94.69 368 LEU A C 1
ATOM 3090 O O . LEU A 1 368 ? 16.221 -5.794 -18.940 1.00 94.69 368 LEU A O 1
ATOM 3094 N N . PHE A 1 369 ? 16.316 -6.733 -16.928 1.00 95.81 369 PHE A N 1
ATOM 3095 C CA . PHE A 1 369 ? 17.756 -6.578 -16.772 1.00 95.81 369 PHE A CA 1
ATOM 3096 C C . PHE A 1 369 ? 18.281 -7.528 -15.704 1.00 95.81 369 PHE A C 1
ATOM 3098 O O . PHE A 1 369 ? 17.502 -8.149 -14.991 1.00 95.81 369 PHE A O 1
ATOM 3105 N N . GLN A 1 370 ? 19.604 -7.611 -15.593 1.00 96.00 370 GLN A N 1
ATOM 3106 C CA . GLN A 1 370 ? 20.289 -8.269 -14.485 1.00 96.00 370 GLN A CA 1
ATOM 3107 C C . GLN A 1 370 ? 20.933 -7.223 -13.583 1.00 96.00 370 GLN A C 1
ATOM 3109 O O . GLN A 1 370 ? 21.592 -6.296 -14.069 1.00 96.00 370 GLN A O 1
ATOM 3114 N N . LEU A 1 371 ? 20.755 -7.388 -12.279 1.00 94.25 371 LEU A N 1
ATOM 3115 C CA . LEU A 1 371 ? 21.371 -6.579 -11.245 1.00 94.25 371 LEU A CA 1
ATOM 3116 C C . LEU A 1 371 ? 22.570 -7.318 -10.667 1.00 94.25 371 LEU A C 1
ATOM 3118 O O . LEU A 1 371 ? 22.524 -8.506 -10.356 1.00 94.25 371 LEU A O 1
ATOM 3122 N N . LYS A 1 372 ? 23.657 -6.585 -10.459 1.00 93.38 372 LYS A N 1
ATOM 3123 C CA . LYS A 1 372 ? 24.765 -7.052 -9.635 1.00 93.38 372 LYS A CA 1
ATOM 3124 C C . LYS A 1 372 ? 24.726 -6.313 -8.316 1.00 93.38 372 LYS A C 1
ATOM 3126 O O . LYS A 1 372 ? 24.716 -5.084 -8.303 1.00 93.38 372 LYS A O 1
ATOM 3131 N N . LEU A 1 373 ? 24.712 -7.053 -7.216 1.00 87.75 373 LEU A N 1
ATOM 3132 C CA . LEU A 1 373 ? 24.672 -6.482 -5.876 1.00 87.75 373 LEU A CA 1
ATOM 3133 C C . LEU A 1 373 ? 26.082 -6.388 -5.288 1.00 87.75 373 LEU A C 1
ATOM 3135 O O . LEU A 1 373 ? 26.926 -7.254 -5.525 1.00 87.75 373 LEU A O 1
ATOM 3139 N N . TRP A 1 374 ? 26.325 -5.350 -4.494 1.00 83.00 374 TRP A N 1
ATOM 3140 C CA . TRP A 1 374 ? 27.470 -5.275 -3.593 1.00 83.00 374 TRP A CA 1
ATOM 3141 C C . TRP A 1 374 ? 26.995 -5.387 -2.148 1.00 83.00 374 TRP A C 1
ATOM 3143 O O . TRP A 1 374 ? 25.872 -5.006 -1.807 1.00 83.00 374 TRP A O 1
ATOM 3153 N N . TYR A 1 375 ? 27.884 -5.893 -1.302 1.00 78.19 375 TYR A N 1
ATOM 3154 C CA . TYR A 1 375 ? 27.663 -6.052 0.126 1.00 78.19 375 TYR A CA 1
ATOM 3155 C C . TYR A 1 375 ? 28.822 -5.396 0.865 1.00 78.19 375 TYR A C 1
ATOM 3157 O O . TYR A 1 375 ? 29.977 -5.597 0.493 1.00 78.19 375 TYR A O 1
ATOM 3165 N N . THR A 1 376 ? 28.521 -4.630 1.909 1.00 70.50 376 THR A N 1
ATOM 3166 C CA . THR A 1 376 ? 29.533 -4.196 2.874 1.00 70.50 376 THR A CA 1
ATOM 3167 C C . THR A 1 376 ? 29.071 -4.550 4.276 1.00 70.50 376 THR A C 1
ATOM 3169 O O . THR A 1 376 ? 27.889 -4.418 4.612 1.00 70.50 376 THR A O 1
ATOM 3172 N N . GLU A 1 377 ? 30.016 -5.005 5.082 1.00 56.72 377 GLU A N 1
ATOM 3173 C CA . GLU A 1 377 ? 29.836 -5.241 6.504 1.00 56.72 377 GLU A CA 1
ATOM 3174 C C . GLU A 1 377 ? 30.528 -4.090 7.231 1.00 56.72 377 GLU A C 1
ATOM 3176 O O . GLU A 1 377 ? 31.719 -3.856 7.038 1.00 56.72 377 GLU A O 1
ATOM 3181 N N . ASP A 1 378 ? 29.755 -3.320 7.988 1.00 49.62 378 ASP A N 1
ATOM 3182 C CA . ASP A 1 378 ? 30.280 -2.358 8.956 1.00 49.62 378 ASP A CA 1
ATOM 3183 C C . ASP A 1 378 ? 29.926 -2.885 10.352 1.00 49.62 378 ASP A C 1
ATOM 3185 O O . ASP A 1 378 ? 28.936 -3.612 10.467 1.00 49.62 378 ASP A O 1
ATOM 3189 N N . ASP A 1 379 ? 30.682 -2.527 11.399 1.00 40.47 379 ASP A N 1
ATOM 3190 C CA . ASP A 1 379 ? 30.740 -3.185 12.732 1.00 40.47 379 ASP A CA 1
ATOM 3191 C C . ASP A 1 379 ? 29.383 -3.460 13.436 1.00 40.47 379 ASP A C 1
ATOM 3193 O O . ASP A 1 379 ? 29.333 -4.101 14.490 1.00 40.47 379 ASP A O 1
ATOM 3197 N N . LYS A 1 380 ? 28.258 -2.967 12.896 1.00 44.78 380 LYS A N 1
ATOM 3198 C CA . LYS A 1 380 ? 26.890 -3.193 13.385 1.00 44.78 380 LYS A CA 1
ATOM 3199 C C . LYS A 1 380 ? 25.812 -3.407 12.300 1.00 44.78 380 LYS A C 1
ATOM 3201 O O . LYS A 1 380 ? 24.666 -3.648 12.683 1.00 44.78 380 LYS A O 1
ATOM 3206 N N . GLN A 1 381 ? 26.098 -3.308 10.990 1.00 43.94 381 GLN A N 1
ATOM 3207 C CA . GLN A 1 381 ? 25.083 -3.416 9.917 1.00 43.94 381 GLN A CA 1
ATOM 3208 C C . GLN A 1 381 ? 25.625 -3.965 8.581 1.00 43.94 381 GLN A C 1
ATOM 3210 O O . GLN A 1 381 ? 26.685 -3.569 8.107 1.00 43.94 381 GLN A O 1
ATOM 3215 N N . TYR A 1 382 ? 24.826 -4.824 7.934 1.00 54.38 382 TYR A N 1
ATOM 3216 C CA . TYR A 1 382 ? 25.015 -5.246 6.540 1.00 54.38 382 TYR A CA 1
ATOM 3217 C C . TYR A 1 382 ? 24.306 -4.261 5.608 1.00 54.38 382 TYR A C 1
ATOM 3219 O O . TYR A 1 382 ? 23.072 -4.175 5.647 1.00 54.38 382 TYR A O 1
ATOM 3227 N N . TYR A 1 383 ? 25.051 -3.572 4.742 1.00 59.19 383 TYR A N 1
ATOM 3228 C CA . TYR A 1 383 ? 24.462 -2.805 3.644 1.00 59.19 383 TYR A CA 1
ATOM 3229 C C . TYR A 1 383 ? 24.557 -3.603 2.347 1.00 59.19 383 TYR A C 1
ATOM 3231 O O . TYR A 1 383 ? 25.580 -4.217 2.050 1.00 59.19 383 TYR A O 1
ATOM 3239 N N . MET A 1 384 ? 23.465 -3.587 1.591 1.00 67.31 384 MET A N 1
ATOM 3240 C CA . MET A 1 384 ? 23.346 -4.191 0.270 1.00 67.31 384 MET A CA 1
ATOM 3241 C C . MET A 1 384 ? 22.850 -3.109 -0.680 1.00 67.31 384 MET A C 1
ATOM 3243 O O . MET A 1 384 ? 21.892 -2.405 -0.352 1.00 67.31 384 MET A O 1
ATOM 3247 N N . GLY A 1 385 ? 23.492 -2.981 -1.834 1.00 78.00 385 GLY A N 1
ATOM 3248 C CA . GLY A 1 385 ? 23.093 -2.041 -2.877 1.00 78.00 385 GLY A CA 1
ATOM 3249 C C . GLY A 1 385 ? 23.372 -2.603 -4.262 1.00 78.00 385 GLY A C 1
ATOM 3250 O O . GLY A 1 385 ? 23.985 -3.661 -4.398 1.00 78.00 385 GLY A O 1
ATOM 3251 N N . ILE A 1 386 ? 22.922 -1.894 -5.293 1.00 86.44 386 ILE A N 1
ATOM 3252 C CA . ILE A 1 386 ? 23.186 -2.271 -6.683 1.00 86.44 386 ILE A CA 1
ATOM 3253 C C . ILE A 1 386 ? 24.528 -1.659 -7.110 1.00 86.44 386 ILE A C 1
ATOM 3255 O O . ILE A 1 386 ? 24.794 -0.477 -6.892 1.00 86.44 386 ILE A O 1
ATOM 3259 N N . ASP A 1 387 ? 25.401 -2.495 -7.663 1.00 90.44 387 ASP A N 1
ATOM 3260 C CA . ASP A 1 387 ? 26.723 -2.157 -8.203 1.00 90.44 387 ASP A CA 1
ATOM 3261 C C . ASP A 1 387 ? 26.599 -1.798 -9.685 1.00 90.44 387 ASP A C 1
ATOM 3263 O O . ASP A 1 387 ? 26.989 -0.713 -10.126 1.00 90.44 387 ASP A O 1
ATOM 3267 N N . SER A 1 388 ? 25.995 -2.705 -10.451 1.00 93.69 388 SER A N 1
ATOM 3268 C CA . SER A 1 388 ? 25.817 -2.558 -11.888 1.00 93.69 388 SER A CA 1
ATOM 3269 C C . SER A 1 388 ? 24.495 -3.136 -12.376 1.00 93.69 388 SER A C 1
ATOM 3271 O O . SER A 1 388 ? 23.859 -3.959 -11.714 1.00 93.69 388 SER A O 1
ATOM 3273 N N . ILE A 1 389 ? 24.089 -2.671 -13.555 1.00 96.25 389 ILE A N 1
ATOM 3274 C CA . ILE A 1 389 ? 22.896 -3.116 -14.272 1.00 96.25 389 ILE A CA 1
ATOM 3275 C C . ILE A 1 389 ? 23.314 -3.553 -15.673 1.00 96.25 389 ILE A C 1
ATOM 3277 O O . ILE A 1 389 ? 24.112 -2.881 -16.329 1.00 96.25 389 ILE A O 1
ATOM 3281 N N . ARG A 1 390 ? 22.754 -4.666 -16.146 1.00 97.44 390 ARG A N 1
ATOM 3282 C CA . ARG A 1 390 ? 22.895 -5.146 -17.524 1.00 97.44 390 ARG A CA 1
ATOM 3283 C C . ARG A 1 390 ? 21.514 -5.316 -18.149 1.00 97.44 390 ARG A C 1
ATOM 3285 O O . ARG A 1 390 ? 20.803 -6.262 -17.819 1.00 97.44 390 ARG A O 1
ATOM 3292 N N . ILE A 1 391 ? 21.135 -4.400 -19.038 1.00 95.88 391 ILE A N 1
ATOM 3293 C CA . ILE A 1 391 ? 19.848 -4.453 -19.746 1.00 95.88 391 ILE A CA 1
ATOM 3294 C C . ILE A 1 391 ? 19.963 -5.384 -20.948 1.00 95.88 391 ILE A C 1
ATOM 3296 O O . ILE A 1 391 ? 20.886 -5.249 -21.747 1.00 95.88 391 ILE A O 1
ATOM 3300 N N . ASN A 1 392 ? 19.014 -6.306 -21.089 1.00 93.19 392 ASN A N 1
ATOM 3301 C CA . ASN A 1 392 ? 18.932 -7.182 -22.254 1.00 93.19 392 ASN A CA 1
ATOM 3302 C C . ASN A 1 392 ? 18.036 -6.567 -23.349 1.00 93.19 392 ASN A C 1
ATOM 3304 O O . ASN A 1 392 ? 17.380 -5.540 -23.158 1.00 93.19 392 ASN A O 1
ATOM 3308 N N . SER A 1 393 ? 17.989 -7.197 -24.523 1.00 92.75 393 SER A N 1
ATOM 3309 C CA . SER A 1 393 ? 17.188 -6.705 -25.653 1.00 92.75 393 SER A CA 1
ATOM 3310 C C . SER A 1 393 ? 15.687 -6.604 -25.342 1.00 92.75 393 SER A C 1
ATOM 3312 O O . SER A 1 393 ? 15.011 -5.718 -25.872 1.00 92.75 393 SER A O 1
ATOM 3314 N N . PHE A 1 394 ? 15.173 -7.472 -24.465 1.00 93.00 394 PHE A N 1
ATOM 3315 C CA . PHE A 1 394 ? 13.779 -7.469 -24.036 1.00 93.00 394 PHE A CA 1
ATOM 3316 C C . PHE A 1 394 ? 13.460 -6.270 -23.138 1.00 93.00 394 PHE A C 1
ATOM 3318 O O . PHE A 1 394 ? 12.544 -5.508 -23.444 1.00 93.00 394 PHE A O 1
ATOM 3325 N N . GLY A 1 395 ? 14.252 -6.031 -22.093 1.00 93.56 395 GLY A N 1
ATOM 3326 C CA . GLY A 1 395 ? 14.077 -4.871 -21.226 1.00 93.56 395 GLY A CA 1
ATOM 3327 C C . GLY A 1 395 ? 14.229 -3.556 -21.968 1.00 93.56 395 GLY A C 1
ATOM 3328 O O . GLY A 1 395 ? 13.408 -2.662 -21.788 1.00 93.56 395 GLY A O 1
ATOM 3329 N N . LEU A 1 396 ? 15.204 -3.454 -22.879 1.00 93.56 396 LEU A N 1
ATOM 3330 C CA . LEU A 1 396 ? 15.351 -2.272 -23.727 1.00 93.56 396 LEU A CA 1
ATOM 3331 C C . LEU A 1 396 ? 14.067 -1.991 -24.524 1.00 93.56 396 LEU A C 1
ATOM 3333 O O . LEU A 1 396 ? 13.621 -0.846 -24.611 1.00 93.56 396 LEU A O 1
ATOM 3337 N N . PHE A 1 397 ? 13.457 -3.029 -25.099 1.00 92.81 397 PHE A N 1
ATOM 3338 C CA . PHE A 1 397 ? 12.179 -2.909 -25.797 1.00 92.81 397 PHE A CA 1
ATOM 3339 C C . PHE A 1 397 ? 11.052 -2.449 -24.861 1.00 92.81 397 PHE A C 1
ATOM 3341 O O . PHE A 1 397 ? 10.316 -1.531 -25.226 1.00 92.81 397 PHE A O 1
ATOM 3348 N N . VAL A 1 398 ? 10.949 -3.030 -23.663 1.00 92.56 398 VAL A N 1
ATOM 3349 C CA . VAL A 1 398 ? 9.930 -2.677 -22.664 1.00 92.56 398 VAL A CA 1
ATOM 3350 C C . VAL A 1 398 ? 10.074 -1.222 -22.218 1.00 92.56 398 VAL A C 1
ATOM 3352 O O . VAL A 1 398 ? 9.101 -0.482 -22.301 1.00 92.56 398 VAL A O 1
ATOM 3355 N N . PHE A 1 399 ? 11.273 -0.746 -21.857 1.00 92.88 399 PHE A N 1
ATOM 3356 C CA . PHE A 1 399 ? 11.480 0.664 -21.480 1.00 92.88 399 PHE A CA 1
ATOM 3357 C C . PHE A 1 399 ? 11.139 1.635 -22.617 1.00 92.88 399 PHE A C 1
ATOM 3359 O O . PHE A 1 399 ? 10.639 2.731 -22.372 1.00 92.88 399 PHE A O 1
ATOM 3366 N N . ASN A 1 400 ? 11.331 1.220 -23.873 1.00 90.19 400 ASN A N 1
ATOM 3367 C CA . ASN A 1 400 ? 10.891 1.994 -25.033 1.00 90.19 400 ASN A CA 1
ATOM 3368 C C . ASN A 1 400 ? 9.364 2.044 -25.213 1.00 90.19 400 ASN A C 1
ATOM 3370 O O . ASN A 1 400 ? 8.892 2.960 -25.889 1.00 90.19 400 ASN A O 1
ATOM 3374 N N . GLN A 1 401 ? 8.601 1.097 -24.658 1.00 89.00 401 GLN A N 1
ATOM 3375 C CA . GLN A 1 401 ? 7.138 1.198 -24.578 1.00 89.00 401 GLN A CA 1
ATOM 3376 C C . GLN A 1 401 ? 6.717 2.018 -23.359 1.00 89.00 401 GLN A C 1
ATOM 3378 O O . GLN A 1 401 ? 5.944 2.959 -23.503 1.00 89.00 401 GLN A O 1
ATOM 3383 N N . LEU A 1 402 ? 7.305 1.747 -22.190 1.00 86.50 402 LEU A N 1
ATOM 3384 C CA . LEU A 1 402 ? 6.982 2.436 -20.937 1.00 86.50 402 LEU A CA 1
ATOM 3385 C C . LEU A 1 402 ? 7.231 3.945 -20.995 1.00 86.50 402 LEU A C 1
ATOM 3387 O O . LEU A 1 402 ? 6.518 4.701 -20.353 1.00 86.50 402 LEU A O 1
ATOM 3391 N N . LYS A 1 403 ? 8.203 4.412 -21.788 1.00 81.94 403 LYS A N 1
ATOM 3392 C CA . LYS A 1 403 ? 8.407 5.853 -22.006 1.00 81.94 403 LYS A CA 1
ATOM 3393 C C . LYS A 1 403 ? 7.318 6.522 -22.855 1.00 81.94 403 LYS A C 1
ATOM 3395 O O . LYS A 1 403 ? 7.230 7.743 -22.869 1.00 81.94 403 LYS A O 1
ATOM 3400 N N . LYS A 1 404 ? 6.558 5.741 -23.631 1.00 77.94 404 LYS A N 1
ATOM 3401 C CA . LYS A 1 404 ? 5.469 6.220 -24.504 1.00 77.94 404 LYS A CA 1
ATOM 3402 C C . LYS A 1 404 ? 4.112 6.146 -23.816 1.00 77.94 404 LYS A C 1
ATOM 3404 O O . LYS A 1 404 ? 3.230 6.931 -24.144 1.00 77.94 404 LYS A O 1
ATOM 3409 N N . MET A 1 405 ? 3.952 5.191 -22.903 1.00 67.19 405 MET A N 1
ATOM 3410 C CA . MET A 1 405 ? 2.800 5.092 -22.017 1.00 67.19 405 MET A CA 1
ATOM 3411 C C . MET A 1 40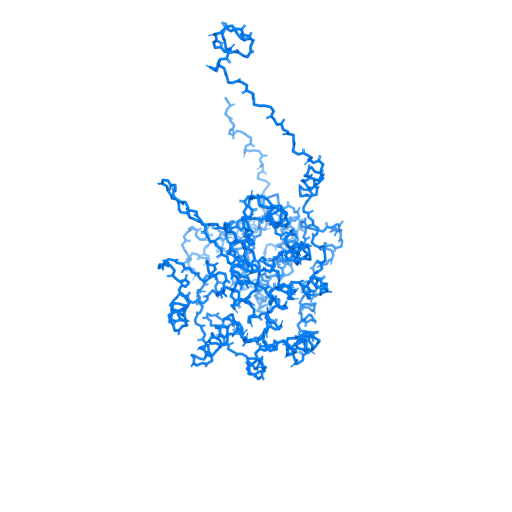5 ? 2.921 6.241 -21.009 1.00 67.19 405 MET A C 1
ATOM 3413 O O . MET A 1 405 ? 3.772 6.206 -20.125 1.00 67.19 405 MET A O 1
ATOM 3417 N N . GLY A 1 406 ? 2.165 7.323 -21.211 1.00 54.94 406 GLY A N 1
ATOM 3418 C CA . GLY A 1 406 ? 2.127 8.437 -20.260 1.00 54.94 406 GLY A CA 1
ATOM 3419 C C . GLY A 1 406 ? 1.763 7.933 -18.860 1.00 54.94 406 GLY A C 1
ATOM 3420 O O . GLY A 1 406 ? 0.979 6.995 -18.726 1.00 54.94 406 GLY A O 1
ATOM 3421 N N . ASN A 1 407 ? 2.351 8.528 -17.822 1.00 58.25 407 ASN A N 1
ATOM 3422 C CA . ASN A 1 407 ? 2.070 8.171 -16.432 1.00 58.25 407 ASN A CA 1
ATOM 3423 C C . ASN A 1 407 ? 0.581 8.451 -16.138 1.00 58.25 407 ASN A C 1
ATOM 3425 O O . ASN A 1 407 ? 0.167 9.605 -16.151 1.00 58.25 407 ASN A O 1
ATOM 3429 N N . GLN A 1 408 ? -0.226 7.405 -15.925 1.00 55.34 408 GLN A N 1
ATOM 3430 C CA . GLN A 1 408 ? -1.679 7.532 -15.711 1.00 55.34 408 GLN A CA 1
ATOM 3431 C C . GLN A 1 408 ? -2.046 8.042 -14.308 1.00 55.34 408 GLN A C 1
ATOM 3433 O O . GLN A 1 408 ? -3.195 8.395 -14.055 1.00 55.34 408 GLN A O 1
ATOM 3438 N N . LEU A 1 409 ? -1.076 8.096 -13.394 1.00 53.81 409 LEU A N 1
ATOM 3439 C CA . LEU A 1 409 ? -1.239 8.742 -12.096 1.00 53.81 409 LEU A CA 1
ATOM 3440 C C . LEU A 1 409 ? -1.058 10.260 -12.260 1.00 53.81 409 LEU A C 1
ATOM 3442 O O . LEU A 1 409 ? -0.092 10.663 -12.917 1.00 53.81 409 LEU A O 1
ATOM 3446 N N . PRO A 1 410 ? -1.938 11.095 -11.672 1.00 43.69 410 PRO A N 1
ATOM 3447 C CA . PRO A 1 410 ? -1.902 12.545 -11.848 1.00 43.69 410 PRO A CA 1
ATOM 3448 C C . PRO A 1 410 ? -0.503 13.108 -11.562 1.00 43.69 410 PRO A C 1
ATOM 3450 O O . PRO A 1 410 ? 0.128 12.764 -10.563 1.00 43.69 410 PRO A O 1
ATOM 3453 N N . GLU A 1 411 ? -0.010 13.971 -12.458 1.00 42.97 411 GLU A N 1
ATOM 3454 C CA . GLU A 1 411 ? 1.351 14.535 -12.418 1.00 42.97 411 GLU A CA 1
ATOM 3455 C C . GLU A 1 411 ? 1.616 15.479 -11.229 1.00 42.97 411 GLU A C 1
ATOM 3457 O O . GLU A 1 411 ? 2.746 15.928 -11.046 1.00 42.97 411 GLU A O 1
ATOM 3462 N N . HIS A 1 412 ? 0.632 15.722 -10.363 1.00 41.88 412 HIS A N 1
ATOM 3463 C CA . HIS A 1 412 ? 0.769 16.618 -9.223 1.00 41.88 412 HIS A CA 1
ATOM 3464 C C . HIS A 1 412 ? 0.110 16.046 -7.965 1.00 41.88 412 HIS A C 1
ATOM 3466 O O . HIS A 1 412 ? -1.096 16.137 -7.777 1.00 41.88 412 HIS A O 1
ATOM 3472 N N . THR A 1 413 ? 0.928 15.524 -7.056 1.00 36.84 413 THR A N 1
ATOM 3473 C CA . THR A 1 413 ? 0.765 15.857 -5.635 1.00 36.84 413 THR A CA 1
ATOM 3474 C C . THR A 1 413 ? 1.630 17.093 -5.390 1.00 36.84 413 THR A C 1
ATOM 3476 O O . THR A 1 413 ? 2.844 16.991 -5.617 1.00 36.84 413 THR A O 1
ATOM 3479 N N . PRO A 1 414 ? 1.063 18.254 -5.005 1.00 36.62 414 PRO A N 1
ATOM 3480 C CA . PRO A 1 414 ? 1.847 19.417 -4.621 1.00 36.62 414 PRO A CA 1
ATOM 3481 C C . PRO A 1 414 ? 2.859 19.010 -3.564 1.00 36.62 414 PRO A C 1
ATOM 3483 O O . PRO A 1 414 ? 2.572 18.292 -2.606 1.00 36.62 414 PRO A O 1
ATOM 3486 N N . THR A 1 415 ? 4.093 19.401 -3.806 1.00 39.53 415 THR A N 1
ATOM 3487 C CA . THR A 1 415 ? 5.192 19.124 -2.904 1.00 39.53 415 THR A CA 1
ATOM 3488 C C . THR A 1 415 ? 5.083 20.104 -1.756 1.00 39.53 415 THR A C 1
ATOM 3490 O O . THR A 1 415 ? 4.898 21.287 -2.031 1.00 39.53 415 THR A O 1
ATOM 3493 N N . ASP A 1 416 ? 5.227 19.658 -0.506 1.00 38.44 416 ASP A N 1
ATOM 3494 C CA . ASP A 1 416 ? 5.207 20.578 0.638 1.00 38.44 416 ASP A CA 1
ATOM 3495 C C . ASP A 1 416 ? 6.148 21.785 0.381 1.00 38.44 416 ASP A C 1
ATOM 3497 O O . ASP A 1 416 ? 7.180 21.602 -0.276 1.00 38.44 416 ASP A O 1
ATOM 3501 N N . PRO A 1 417 ? 5.865 22.997 0.889 1.00 37.31 417 PRO A N 1
ATOM 3502 C CA . PRO A 1 417 ? 6.653 24.203 0.605 1.00 37.31 417 PRO A CA 1
ATOM 3503 C C . PRO A 1 417 ? 8.161 24.056 0.874 1.00 37.31 417 PRO A C 1
ATOM 3505 O O . PRO A 1 417 ? 8.989 24.682 0.208 1.00 37.31 417 PRO A O 1
ATOM 3508 N N . MET A 1 418 ? 8.556 23.190 1.818 1.00 38.19 418 MET A N 1
ATOM 3509 C CA . MET A 1 418 ? 9.967 22.867 2.058 1.00 38.19 418 MET A CA 1
ATOM 3510 C C . MET A 1 418 ? 10.584 22.063 0.921 1.00 38.19 418 MET A C 1
ATOM 3512 O O . MET A 1 418 ? 11.784 22.170 0.673 1.00 38.19 418 MET A O 1
ATOM 3516 N N . THR A 1 419 ? 9.792 21.246 0.240 1.00 41.56 419 THR A N 1
ATOM 3517 C CA . THR A 1 419 ? 10.219 20.527 -0.949 1.00 41.56 419 THR A CA 1
ATOM 3518 C C . THR A 1 419 ? 10.350 21.446 -2.157 1.00 41.56 419 THR A C 1
ATOM 3520 O O . THR A 1 419 ? 11.350 21.348 -2.864 1.00 41.56 419 THR A O 1
ATOM 3523 N N . GLU A 1 420 ? 9.418 22.371 -2.373 1.00 38.19 420 GLU A N 1
ATOM 3524 C CA . GLU A 1 420 ? 9.537 23.344 -3.465 1.00 38.19 420 GLU A CA 1
ATOM 3525 C C . GLU A 1 420 ? 10.781 24.232 -3.273 1.00 38.19 420 GLU A C 1
ATOM 3527 O O . GLU A 1 420 ? 11.584 24.424 -4.192 1.00 38.19 420 GLU A O 1
ATOM 3532 N N . LEU A 1 421 ? 11.031 24.656 -2.028 1.00 38.78 421 LEU A N 1
ATOM 3533 C CA . LEU A 1 421 ? 12.257 25.348 -1.634 1.00 38.78 421 LEU A CA 1
ATOM 3534 C C . LEU A 1 421 ? 13.510 24.481 -1.860 1.00 38.78 421 LEU A C 1
ATOM 3536 O O . LEU A 1 421 ? 14.515 24.967 -2.379 1.00 38.78 421 LEU A O 1
ATOM 3540 N N . PHE A 1 422 ? 13.464 23.189 -1.519 1.00 38.12 422 PHE A N 1
ATOM 3541 C CA . PHE A 1 422 ? 14.577 22.261 -1.731 1.00 38.12 422 PHE A CA 1
ATOM 3542 C C . PHE A 1 422 ? 14.859 22.018 -3.222 1.00 38.12 422 PHE A C 1
ATOM 3544 O O . P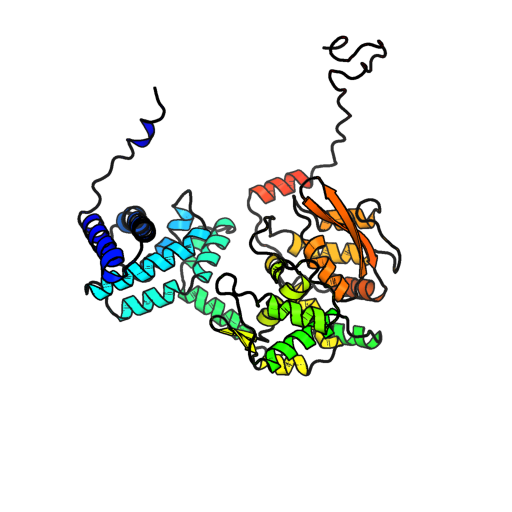HE A 1 422 ? 16.024 22.009 -3.616 1.00 38.12 422 PHE A O 1
ATOM 3551 N N . MET A 1 423 ? 13.830 21.906 -4.070 1.00 39.50 423 MET A N 1
ATOM 3552 C CA . MET A 1 423 ? 13.981 21.772 -5.525 1.00 39.50 423 MET A CA 1
ATOM 3553 C C . MET A 1 423 ? 14.649 22.992 -6.146 1.00 39.50 423 MET A C 1
ATOM 3555 O O . MET A 1 423 ? 15.638 22.851 -6.871 1.00 39.50 423 MET A O 1
ATOM 3559 N N . GLN A 1 424 ? 14.173 24.189 -5.792 1.00 43.66 424 GLN A N 1
ATOM 3560 C CA . GLN A 1 424 ? 14.772 25.447 -6.237 1.00 43.66 424 GLN A CA 1
ATOM 3561 C C . GLN A 1 424 ? 16.235 25.580 -5.780 1.00 43.66 424 GLN A C 1
ATOM 3563 O O . GLN A 1 424 ? 17.049 26.200 -6.470 1.00 43.66 424 GLN A O 1
ATOM 3568 N N . MET A 1 425 ? 16.595 24.970 -4.645 1.00 35.78 425 MET A N 1
ATOM 3569 C CA . MET A 1 425 ? 17.973 24.896 -4.155 1.00 35.78 425 MET A CA 1
ATOM 3570 C C . MET A 1 425 ? 18.823 23.838 -4.880 1.00 35.78 425 MET A C 1
ATOM 3572 O O . MET A 1 425 ? 19.999 24.097 -5.141 1.00 35.78 425 MET A O 1
ATOM 3576 N N . THR A 1 426 ? 18.268 22.672 -5.234 1.00 38.97 426 THR A N 1
ATOM 3577 C CA . THR A 1 426 ? 19.015 21.591 -5.904 1.00 38.97 426 THR A CA 1
ATOM 3578 C C . THR A 1 426 ? 19.227 21.833 -7.397 1.00 38.97 426 THR A C 1
ATOM 3580 O O . THR A 1 426 ? 20.327 21.586 -7.893 1.00 38.97 426 THR A O 1
ATOM 3583 N N . GLU A 1 427 ? 18.238 22.390 -8.107 1.00 42.09 427 GLU A N 1
ATOM 3584 C CA . GLU A 1 427 ? 18.339 22.695 -9.546 1.00 42.09 427 GLU A CA 1
ATOM 3585 C C . GLU A 1 427 ? 19.346 23.817 -9.842 1.00 42.09 427 GLU A C 1
ATOM 3587 O O . GLU A 1 427 ? 19.882 23.912 -10.945 1.00 42.09 427 GLU A O 1
ATOM 3592 N N . ARG A 1 428 ? 19.666 24.638 -8.834 1.00 35.62 428 ARG A N 1
ATOM 3593 C CA . ARG A 1 428 ? 20.667 25.713 -8.922 1.00 35.62 428 ARG A CA 1
ATOM 3594 C C . ARG A 1 428 ? 22.065 25.306 -8.461 1.00 35.62 428 ARG A C 1
ATOM 3596 O O . ARG A 1 428 ? 22.977 26.131 -8.514 1.00 35.62 428 ARG A O 1
ATOM 3603 N N . SER A 1 429 ? 22.268 24.063 -8.028 1.00 37.56 429 SER A N 1
ATOM 3604 C CA . SER A 1 429 ? 23.571 23.613 -7.543 1.00 37.56 429 SER A CA 1
ATOM 3605 C C . SER A 1 429 ? 24.328 22.833 -8.617 1.00 37.56 429 SER A C 1
ATOM 3607 O O . SER A 1 429 ? 24.290 21.608 -8.697 1.00 37.56 429 SER A O 1
ATOM 3609 N N . THR A 1 430 ? 25.115 23.550 -9.421 1.00 32.44 430 THR A N 1
ATOM 3610 C CA . THR A 1 430 ? 26.388 22.958 -9.838 1.00 32.44 430 THR A CA 1
ATOM 3611 C C . THR A 1 430 ? 27.136 22.595 -8.550 1.00 32.44 430 THR A C 1
ATOM 3613 O O . THR A 1 430 ? 27.159 23.406 -7.618 1.00 32.44 430 THR A O 1
ATOM 3616 N N . PRO A 1 431 ? 27.691 21.378 -8.415 1.00 36.31 431 PRO A N 1
ATOM 3617 C CA . PRO A 1 431 ? 28.402 21.014 -7.202 1.00 36.31 431 PRO A CA 1
ATOM 3618 C C . PRO A 1 431 ? 29.535 22.019 -6.996 1.00 36.31 431 PRO A C 1
ATOM 3620 O O . PRO A 1 431 ? 30.465 22.098 -7.800 1.00 36.31 431 PRO A O 1
ATOM 3623 N N . ILE A 1 432 ? 29.445 22.811 -5.925 1.00 42.69 432 ILE A N 1
ATOM 3624 C CA . ILE A 1 432 ? 30.564 23.634 -5.481 1.00 42.69 432 ILE A CA 1
ATOM 3625 C C . ILE A 1 432 ? 31.649 22.641 -5.087 1.00 42.69 432 ILE A C 1
ATOM 3627 O O . ILE A 1 432 ? 31.538 21.959 -4.065 1.00 42.69 432 ILE A O 1
ATOM 3631 N N . ILE A 1 433 ? 32.690 22.550 -5.912 1.00 44.53 433 ILE A N 1
ATOM 3632 C CA . ILE A 1 433 ? 33.935 21.878 -5.561 1.00 44.53 433 ILE A CA 1
ATOM 3633 C C . ILE A 1 433 ? 34.458 22.613 -4.326 1.00 44.53 433 ILE A C 1
ATOM 3635 O O . ILE A 1 433 ? 35.041 23.690 -4.427 1.00 44.53 433 ILE A O 1
ATOM 3639 N N . LYS A 1 434 ? 34.193 22.077 -3.130 1.00 39.25 434 LYS A N 1
ATOM 3640 C CA . LYS A 1 434 ? 34.877 22.542 -1.927 1.00 39.25 434 LYS A CA 1
ATOM 3641 C C . LYS A 1 434 ? 36.331 22.141 -2.100 1.00 39.25 434 LYS A C 1
ATOM 3643 O O . LYS A 1 434 ? 36.663 20.965 -1.985 1.00 39.25 434 LYS A O 1
ATOM 3648 N N . GLU A 1 435 ? 37.181 23.117 -2.396 1.00 49.47 435 GLU A N 1
ATOM 3649 C CA . GLU A 1 435 ? 38.623 22.936 -2.302 1.00 49.47 435 GLU A CA 1
ATOM 3650 C C . GLU A 1 435 ? 38.950 22.325 -0.933 1.00 49.47 435 GLU A C 1
ATOM 3652 O O . GLU A 1 435 ? 38.404 22.747 0.094 1.00 49.47 435 GLU A O 1
ATOM 3657 N N . ASN A 1 436 ? 39.797 21.292 -0.929 1.00 55.22 436 ASN A N 1
ATOM 3658 C CA . ASN A 1 436 ? 40.232 20.607 0.285 1.00 55.22 436 ASN A CA 1
ATOM 3659 C C . ASN A 1 436 ? 40.790 21.638 1.274 1.00 55.22 436 ASN A C 1
ATOM 3661 O O . ASN A 1 436 ? 41.904 22.136 1.110 1.00 55.22 436 ASN A O 1
ATOM 3665 N N . LYS A 1 437 ? 40.014 21.974 2.310 1.00 60.44 437 LYS A N 1
ATOM 3666 C CA . LYS A 1 437 ? 40.482 22.862 3.375 1.00 60.44 437 LYS A CA 1
ATOM 3667 C C . LYS A 1 437 ? 41.604 22.154 4.119 1.00 60.44 437 LYS A C 1
ATOM 3669 O O . LYS A 1 437 ? 41.378 21.108 4.720 1.00 60.44 437 LYS A O 1
ATOM 3674 N N . VAL A 1 438 ? 42.797 22.742 4.081 1.00 71.56 438 VAL A N 1
ATOM 3675 C CA . VAL A 1 438 ? 43.967 22.193 4.765 1.00 71.56 438 VAL A CA 1
ATOM 3676 C C . VAL A 1 438 ? 43.687 22.116 6.271 1.00 71.56 438 VAL A C 1
ATOM 3678 O O . VAL A 1 438 ? 43.265 23.095 6.898 1.00 71.56 438 VAL A O 1
ATOM 3681 N N . GLY A 1 439 ? 43.852 20.934 6.860 1.00 76.25 439 GLY A N 1
ATOM 3682 C CA . GLY A 1 439 ? 43.591 20.715 8.273 1.00 76.25 439 GLY A CA 1
ATOM 3683 C C . GLY A 1 439 ? 44.602 21.466 9.138 1.00 76.25 439 GLY A C 1
ATOM 3684 O O . GLY A 1 439 ? 45.773 21.607 8.793 1.00 76.25 439 GLY A O 1
ATOM 3685 N N . ARG A 1 440 ? 44.191 21.916 10.332 1.00 84.25 440 ARG A N 1
ATOM 3686 C CA . ARG A 1 440 ? 45.062 22.648 11.284 1.00 84.25 440 ARG A CA 1
ATOM 3687 C C . ARG A 1 440 ? 46.407 21.946 11.549 1.00 84.25 440 ARG A C 1
ATOM 3689 O O . ARG A 1 440 ? 47.402 22.603 11.853 1.00 84.25 440 ARG A O 1
ATOM 3696 N N . ASN A 1 441 ? 46.433 20.616 11.498 1.00 81.19 441 ASN A N 1
ATOM 3697 C CA . ASN A 1 441 ? 47.624 19.809 11.759 1.00 81.19 441 ASN A CA 1
ATOM 3698 C C . ASN A 1 441 ? 48.370 19.356 10.492 1.00 81.19 441 ASN A C 1
ATOM 3700 O O . ASN A 1 441 ? 49.444 18.770 10.646 1.00 81.19 441 ASN A O 1
ATOM 3704 N N . ASP A 1 442 ? 47.843 19.634 9.301 1.00 88.69 442 ASP A N 1
ATOM 3705 C CA . ASP A 1 442 ? 48.449 19.250 8.026 1.00 88.69 442 ASP A CA 1
ATOM 3706 C C . ASP A 1 442 ? 49.627 20.173 7.679 1.00 88.69 442 ASP A C 1
ATOM 3708 O O . ASP A 1 442 ? 49.723 21.284 8.224 1.00 88.69 442 ASP A O 1
ATOM 3712 N N . PRO A 1 443 ? 50.554 19.735 6.807 1.00 87.12 443 PRO A N 1
ATOM 3713 C CA . PRO A 1 443 ? 51.625 20.586 6.302 1.00 87.12 443 PRO A CA 1
ATOM 3714 C C . PRO A 1 443 ? 51.062 21.868 5.683 1.00 87.12 443 PRO A C 1
ATOM 3716 O O . PRO A 1 443 ? 50.104 21.841 4.915 1.00 87.12 443 PRO A O 1
ATOM 3719 N N . CYS A 1 444 ? 51.652 23.007 6.033 1.00 84.56 444 CYS A N 1
ATOM 3720 C CA . CYS A 1 444 ? 51.205 24.296 5.537 1.00 84.56 444 CYS A CA 1
ATOM 3721 C C . CYS A 1 444 ? 51.482 24.411 4.026 1.00 84.56 444 CYS A C 1
ATOM 3723 O O . CYS A 1 444 ? 52.631 24.213 3.613 1.00 84.56 444 CYS A O 1
ATOM 3725 N N . PRO A 1 445 ? 50.490 24.799 3.202 1.00 81.88 445 PRO A N 1
ATOM 3726 C CA . PRO A 1 445 ? 50.644 24.843 1.750 1.00 81.88 445 PRO A CA 1
ATOM 3727 C C . PRO A 1 445 ? 51.575 25.967 1.263 1.00 81.88 445 PRO A C 1
ATOM 3729 O O . PRO A 1 445 ? 51.925 25.988 0.091 1.00 81.88 445 PRO A O 1
ATOM 3732 N N . CYS A 1 446 ? 52.048 26.865 2.141 1.00 82.69 446 CYS A N 1
ATOM 3733 C CA . CYS A 1 446 ? 53.057 27.874 1.789 1.00 82.69 446 CYS A CA 1
ATOM 3734 C C . CYS A 1 446 ? 54.488 27.313 1.647 1.00 82.69 446 CYS A C 1
ATOM 3736 O O . CYS A 1 446 ? 55.419 28.075 1.402 1.00 82.69 446 CYS A O 1
ATOM 3738 N N . GLY A 1 447 ? 54.684 26.001 1.844 1.00 75.94 447 GLY A N 1
ATOM 3739 C CA . GLY A 1 447 ? 55.980 25.338 1.658 1.00 75.94 447 GLY A CA 1
ATOM 3740 C C . GLY A 1 447 ? 56.966 25.516 2.817 1.00 75.94 447 GLY A C 1
ATOM 3741 O O . GLY A 1 447 ? 58.123 25.128 2.707 1.00 75.94 447 GLY A O 1
ATOM 3742 N N . SER A 1 448 ? 56.526 26.056 3.958 1.00 83.94 448 SER A N 1
ATOM 3743 C CA . SER A 1 448 ? 57.395 26.331 5.115 1.00 83.94 448 SER A CA 1
ATOM 3744 C C . SER A 1 448 ? 57.858 25.091 5.895 1.00 83.94 448 SER A C 1
ATOM 3746 O O . SER A 1 448 ? 58.629 25.218 6.846 1.00 83.94 448 SER A O 1
ATOM 3748 N N . GLY A 1 449 ? 57.334 23.903 5.568 1.00 80.94 449 GLY A N 1
ATOM 3749 C CA . GLY A 1 449 ? 57.591 22.652 6.293 1.00 80.94 449 GLY A CA 1
ATOM 3750 C C . GLY A 1 449 ? 56.928 22.556 7.678 1.00 80.94 449 GLY A C 1
ATOM 3751 O O . GLY A 1 449 ? 57.098 21.558 8.375 1.00 80.94 449 GLY A O 1
ATOM 3752 N N . LYS A 1 450 ? 56.159 23.570 8.102 1.00 85.25 450 LYS A N 1
ATOM 3753 C CA . LYS A 1 450 ? 55.456 23.606 9.399 1.00 85.25 450 LYS A CA 1
ATOM 3754 C C . LYS A 1 450 ? 53.990 23.190 9.248 1.00 85.25 450 LYS A C 1
ATOM 3756 O O . LYS A 1 450 ? 53.417 23.320 8.174 1.00 85.25 450 LYS A O 1
ATOM 3761 N N . LYS A 1 451 ? 53.353 22.738 10.337 1.00 87.62 451 LYS A N 1
ATOM 3762 C CA . LYS A 1 451 ? 51.895 22.488 10.369 1.00 87.62 451 LYS A CA 1
ATOM 3763 C C . LYS A 1 451 ? 51.114 23.799 10.210 1.00 87.62 451 LYS A C 1
ATOM 3765 O O . LYS A 1 451 ? 51.540 24.810 10.772 1.00 87.62 451 LYS A O 1
ATOM 3770 N N . TYR A 1 452 ? 49.965 23.778 9.531 1.00 87.31 452 TYR A N 1
ATOM 3771 C CA . TYR A 1 452 ? 49.169 24.972 9.203 1.00 87.31 452 TYR A CA 1
ATOM 3772 C C . TYR A 1 452 ? 48.886 25.866 10.425 1.00 87.31 452 TYR A C 1
ATOM 3774 O O . TYR A 1 452 ? 49.143 27.069 10.383 1.00 87.31 452 TYR A O 1
ATOM 3782 N N . LYS A 1 453 ? 48.514 25.267 11.570 1.00 84.19 453 LYS A N 1
ATOM 3783 C CA . LYS A 1 453 ? 48.244 25.981 12.836 1.00 84.19 453 LYS A CA 1
ATOM 3784 C C . LYS A 1 453 ? 49.426 26.721 13.469 1.00 84.19 453 LYS A C 1
ATOM 3786 O O . LYS A 1 453 ? 49.239 27.370 14.485 1.00 84.19 453 LYS A O 1
ATOM 3791 N N . ARG A 1 454 ? 50.654 26.471 13.007 1.00 85.62 454 ARG A N 1
ATOM 3792 C CA . ARG A 1 454 ? 51.881 27.111 13.519 1.00 85.62 454 ARG A CA 1
ATOM 3793 C C . ARG A 1 454 ? 52.531 28.021 12.478 1.00 85.62 454 ARG A C 1
ATOM 3795 O O . ARG A 1 454 ? 53.667 28.447 12.672 1.00 85.62 454 ARG A O 1
ATOM 3802 N N . CYS A 1 455 ? 51.867 28.226 11.345 1.00 87.81 455 CYS A N 1
ATOM 3803 C CA . CYS A 1 455 ? 52.398 28.992 10.229 1.00 87.81 455 CYS A CA 1
ATOM 3804 C C . CYS A 1 455 ? 51.449 30.110 9.798 1.00 87.81 455 CYS A C 1
ATOM 3806 O O . CYS A 1 455 ? 51.918 31.216 9.557 1.00 87.81 455 CYS A O 1
ATOM 3808 N N . CYS A 1 456 ? 50.153 29.818 9.663 1.00 76.56 456 CYS A N 1
ATOM 3809 C CA . CYS A 1 456 ? 49.180 30.727 9.042 1.00 76.56 456 CYS A CA 1
ATOM 3810 C C . CYS A 1 456 ? 47.901 30.935 9.869 1.00 76.56 456 CYS A C 1
ATOM 3812 O O . CYS A 1 456 ? 47.012 31.662 9.436 1.00 76.56 456 CYS A O 1
ATOM 3814 N N . MET A 1 457 ? 47.816 30.299 11.037 1.00 69.25 457 MET A N 1
ATOM 3815 C CA . MET A 1 457 ? 46.932 30.681 12.141 1.00 69.25 457 MET A CA 1
ATOM 3816 C C . MET A 1 457 ? 47.814 31.122 13.294 1.00 69.25 457 MET A C 1
ATOM 3818 O O . MET A 1 457 ? 47.368 32.020 14.034 1.00 69.25 457 MET A O 1
#

InterPro domains:
  IPR004027 SEC-C motif [PF02810] (440-457)

Radius of gyration: 28.14 Å; chains: 1; bounding box: 88×55×71 Å

Foldseek 3Di:
DDPPVVVVPPPPPPQPPQLVVLLVLLLCCCCPVVVDDNVLSVLLSVLLSCLCVPPCVVVPHGSLVDFQLSLLCVLLPCLLPPPPPRDLVCLLVNLVSQLSSLVSSVVVVSHDPVRNVNSPVSSVVSVSSSVSNLQCLQDPDNPVSVVVSDPVVVVVVVVVVVVVVPPVALDFDVVQLVVVVVVVDDQFLLLVLLLVLLVLCVVVQWFFADQPPLFGDPVSVVVSCVVSVVCQCVDPPDGQQQALSSLLSVVLCVLQVQWDDDRRITGGDPSVVNLVPDDSSRSLRSSCCCLQAVDQCVSSHDPPDDDQRLQLLLLSLVLLVLLLPDDAQDKDFLPPHPSSVSNCVSQDDDDDNSCFSRVVVNVVSSVQWDWDKDWDDDPPDIDIGTGIIHGHPVNSVVSVVSSVPPRNPDSDSRRRPVVVVVVVVVVPDPDPPPDPDQDQQHQPPVPPRHRNVVPPD